Protein 6E1C (pdb70)

Secondary structure (DSSP, 8-state):
-------TT-PPPP--TTS---HHHHHHHHHHHT-TTSSTTSS--GGGTSBGGGTSB-SSSS-B-TTSPBPSS-----TTGGGBSS-SSS-TT--SHHHHTHHHHH-TTTTSS---TTTHHHHHHHHHT-HHHHHHHHHHSTT-SS--SHHHHHHHHHHHHTT-----SHHHHHHHTS----HHHHHHHHHHTSTTT-THHHH-STTSSS-B--SS--S-----B---S--SSSSSPPPTT--BTHHHH--GGGTTBB-----TTGGGS-SBSTTS-B-SHHHHHHHHHTTS-EE-SSTT-EESTT-SSS-TT-------HHHHHHHHHHHGGG--SSTTT-GGGS-TT-/-------TT-PPP---SS----HHHHHHHHHHHT-GGGSSSS---GGGSSBGGGTSB-SSSS-B-TTSPBPSS-----TTGGGBSS-SSS-TT---HHHHTHHHHS-SSS-SS---SS------HHHHHHHHHHHHHT-----SHHHHHTTSS----HHHHHHHHHHHSTTT-GGGTS-STTSSS-B--TT--S-----B---S--S-----TT--BGGGTS--TTSBT-B-----TTGGGS-SBSTTS-B--HHHHHHHHHTTS-EE-SSTT-EEGGG-SSS-TT-------HHHHHHHHHHHHTT--SHHHH-TTSS-TT-

Solvent-accessible surface area: 30917 Å² total; per-residue (Å²): 152,48,129,44,133,38,28,200,50,4,24,47,2,107,47,10,152,130,6,80,22,28,71,94,14,0,59,2,0,31,58,0,2,16,10,126,74,0,0,12,86,29,73,30,5,26,12,34,21,34,60,16,112,97,0,0,6,9,32,86,76,26,4,72,7,13,90,52,37,140,24,41,87,13,12,50,33,14,4,12,6,14,6,28,8,1,12,41,25,15,27,48,76,3,80,23,7,36,115,33,12,70,55,32,3,61,22,65,146,30,59,55,8,15,3,52,133,107,32,75,77,103,0,12,50,58,0,102,92,35,61,59,0,125,151,66,0,47,61,10,26,95,168,92,126,89,20,4,36,15,79,3,0,16,13,0,2,0,0,0,15,7,4,0,25,16,20,30,1,101,13,0,40,60,75,89,62,154,24,149,5,62,133,27,24,51,115,0,24,88,23,1,67,19,58,82,25,26,29,36,35,22,27,25,34,44,8,1,3,22,0,25,28,39,64,166,38,218,161,62,106,49,44,21,17,3,26,0,7,7,10,57,85,61,156,0,21,4,21,81,85,9,40,6,19,54,78,88,75,44,60,105,82,17,26,1,51,18,17,9,45,24,20,13,2,17,33,55,21,29,20,15,41,5,28,6,49,2,62,54,14,98,74,21,7,64,22,74,7,84,0,2,33,118,32,89,82,56,123,80,34,22,32,0,103,81,7,32,33,20,9,8,43,26,76,132,39,116,11,74,88,114,39,50,58,8,11,28,26,0,12,116,3,2,34,4,131,42,0,42,83,22,105,88,7,33,59,28,94,264,149,48,127,51,134,36,27,218,44,6,51,59,3,121,44,34,158,130,7,89,24,26,69,138,56,0,62,99,0,35,109,27,2,17,17,112,166,23,0,40,88,36,68,25,8,24,9,30,22,32,59,18,114,95,0,0,4,11,30,81,71,26,4,58,6,13,90,54,40,138,18,39,78,14,13,45,33,14,5,13,7,10,6,22,4,0,11,47,20,11,21,48,67,12,86,42,6,36,101,42,11,77,78,34,3,54,23,92,144,38,66,54,9,19,5,57,140,58,65,113,94,174,206,46,60,81,82,37,12,19,3,4,0,0,0,15,10,4,1,24,17,22,20,0,99,14,0,48,61,68,95,61,141,30,148,19,68,144,32,24,49,102,0,27,84,26,1,61,29,119,97,11,43,29,43,76,23,22,27,33,51,11,1,2,32,2,37,21,46,41,207,29,198,166,48,150,46,36,26,23,1,33,0,6,10,20,86,114,54,24,9,18,70,80,6,47,4,12,68,72,92,76,45,61,94,90,17,23,1,47,18,13,9,46,23,22,12,3,22,34,48,18,31,19,17,34,4,22,5,46,2,59,50,15,92,84,18,8,64,20,71,12,27,0,3,32,85,45,82,108,34,134,67,36,20,43,1,43,77,16,101,42,41,24,71,89,24,104,136,32,54,3,26,54,86,24,37,56,5,13,26,22,0,13,113,2,1,29,5,95,48,0,51,82,22,105,80,9,30,62,24,115,256

Structure (mmCIF, N/CA/C/O backbone):
data_6E1C
#
_entry.id   6E1C
#
_cell.length_a   71.557
_cell.length_b   85.757
_cell.length_c   133.600
_cell.angle_alpha   90.000
_cell.angle_beta   90.000
_cell.angle_gamma   90.000
#
_symmetry.space_group_name_H-M   'P 21 21 21'
#
loop_
_entity.id
_entity.type
_entity.pdbx_description
1 polymer 'Di-heme enzyme'
2 non-polymer 'HEME C'
3 non-polymer 'CALCIUM ION'
4 water water
#
loop_
_atom_site.group_PDB
_atom_site.id
_atom_site.type_symbol
_atom_site.label_atom_id
_atom_site.label_alt_id
_atom_site.label_comp_id
_atom_site.label_asym_id
_atom_site.label_entity_id
_atom_site.label_seq_id
_atom_site.pdbx_PDB_ins_code
_atom_site.Cartn_x
_atom_site.Cartn_y
_atom_site.Cartn_z
_atom_site.occupancy
_atom_site.B_iso_or_equiv
_atom_site.auth_seq_id
_atom_site.auth_comp_id
_atom_site.auth_asym_id
_atom_site.auth_atom_id
_atom_site.pdbx_PDB_model_num
ATOM 1 N N . ALA A 1 25 ? 8.304 42.201 51.882 1.00 38.28 25 ALA A N 1
ATOM 2 C CA . ALA A 1 25 ? 8.770 41.584 53.148 1.00 38.10 25 ALA A CA 1
ATOM 3 C C . ALA A 1 25 ? 10.150 40.965 52.849 1.00 40.63 25 ALA A C 1
ATOM 4 O O . ALA A 1 25 ? 10.256 40.100 51.959 1.00 47.50 25 ALA A O 1
ATOM 6 N N . TRP A 1 26 ? 11.188 41.401 53.572 1.00 33.04 26 TRP A N 1
ATOM 7 C CA . TRP A 1 26 ? 12.587 41.060 53.255 1.00 29.64 26 TRP A CA 1
ATOM 8 C C . TRP A 1 26 ? 13.028 39.616 53.513 1.00 26.90 26 TRP A C 1
ATOM 9 O O . TRP A 1 26 ? 13.092 39.178 54.662 1.00 25.11 26 TRP A O 1
ATOM 20 N N . ASN A 1 27 ? 13.382 38.899 52.446 1.00 26.44 27 ASN A N 1
ATOM 21 C CA . ASN A 1 27 ? 13.935 37.549 52.589 1.00 25.82 27 ASN A CA 1
ATOM 22 C C . ASN A 1 27 ? 15.419 37.656 52.853 1.00 24.89 27 ASN A C 1
ATOM 23 O O . ASN A 1 27 ? 16.141 38.273 52.056 1.00 25.08 27 ASN A O 1
ATOM 28 N N . TRP A 1 28 ? 15.864 37.098 53.980 1.00 21.74 28 TRP A N 1
ATOM 29 C CA . TRP A 1 28 ? 17.296 37.062 54.288 1.00 20.11 28 TRP A CA 1
ATOM 30 C C . TRP A 1 28 ? 18.093 36.163 53.348 1.00 19.68 28 TRP A C 1
ATOM 31 O O . TRP A 1 28 ? 19.144 36.591 52.845 1.00 19.81 28 TRP A O 1
ATOM 42 N N . ASP A 1 29 ? 17.571 34.963 53.069 1.00 20.25 29 ASP A N 1
ATOM 43 C CA . ASP A 1 29 ? 18.222 33.962 52.173 1.00 21.43 29 ASP A CA 1
ATOM 44 C C . ASP A 1 29 ? 19.666 33.664 52.630 1.00 20.58 29 ASP A C 1
ATOM 45 O O . ASP A 1 29 ? 20.660 33.966 51.970 1.00 19.41 29 ASP A O 1
ATOM 50 N N . LEU A 1 30 ? 19.741 33.094 53.820 1.00 21.98 30 LEU A N 1
ATOM 51 C CA . LEU A 1 30 ? 20.990 32.816 54.487 1.00 19.54 30 LEU A CA 1
ATOM 52 C C . LEU A 1 30 ? 21.251 31.311 54.514 1.00 18.92 30 LEU A C 1
ATOM 53 O O . LEU A 1 30 ? 20.310 30.508 54.486 1.00 18.10 30 LEU A O 1
ATOM 58 N N . PRO A 1 31 ? 22.530 30.924 54.539 1.00 18.89 31 PRO A N 1
ATOM 59 C CA . PRO A 1 31 ? 22.832 29.551 54.922 1.00 20.05 31 PRO A CA 1
ATOM 60 C C . PRO A 1 31 ? 22.191 29.192 56.285 1.00 22.40 31 PRO A C 1
ATOM 61 O O . PRO A 1 31 ? 21.599 30.066 56.953 1.00 23.29 31 PRO A O 1
ATOM 65 N N . LYS A 1 32 ? 22.293 27.917 56.683 1.00 23.97 32 LYS A N 1
ATOM 66 C CA . LYS A 1 32 ? 21.864 27.455 58.007 1.00 22.76 32 LYS A CA 1
ATOM 67 C C . LYS A 1 32 ? 22.615 28.198 59.128 1.00 21.25 32 LYS A C 1
ATOM 68 O O . LYS A 1 32 ? 22.017 28.785 60.028 1.00 21.13 32 LYS A O 1
ATOM 74 N N . TYR A 1 33 ? 23.937 28.175 59.041 1.00 19.30 33 TYR A N 1
ATOM 75 C CA . TYR A 1 33 ? 24.826 28.699 60.075 1.00 17.82 33 TYR A CA 1
ATOM 76 C C . TYR A 1 33 ? 24.922 30.253 60.279 1.00 17.24 33 TYR A C 1
ATOM 77 O O . TYR A 1 33 ? 25.623 30.709 61.185 1.00 17.92 33 TYR A O 1
ATOM 86 N N . ILE A 1 34 ? 24.260 31.056 59.444 1.00 15.96 34 ILE A N 1
ATOM 87 C CA . ILE A 1 34 ? 24.288 32.519 59.591 1.00 15.14 34 ILE A CA 1
ATOM 88 C C . ILE A 1 34 ? 22.916 32.971 60.080 1.00 14.53 34 ILE A C 1
ATOM 89 O O . ILE A 1 34 ? 21.918 32.849 59.388 1.00 15.09 34 ILE A O 1
ATOM 94 N N . PRO A 1 35 ? 22.848 33.439 61.305 1.00 14.56 35 PRO A N 1
ATOM 95 C CA . PRO A 1 35 ? 21.565 34.005 61.691 1.00 14.95 35 PRO A CA 1
ATOM 96 C C . PRO A 1 35 ? 21.382 35.436 61.134 1.00 14.96 35 PRO A C 1
ATOM 97 O O . PRO A 1 35 ? 22.381 36.100 60.812 1.00 14.43 35 PRO A O 1
ATOM 101 N N . PRO A 1 36 ? 20.120 35.902 61.014 1.00 14.60 36 PRO A N 1
ATOM 102 C CA . PRO A 1 36 ? 19.914 37.251 60.514 1.00 15.40 36 PRO A CA 1
ATOM 103 C C . PRO A 1 36 ? 20.578 38.298 61.401 1.00 16.13 36 PRO A C 1
ATOM 104 O O . PRO A 1 36 ? 20.651 38.114 62.636 1.00 15.16 36 PRO A O 1
ATOM 108 N N . PRO A 1 37 ? 21.074 39.387 60.776 1.00 17.21 37 PRO A N 1
ATOM 109 C CA . PRO A 1 37 ? 21.714 40.463 61.557 1.00 18.66 37 PRO A CA 1
ATOM 110 C C . PRO A 1 37 ? 20.704 41.298 62.363 1.00 20.50 37 PRO A C 1
ATOM 111 O O . PRO A 1 37 ? 19.510 41.347 62.033 1.00 18.84 37 PRO A O 1
ATOM 115 N N . ARG A 1 38 ? 21.203 41.934 63.415 1.00 24.49 38 ARG A N 1
ATOM 116 C CA . ARG A 1 38 ? 20.423 42.861 64.213 1.00 29.14 38 ARG A CA 1
ATOM 117 C C . ARG A 1 38 ? 20.036 44.047 63.309 1.00 27.30 38 ARG A C 1
ATOM 118 O O . ARG A 1 38 ? 20.909 44.681 62.738 1.00 26.83 38 ARG A O 1
ATOM 126 N N . VAL A 1 39 ? 18.732 44.291 63.153 1.00 27.61 39 VAL A N 1
ATOM 127 C CA . VAL A 1 39 ? 18.173 45.456 62.418 1.00 27.16 39 VAL A CA 1
ATOM 128 C C . VAL A 1 39 ? 17.658 46.478 63.445 1.00 28.92 39 VAL A C 1
ATOM 129 O O . VAL A 1 39 ? 16.858 46.085 64.310 1.00 28.67 39 VAL A O 1
ATOM 133 N N . PRO A 1 40 ? 18.086 47.781 63.354 1.00 30.80 40 PRO A N 1
ATOM 134 C CA . PRO A 1 40 ? 17.550 48.836 64.248 1.00 32.55 40 PRO A CA 1
ATOM 135 C C . PRO A 1 40 ? 16.054 48.975 64.020 1.00 34.48 40 PRO A C 1
ATOM 136 O O . PRO A 1 40 ? 15.631 49.255 62.900 1.00 32.88 40 PRO A O 1
ATOM 140 N N . VAL A 1 41 ? 15.272 48.794 65.082 1.00 38.30 41 VAL A N 1
ATOM 141 C CA . VAL A 1 41 ? 13.812 48.618 64.980 1.00 38.71 41 VAL A CA 1
ATOM 142 C C . VAL A 1 41 ? 13.034 49.760 64.258 1.00 36.17 41 VAL A C 1
ATOM 143 O O . VAL A 1 41 ? 11.931 49.532 63.751 1.00 33.37 41 VAL A O 1
ATOM 147 N N . ASP A 1 42 ? 13.644 50.947 64.179 1.00 35.82 42 ASP A N 1
ATOM 148 C CA . ASP A 1 42 ? 13.110 52.107 63.432 1.00 37.17 42 ASP A CA 1
ATOM 149 C C . ASP A 1 42 ? 13.648 52.257 61.972 1.00 36.81 42 ASP A C 1
ATOM 150 O O . ASP A 1 42 ? 13.423 53.284 61.303 1.00 38.15 42 ASP A O 1
ATOM 155 N N . ASN A 1 43 ? 14.376 51.253 61.489 1.00 33.68 43 ASN A N 1
ATOM 156 C CA . ASN A 1 43 ? 14.843 51.237 60.105 1.00 28.99 43 ASN A CA 1
ATOM 157 C C . ASN A 1 43 ? 14.702 49.836 59.496 1.00 28.53 43 ASN A C 1
ATOM 158 O O . ASN A 1 43 ? 15.714 49.227 59.118 1.00 30.82 43 ASN A O 1
ATOM 163 N N . PRO A 1 44 ? 13.449 49.316 59.390 1.00 27.70 44 PRO A N 1
ATOM 164 C CA . PRO A 1 44 ? 13.247 47.948 58.835 1.00 27.30 44 PRO A CA 1
ATOM 165 C C . PRO A 1 44 ? 13.749 47.778 57.381 1.00 27.47 44 PRO A C 1
ATOM 166 O O . PRO A 1 44 ? 13.653 48.716 56.579 1.00 27.93 44 PRO A O 1
ATOM 170 N N . MET A 1 45 ? 14.298 46.601 57.067 1.00 26.90 45 MET A N 1
ATOM 171 C CA . MET A 1 45 ? 14.762 46.265 55.713 1.00 24.72 45 MET A CA 1
ATOM 172 C C . MET A 1 45 ? 13.600 46.261 54.720 1.00 24.22 45 MET A C 1
ATOM 173 O O . MET A 1 45 ? 12.497 45.866 55.085 1.00 25.15 45 MET A O 1
ATOM 178 N N . SER A 1 46 ? 13.846 46.694 53.481 1.00 22.76 46 SER A N 1
ATOM 179 C CA . SER A 1 46 ? 12.908 46.504 52.361 1.00 22.49 46 SER A CA 1
ATOM 180 C C . SER A 1 46 ? 13.658 46.668 51.059 1.00 22.29 46 SER A C 1
ATOM 181 O O . SER A 1 46 ? 14.749 47.229 51.044 1.00 23.05 46 SER A O 1
ATOM 184 N N . GLU A 1 47 ? 13.073 46.194 49.968 1.00 21.75 47 GLU A N 1
ATOM 185 C CA . GLU A 1 47 ? 13.756 46.239 48.698 1.00 22.68 47 GLU A CA 1
ATOM 186 C C . GLU A 1 47 ? 13.831 47.653 48.141 1.00 22.42 47 GLU A C 1
ATOM 187 O O . GLU A 1 47 ? 14.797 48.023 47.469 1.00 22.87 47 GLU A O 1
ATOM 193 N N . GLU A 1 48 ? 12.821 48.453 48.432 1.00 23.59 48 GLU A N 1
ATOM 194 C CA . GLU A 1 48 ? 12.814 49.851 47.986 1.00 23.37 48 GLU A CA 1
ATOM 195 C C . GLU A 1 48 ? 13.938 50.570 48.687 1.00 19.96 48 GLU A C 1
ATOM 196 O O . GLU A 1 48 ? 14.666 51.313 48.059 1.00 20.69 48 GLU A O 1
ATOM 202 N N . LYS A 1 49 ? 14.113 50.298 49.973 1.00 17.67 49 LYS A N 1
ATOM 203 C CA . LYS A 1 49 ? 15.184 50.910 50.750 1.00 16.07 49 LYS A CA 1
ATOM 204 C C . LYS A 1 49 ? 16.597 50.471 50.271 1.00 15.05 49 LYS A C 1
ATOM 205 O O . LYS A 1 49 ? 17.526 51.308 50.149 1.00 14.92 49 LYS A O 1
ATOM 211 N N . PHE A 1 50 ? 16.721 49.181 49.941 1.00 13.36 50 PHE A N 1
ATOM 212 C CA . PHE A 1 50 ? 17.943 48.612 49.373 1.00 12.40 50 PHE A CA 1
ATOM 213 C C . PHE A 1 50 ? 18.440 49.291 48.083 1.00 12.06 50 PHE A C 1
ATOM 214 O O . PHE A 1 50 ? 19.623 49.645 47.962 1.00 11.92 50 PHE A O 1
ATOM 222 N N . GLN A 1 51 ? 17.543 49.437 47.115 1.00 11.93 51 GLN A N 1
ATOM 223 C CA . GLN A 1 51 ? 17.903 50.033 45.816 1.00 11.62 51 GLN A CA 1
ATOM 224 C C . GLN A 1 51 ? 18.165 51.512 45.930 1.00 10.54 51 GLN A C 1
ATOM 225 O O . GLN A 1 51 ? 18.947 52.041 45.185 1.00 10.85 51 GLN A O 1
ATOM 231 N N . LEU A 1 52 ? 17.507 52.195 46.837 1.00 9.80 52 LEU A N 1
ATOM 232 C CA . LEU A 1 52 ? 17.786 53.613 46.983 1.00 9.52 52 LEU A CA 1
ATOM 233 C C . LEU A 1 52 ? 19.234 53.792 47.517 1.00 9.16 52 LEU A C 1
ATOM 234 O O . LEU A 1 52 ? 20.048 54.553 46.929 1.00 9.02 52 LEU A O 1
ATOM 239 N N . GLY A 1 53 ? 19.530 53.076 48.610 1.00 8.66 53 GLY A N 1
ATOM 240 C CA . GLY A 1 53 ? 20.858 52.978 49.169 1.00 8.45 53 GLY A CA 1
ATOM 241 C C . GLY A 1 53 ? 21.915 52.639 48.149 1.00 8.46 53 GLY A C 1
ATOM 242 O O . GLY A 1 53 ? 22.993 53.246 48.131 1.00 8.27 53 GLY A O 1
ATOM 243 N N . ARG A 1 54 ? 21.599 51.710 47.251 1.00 8.53 54 ARG A N 1
ATOM 244 C CA . ARG A 1 54 ? 22.542 51.369 46.201 1.00 8.70 54 ARG A CA 1
ATOM 245 C C . ARG A 1 54 ? 22.830 52.536 45.270 1.00 9.25 54 ARG A C 1
ATOM 246 O O . ARG A 1 54 ? 23.977 52.751 44.864 1.00 9.60 54 ARG A O 1
ATOM 254 N N . ARG A 1 55 ? 21.806 53.316 44.959 1.00 10.10 55 ARG A N 1
ATOM 255 C CA . ARG A 1 55 ? 21.983 54.469 44.082 1.00 10.48 55 ARG A CA 1
ATOM 256 C C . ARG A 1 55 ? 22.739 55.560 44.772 1.00 10.20 55 ARG A C 1
ATOM 257 O O . ARG A 1 55 ? 23.567 56.198 44.147 1.00 10.04 55 ARG A O 1
ATOM 265 N N . LEU A 1 56 ? 22.523 55.725 46.070 1.00 10.09 56 LEU A N 1
ATOM 266 C CA . LEU A 1 56 ? 23.219 56.787 46.813 1.00 10.04 56 LEU A CA 1
ATOM 267 C C . LEU A 1 56 ? 24.671 56.463 47.123 1.00 9.85 56 LEU A C 1
ATOM 268 O O . LEU A 1 56 ? 25.534 57.342 47.034 1.00 9.66 56 LEU A O 1
ATOM 273 N N . PHE A 1 57 ? 24.924 55.197 47.497 1.00 9.59 57 PHE A N 1
ATOM 274 C CA . PHE A 1 57 ? 26.289 54.632 47.651 1.00 9.09 57 PHE A CA 1
ATOM 275 C C . PHE A 1 57 ? 27.181 54.934 46.443 1.00 8.98 57 PHE A C 1
ATOM 276 O O . PHE A 1 57 ? 28.356 55.210 46.630 1.00 8.82 57 PHE A O 1
ATOM 284 N N . TYR A 1 58 ? 26.618 54.893 45.231 1.00 9.03 58 TYR A N 1
ATOM 285 C CA . TYR A 1 58 ? 27.383 55.081 44.014 1.00 9.44 58 TYR A CA 1
ATOM 286 C C . TYR A 1 58 ? 27.278 56.487 43.406 1.00 10.69 58 TYR A C 1
ATOM 287 O O . TYR A 1 58 ? 27.883 56.748 42.363 1.00 10.66 58 TYR A O 1
ATOM 296 N N . ASP A 1 59 ? 26.550 57.404 44.056 1.00 12.37 59 ASP A N 1
ATOM 297 C CA . ASP A 1 59 ? 26.353 58.759 43.506 1.00 14.32 59 ASP A CA 1
ATOM 298 C C . ASP A 1 59 ? 27.358 59.809 44.000 1.00 15.32 59 ASP A C 1
ATOM 299 O O . ASP A 1 59 ? 27.363 60.168 45.169 1.00 14.84 59 ASP A O 1
ATOM 304 N N . LYS A 1 60 ? 28.173 60.310 43.071 1.00 18.43 60 LYS A N 1
ATOM 305 C CA . LYS A 1 60 ? 29.281 61.274 43.325 1.00 21.52 60 LYS A CA 1
ATOM 306 C C . LYS A 1 60 ? 28.763 62.635 43.787 1.00 21.98 60 LYS A C 1
ATOM 307 O O . LYS A 1 60 ? 29.551 63.538 44.074 1.00 21.37 60 LYS A O 1
ATOM 313 N N . ARG A 1 61 ? 27.438 62.752 43.848 1.00 21.90 61 ARG A N 1
ATOM 314 C CA . ARG A 1 61 ? 26.733 63.979 44.172 1.00 21.10 61 ARG A CA 1
ATOM 315 C C . ARG A 1 61 ? 26.401 64.087 45.669 1.00 20.30 61 ARG A C 1
ATOM 316 O O . ARG A 1 61 ? 25.880 65.114 46.134 1.00 20.62 61 ARG A O 1
ATOM 324 N N . LEU A 1 62 ? 26.739 63.040 46.423 1.00 18.44 62 LEU A N 1
ATOM 325 C CA . LEU A 1 62 ? 26.591 63.036 47.886 1.00 16.97 62 LEU A CA 1
ATOM 326 C C . LEU A 1 62 ? 27.791 63.693 48.612 1.00 16.74 62 LEU A C 1
ATOM 327 O O . LEU A 1 62 ? 27.699 64.050 49.798 1.00 16.84 62 LEU A O 1
ATOM 332 N N . SER A 1 63 ? 28.913 63.839 47.907 1.00 16.34 63 SER A N 1
ATOM 333 C CA . SER A 1 63 ? 30.071 64.490 48.476 1.00 17.00 63 SER A CA 1
ATOM 334 C C . SER A 1 63 ? 29.943 66.007 48.315 1.00 17.37 63 SER A C 1
ATOM 335 O O . SER A 1 63 ? 29.297 66.479 47.382 1.00 18.35 63 SER A O 1
ATOM 338 N N . GLY A 1 64 ? 30.511 66.768 49.251 1.00 18.24 64 GLY A N 1
ATOM 339 C CA . GLY A 1 64 ? 30.423 68.248 49.229 1.00 18.02 64 GLY A CA 1
ATOM 340 C C . GLY A 1 64 ? 30.628 68.869 47.846 1.00 17.22 64 GLY A C 1
ATOM 341 O O . GLY A 1 64 ? 29.768 69.580 47.352 1.00 16.87 64 GLY A O 1
ATOM 342 N N . ASN A 1 65 ? 31.742 68.536 47.202 1.00 17.27 65 ASN A N 1
ATOM 343 C CA . ASN A 1 65 ? 32.134 69.139 45.918 1.00 16.54 65 ASN A CA 1
ATOM 344 C C . ASN A 1 65 ? 31.836 68.271 44.693 1.00 16.73 65 ASN A C 1
ATOM 345 O O . ASN A 1 65 ? 32.269 68.598 43.575 1.00 17.47 65 ASN A O 1
ATOM 350 N N . GLY A 1 66 ? 31.143 67.147 44.910 1.00 16.16 66 GLY A N 1
ATOM 351 C CA . GLY A 1 66 ? 30.717 66.265 43.827 1.00 15.36 66 GLY A CA 1
ATOM 352 C C . GLY A 1 66 ? 31.766 65.399 43.146 1.00 15.63 66 GLY A C 1
ATOM 353 O O . GLY A 1 66 ? 31.537 64.896 42.045 1.00 15.86 66 GLY A O 1
ATOM 354 N N . THR A 1 67 ? 32.902 65.177 43.806 1.00 15.60 67 THR A N 1
ATOM 355 C CA . THR A 1 67 ? 33.979 64.354 43.241 1.00 14.56 67 THR A CA 1
ATOM 356 C C . THR A 1 67 ? 33.990 62.871 43.690 1.00 14.03 67 THR A C 1
ATOM 357 O O . THR A 1 67 ? 34.669 62.054 43.054 1.00 14.05 67 THR A O 1
ATOM 361 N N . LEU A 1 68 ? 33.255 62.513 44.756 1.00 12.90 68 LEU A N 1
ATOM 362 C CA . LEU A 1 68 ? 33.327 61.151 45.317 1.00 11.94 68 LEU A CA 1
ATOM 363 C C . LEU A 1 68 ? 32.006 60.584 45.746 1.00 11.37 68 LEU A C 1
ATOM 364 O O . LEU A 1 68 ? 31.203 61.259 46.376 1.00 11.42 68 LEU A O 1
ATOM 369 N N . SER A 1 69 ? 31.796 59.313 45.448 1.00 10.78 69 SER A N 1
ATOM 370 C CA . SER A 1 69 ? 30.738 58.582 46.096 1.00 10.24 69 SER A CA 1
ATOM 371 C C . SER A 1 69 ? 31.429 57.734 47.107 1.00 10.28 69 SER A C 1
ATOM 372 O O . SER A 1 69 ? 32.654 57.671 47.110 1.00 10.22 69 SER A O 1
ATOM 375 N N . CYS A 1 70 ? 30.661 57.087 47.979 1.00 10.42 70 CYS A N 1
ATOM 376 C CA . CYS A 1 70 ? 31.200 56.059 48.848 1.00 10.37 70 CYS A CA 1
ATOM 377 C C . CYS A 1 70 ? 31.973 55.050 48.037 1.00 10.74 70 CYS A C 1
ATOM 378 O O . CYS A 1 70 ? 33.013 54.555 48.491 1.00 11.44 70 CYS A O 1
ATOM 381 N N . SER A 1 71 ? 31.472 54.725 46.850 1.00 10.15 71 SER A N 1
ATOM 382 C CA . SER A 1 71 ? 32.048 53.657 46.120 1.00 10.26 71 SER A CA 1
ATOM 383 C C . SER A 1 71 ? 33.449 54.022 45.632 1.00 10.44 71 SER A C 1
ATOM 384 O O . SER A 1 71 ? 34.169 53.122 45.249 1.00 10.78 71 SER A O 1
ATOM 387 N N . SER A 1 72 ? 33.833 55.309 45.627 1.00 10.05 72 SER A N 1
ATOM 388 C CA . SER A 1 72 ? 35.224 55.702 45.306 1.00 9.93 72 SER A CA 1
ATOM 389 C C . SER A 1 72 ? 36.291 54.935 46.122 1.00 9.88 72 SER A C 1
ATOM 390 O O . SER A 1 72 ? 37.329 54.565 45.555 1.00 10.32 72 SER A O 1
ATOM 393 N N . CYS A 1 73 ? 36.027 54.715 47.418 1.00 9.09 73 CYS A N 1
ATOM 394 C CA . CYS A 1 73 ? 36.896 53.948 48.330 1.00 8.71 73 CYS A CA 1
ATOM 395 C C . CYS A 1 73 ? 36.497 52.517 48.569 1.00 8.30 73 CYS A C 1
ATOM 396 O O . CYS A 1 73 ? 37.282 51.745 49.089 1.00 8.18 73 CYS A O 1
ATOM 399 N N . HIS A 1 74 ? 35.262 52.190 48.215 1.00 7.99 74 HIS A N 1
ATOM 400 C CA . HIS A 1 74 ? 34.674 50.881 48.439 1.00 7.67 74 HIS A CA 1
ATOM 401 C C . HIS A 1 74 ? 34.217 50.308 47.053 1.00 7.92 74 HIS A C 1
ATOM 402 O O . HIS A 1 74 ? 33.017 50.245 46.703 1.00 7.81 74 HIS A O 1
ATOM 409 N N . LEU A 1 75 ? 35.212 49.944 46.252 1.00 8.26 75 LEU A N 1
ATOM 410 C CA . LEU A 1 75 ? 35.010 49.380 44.916 1.00 8.77 75 LEU A CA 1
ATOM 411 C C . LEU A 1 75 ? 34.470 47.938 44.939 1.00 8.86 75 LEU A C 1
ATOM 412 O O . LEU A 1 75 ? 35.043 47.113 45.624 1.00 8.60 75 LEU A O 1
ATOM 417 N N . GLN A 1 76 ? 33.367 47.656 44.231 1.00 9.23 76 GLN A N 1
ATOM 418 C CA . GLN A 1 76 ? 32.891 46.271 44.013 1.00 9.93 76 GLN A CA 1
ATOM 419 C C . GLN A 1 76 ? 33.981 45.276 43.526 1.00 10.66 76 GLN A C 1
ATOM 420 O O . GLN A 1 76 ? 34.164 44.220 44.122 1.00 10.72 76 GLN A O 1
ATOM 426 N N . GLU A 1 77 ? 34.690 45.635 42.488 1.00 12.22 77 GLU A N 1
ATOM 427 C CA . GLU A 1 77 ? 35.737 44.862 41.894 1.00 14.29 77 GLU A CA 1
ATOM 428 C C . GLU A 1 77 ? 36.741 44.288 42.852 1.00 14.18 77 GLU A C 1
ATOM 429 O O . GLU A 1 77 ? 37.373 43.317 42.566 1.00 14.76 77 GLU A O 1
ATOM 435 N N . ARG A 1 78 ? 36.896 44.938 43.991 1.00 13.30 78 ARG A N 1
ATOM 436 C CA . ARG A 1 78 ? 37.817 44.586 45.063 1.00 11.89 78 ARG A CA 1
ATOM 437 C C . ARG A 1 78 ? 37.151 44.267 46.368 1.00 10.88 78 ARG A C 1
ATOM 438 O O . ARG A 1 78 ? 37.704 44.510 47.386 1.00 10.50 78 ARG A O 1
ATOM 446 N N . ALA A 1 79 ? 35.986 43.664 46.293 1.00 9.83 79 ALA A N 1
ATOM 447 C CA . ALA A 1 79 ? 35.108 43.376 47.407 1.00 9.64 79 ALA A CA 1
ATOM 448 C C . ALA A 1 79 ? 34.855 44.584 48.309 1.00 9.50 79 ALA A C 1
ATOM 449 O O . ALA A 1 79 ? 34.790 44.443 49.518 1.00 9.98 79 ALA A O 1
ATOM 451 N N . PHE A 1 80 ? 34.682 45.758 47.704 1.00 9.25 80 PHE A N 1
ATOM 452 C CA . PHE A 1 80 ? 34.288 47.027 48.395 1.00 9.30 80 PHE A CA 1
ATOM 453 C C . PHE A 1 80 ? 35.385 47.646 49.224 1.00 9.82 80 PHE A C 1
ATOM 454 O O . PHE A 1 80 ? 35.157 48.133 50.336 1.00 9.59 80 PHE A O 1
ATOM 462 N N . THR A 1 81 ? 36.590 47.596 48.668 1.00 10.53 81 THR A N 1
ATOM 463 C CA . THR A 1 81 ? 37.751 48.176 49.282 1.00 11.35 81 THR A CA 1
ATOM 464 C C . THR A 1 81 ? 38.489 48.907 48.174 1.00 12.63 81 THR A C 1
ATOM 465 O O . THR A 1 81 ? 38.010 48.991 47.049 1.00 12.85 81 THR A O 1
ATOM 469 N N . ASP A 1 82 ? 39.683 49.382 48.480 1.00 14.58 82 ASP A N 1
ATOM 470 C CA . ASP A 1 82 ? 40.320 50.430 47.706 1.00 16.40 82 ASP A CA 1
ATOM 471 C C . ASP A 1 82 ? 41.437 50.025 46.757 1.00 16.54 82 ASP A C 1
ATOM 472 O O . ASP A 1 82 ? 41.643 50.674 45.727 1.00 15.20 82 ASP A O 1
ATOM 477 N N . GLY A 1 83 ? 42.205 49.016 47.187 1.00 16.48 83 GLY A N 1
ATOM 478 C CA . GLY A 1 83 ? 43.446 48.631 46.562 1.00 16.48 83 GLY A CA 1
ATOM 479 C C . GLY A 1 83 ? 44.592 49.560 46.862 1.00 16.53 83 GLY A C 1
ATOM 480 O O . GLY A 1 83 ? 45.674 49.360 46.335 1.00 17.61 83 GLY A O 1
ATOM 481 N N . ARG A 1 84 ? 44.368 50.574 47.687 1.00 16.49 84 ARG A N 1
ATOM 482 C CA . ARG A 1 84 ? 45.420 51.542 48.058 1.00 17.12 84 ARG A CA 1
ATOM 483 C C . ARG A 1 84 ? 45.768 51.358 49.530 1.00 16.76 84 ARG A C 1
ATOM 484 O O . ARG A 1 84 ? 44.930 50.891 50.308 1.00 18.11 84 ARG A O 1
ATOM 492 N N . THR A 1 85 ? 46.981 51.719 49.938 1.00 15.31 85 THR A N 1
ATOM 493 C CA . THR A 1 85 ? 47.339 51.547 51.355 1.00 14.51 85 THR A CA 1
ATOM 494 C C . THR A 1 85 ? 46.391 52.345 52.305 1.00 13.77 85 THR A C 1
ATOM 495 O O . THR A 1 85 ? 45.845 51.805 53.272 1.00 13.24 85 THR A O 1
ATOM 499 N N . VAL A 1 86 ? 46.188 53.621 51.991 1.00 13.18 86 VAL A N 1
ATOM 500 C CA . VAL A 1 86 ? 45.148 54.441 52.623 1.00 12.44 86 VAL A CA 1
ATOM 501 C C . VAL A 1 86 ? 44.291 55.084 51.522 1.00 12.56 86 VAL A C 1
ATOM 502 O O . VAL A 1 86 ? 44.643 55.001 50.359 1.00 14.41 86 VAL A O 1
ATOM 506 N N . SER A 1 87 ? 43.205 55.755 51.875 1.00 11.94 87 SER A N 1
ATOM 507 C CA . SER A 1 87 ? 42.327 56.400 50.898 1.00 11.19 87 SER A CA 1
ATOM 508 C C . SER A 1 87 ? 42.463 57.925 50.789 1.00 11.00 87 SER A C 1
ATOM 509 O O . SER A 1 87 ? 43.047 58.600 51.648 1.00 10.53 87 SER A O 1
ATOM 512 N N . ILE A 1 88 ? 41.877 58.464 49.723 1.00 11.15 88 ILE A N 1
ATOM 513 C CA . ILE A 1 88 ? 41.967 59.897 49.373 1.00 10.98 88 ILE A CA 1
ATOM 514 C C . ILE A 1 88 ? 40.542 60.479 49.386 1.00 11.12 88 ILE A C 1
ATOM 515 O O . ILE A 1 88 ? 39.693 60.127 48.552 1.00 10.75 88 ILE A O 1
ATOM 520 N N . GLY A 1 89 ? 40.293 61.345 50.370 1.00 11.47 89 GLY A N 1
ATOM 521 C CA . GLY A 1 89 ? 39.030 62.047 50.526 1.00 12.41 89 GLY A CA 1
ATOM 522 C C . GLY A 1 89 ? 38.785 63.062 49.428 1.00 13.39 89 GLY A C 1
ATOM 523 O O . GLY A 1 89 ? 39.647 63.280 48.562 1.00 13.21 89 GLY A O 1
ATOM 524 N N . SER A 1 90 ? 37.610 63.685 49.471 1.00 14.26 90 SER A N 1
ATOM 525 C CA . SER A 1 90 ? 37.167 64.570 48.407 1.00 15.68 90 SER A CA 1
ATOM 526 C C . SER A 1 90 ? 37.930 65.879 48.312 1.00 16.92 90 SER A C 1
ATOM 527 O O . SER A 1 90 ? 37.850 66.519 47.288 1.00 18.03 90 SER A O 1
ATOM 530 N N . THR A 1 91 ? 38.644 66.292 49.358 1.00 18.39 91 THR A N 1
ATOM 531 C CA . THR A 1 91 ? 39.508 67.492 49.284 1.00 19.09 91 THR A CA 1
ATOM 532 C C . THR A 1 91 ? 40.966 67.106 49.115 1.00 18.99 91 THR A C 1
ATOM 533 O O . THR A 1 91 ? 41.868 67.957 49.136 1.00 19.65 91 THR A O 1
ATOM 537 N N . GLY A 1 92 ? 41.202 65.812 48.972 1.00 19.03 92 GLY A N 1
ATOM 538 C CA . GLY A 1 92 ? 42.530 65.320 48.621 1.00 18.35 92 GLY A CA 1
ATOM 539 C C . GLY A 1 92 ? 43.438 64.987 49.788 1.00 18.13 92 GLY A C 1
ATOM 540 O O . GLY A 1 92 ? 44.661 64.866 49.608 1.00 20.10 92 GLY A O 1
ATOM 541 N N . ALA A 1 93 ? 42.851 64.826 50.972 1.00 15.85 93 ALA A N 1
ATOM 542 C CA . ALA A 1 93 ? 43.583 64.370 52.127 1.00 13.70 93 ALA A CA 1
ATOM 543 C C . ALA A 1 93 ? 43.622 62.851 52.166 1.00 12.83 93 ALA A C 1
ATOM 544 O O . ALA A 1 93 ? 42.694 62.180 51.680 1.00 11.78 93 ALA A O 1
ATOM 546 N N . LYS A 1 94 ? 44.691 62.312 52.770 1.00 12.15 94 LYS A N 1
ATOM 547 C CA . LYS A 1 94 ? 44.794 60.857 52.986 1.00 11.33 94 LYS A CA 1
ATOM 548 C C . LYS A 1 94 ? 44.076 60.439 54.260 1.00 10.30 94 LYS A C 1
ATOM 549 O O . LYS A 1 94 ? 44.008 61.196 55.197 1.00 10.33 94 LYS A O 1
ATOM 555 N N . THR A 1 95 ? 43.502 59.252 54.275 1.00 9.34 95 THR A N 1
ATOM 556 C CA . THR A 1 95 ? 42.975 58.715 55.511 1.00 8.73 95 THR A CA 1
ATOM 557 C C . THR A 1 95 ? 44.165 58.169 56.302 1.00 8.46 95 THR A C 1
ATOM 558 O O . THR A 1 95 ? 45.196 57.827 55.706 1.00 8.39 95 THR A O 1
ATOM 562 N N . PRO A 1 96 ? 44.057 58.121 57.642 1.00 8.17 96 PRO A N 1
ATOM 563 C CA . PRO A 1 96 ? 45.144 57.479 58.422 1.00 7.94 96 PRO A CA 1
ATOM 564 C C . PRO A 1 96 ? 45.143 55.949 58.320 1.00 7.80 96 PRO A C 1
ATOM 565 O O . PRO A 1 96 ? 46.173 55.312 58.594 1.00 7.93 96 PRO A O 1
ATOM 569 N N . ARG A 1 97 ? 44.003 55.358 57.949 1.00 7.30 97 ARG A N 1
ATOM 570 C CA . ARG A 1 97 ? 43.905 53.898 57.888 1.00 6.74 97 ARG A CA 1
ATOM 571 C C . ARG A 1 97 ? 43.424 53.366 56.522 1.00 6.46 97 ARG A C 1
ATOM 572 O O . ARG A 1 97 ? 42.980 54.124 55.661 1.00 6.54 97 ARG A O 1
ATOM 580 N N . ASN A 1 98 ? 43.568 52.060 56.335 1.00 5.98 98 ASN A N 1
ATOM 581 C CA . ASN A 1 98 ? 43.221 51.367 55.131 1.00 5.54 98 ASN A CA 1
ATOM 582 C C . ASN A 1 98 ? 41.704 51.157 55.142 1.00 5.39 98 ASN A C 1
ATOM 583 O O . ASN A 1 98 ? 41.126 50.822 56.174 1.00 5.36 98 ASN A O 1
ATOM 588 N N . ALA A 1 99 ? 41.066 51.336 53.995 1.00 5.22 99 ALA A N 1
ATOM 589 C CA . ALA A 1 99 ? 39.619 51.173 53.880 1.00 5.19 99 ALA A CA 1
ATOM 590 C C . ALA A 1 99 ? 39.140 49.704 53.855 1.00 5.24 99 ALA A C 1
ATOM 591 O O . ALA A 1 99 ? 39.306 49.008 52.874 1.00 5.14 99 ALA A O 1
ATOM 593 N N . PRO A 1 100 ? 38.480 49.258 54.935 1.00 5.43 100 PRO A N 1
ATOM 594 C CA . PRO A 1 100 ? 38.013 47.886 55.082 1.00 5.52 100 PRO A CA 1
ATOM 595 C C . PRO A 1 100 ? 36.827 47.606 54.138 1.00 5.70 100 PRO A C 1
ATOM 596 O O . PRO A 1 100 ? 36.334 48.524 53.503 1.00 5.95 100 PRO A O 1
ATOM 600 N N . SER A 1 101 ? 36.352 46.375 54.076 1.00 5.73 101 SER A N 1
ATOM 601 C CA . SER A 1 101 ? 35.229 46.045 53.235 1.00 5.92 101 SER A CA 1
ATOM 602 C C . SER A 1 101 ? 33.839 46.400 53.841 1.00 6.06 101 SER A C 1
ATOM 603 O O . SER A 1 101 ? 33.637 46.314 55.042 1.00 6.26 101 SER A O 1
ATOM 606 N N . ILE A 1 102 ? 32.855 46.734 53.020 1.00 6.12 102 ILE A N 1
ATOM 607 C CA . ILE A 1 102 ? 31.526 46.965 53.582 1.00 6.12 102 ILE A CA 1
ATOM 608 C C . ILE A 1 102 ? 30.628 45.732 53.477 1.00 6.19 102 ILE A C 1
ATOM 609 O O . ILE A 1 102 ? 29.602 45.639 54.163 1.00 6.09 102 ILE A O 1
ATOM 614 N N . ALA A 1 103 ? 31.025 44.766 52.651 1.00 6.16 103 ALA A N 1
ATOM 615 C CA . ALA A 1 103 ? 30.305 43.492 52.626 1.00 6.15 103 ALA A CA 1
ATOM 616 C C . ALA A 1 103 ? 30.289 42.876 54.034 1.00 6.20 103 ALA A C 1
ATOM 617 O O . ALA A 1 103 ? 31.286 42.992 54.761 1.00 6.33 103 ALA A O 1
ATOM 619 N N . TYR A 1 104 ? 29.168 42.269 54.430 1.00 6.04 104 TYR A N 1
ATOM 620 C CA . TYR A 1 104 ? 29.037 41.624 55.751 1.00 6.08 104 TYR A CA 1
ATOM 621 C C . TYR A 1 104 ? 29.019 42.537 56.989 1.00 6.36 104 TYR A C 1
ATOM 622 O O . TYR A 1 104 ? 28.727 42.082 58.113 1.00 6.39 104 TYR A O 1
ATOM 631 N N . SER A 1 105 ? 29.291 43.825 56.781 1.00 6.71 105 SER A N 1
ATOM 632 C CA . SER A 1 105 ? 29.245 44.852 57.855 1.00 7.02 105 SER A CA 1
ATOM 633 C C . SER A 1 105 ? 27.981 44.886 58.711 1.00 7.40 105 SER A C 1
ATOM 634 O O . SER A 1 105 ? 28.023 45.392 59.812 1.00 7.74 105 SER A O 1
ATOM 637 N N . GLY A 1 106 ? 26.878 44.307 58.255 1.00 7.93 106 GLY A N 1
ATOM 638 C CA . GLY A 1 106 ? 25.673 44.231 59.091 1.00 8.46 106 GLY A CA 1
ATOM 639 C C . GLY A 1 106 ? 25.834 43.321 60.311 1.00 9.19 106 GLY A C 1
ATOM 640 O O . GLY A 1 106 ? 25.068 43.435 61.278 1.00 8.91 106 GLY A O 1
ATOM 641 N N . TRP A 1 107 ? 26.816 42.412 60.253 1.00 9.87 107 TRP A N 1
ATOM 642 C CA . TRP A 1 107 ? 27.105 41.477 61.335 1.00 10.65 107 TRP A CA 1
ATOM 643 C C . TRP A 1 107 ? 28.312 41.918 62.215 1.00 12.46 107 TRP A C 1
ATOM 644 O O . TRP A 1 107 ? 28.750 41.153 63.090 1.00 13.34 107 TRP A O 1
ATOM 655 N N . HIS A 1 108 ? 28.883 43.111 61.996 1.00 13.83 108 HIS A N 1
ATOM 656 C CA . HIS A 1 108 ? 30.083 43.473 62.773 1.00 15.59 108 HIS A CA 1
ATOM 657 C C . HIS A 1 108 ? 29.662 44.147 64.042 1.00 17.30 108 HIS A C 1
ATOM 658 O O . HIS A 1 108 ? 28.908 45.137 64.008 1.00 18.12 108 HIS A O 1
ATOM 665 N N . GLY A 1 109 ? 30.161 43.606 65.155 1.00 17.66 109 GLY A N 1
ATOM 666 C CA . GLY A 1 109 ? 29.838 44.113 66.487 1.00 18.05 109 GLY A CA 1
ATOM 667 C C . GLY A 1 109 ? 30.270 45.541 66.702 1.00 18.02 109 GLY A C 1
ATOM 668 O O . GLY A 1 109 ? 29.503 46.357 67.220 1.00 21.42 109 GLY A O 1
ATOM 669 N N . THR A 1 110 ? 31.501 45.833 66.315 1.00 16.00 110 THR A N 1
ATOM 670 C CA . THR A 1 110 ? 32.028 47.189 66.330 1.00 14.51 110 THR A CA 1
ATOM 671 C C . THR A 1 110 ? 32.509 47.479 64.904 1.00 13.73 110 THR A C 1
ATOM 672 O O . THR A 1 110 ? 33.026 46.587 64.208 1.00 14.28 110 THR A O 1
ATOM 676 N N . LEU A 1 111 ? 32.281 48.697 64.438 1.00 12.31 111 LEU A N 1
ATOM 677 C CA . LEU A 1 111 ? 32.628 49.042 63.088 1.00 11.29 111 LEU A CA 1
ATOM 678 C C . LEU A 1 111 ? 33.807 49.908 63.491 1.00 11.34 111 LEU A C 1
ATOM 679 O O . LEU A 1 111 ? 33.859 50.382 64.622 1.00 11.72 111 LEU A O 1
ATOM 684 N N . THR A 1 112 ? 34.753 50.074 62.568 1.00 10.88 112 THR A N 1
ATOM 685 C CA . THR A 1 112 ? 35.958 50.427 61.831 1.00 10.97 112 THR A CA 1
ATOM 686 C C . THR A 1 112 ? 37.099 49.547 62.393 1.00 11.03 112 THR A C 1
ATOM 687 O O . THR A 1 112 ? 36.911 48.342 62.635 1.00 10.95 112 THR A O 1
ATOM 691 N N . TRP A 1 113 ? 38.276 50.151 62.578 1.00 10.78 113 TRP A N 1
ATOM 692 C CA . TRP A 1 113 ? 39.489 49.430 62.950 1.00 10.68 113 TRP A CA 1
ATOM 693 C C . TRP A 1 113 ? 39.666 49.350 64.475 1.00 11.39 113 TRP A C 1
ATOM 694 O O . TRP A 1 113 ? 40.207 48.349 64.978 1.00 11.57 113 TRP A O 1
ATOM 705 N N . ALA A 1 114 ? 39.259 50.389 65.205 1.00 12.12 114 ALA A N 1
ATOM 706 C CA . ALA A 1 114 ? 39.378 50.394 66.671 1.00 13.05 114 ALA A CA 1
ATOM 707 C C . ALA A 1 114 ? 38.496 51.432 67.333 1.00 14.43 114 ALA A C 1
ATOM 708 O O . ALA A 1 114 ? 38.960 52.505 67.672 1.00 14.71 114 ALA A O 1
ATOM 710 N N . ASN A 1 115 ? 37.219 51.112 67.514 1.00 16.94 115 ASN A N 1
ATOM 711 C CA . ASN A 1 115 ? 36.279 51.993 68.192 1.00 18.63 115 ASN A CA 1
ATOM 712 C C . ASN A 1 115 ? 35.148 51.142 68.717 1.00 20.48 115 ASN A C 1
ATOM 713 O O . ASN A 1 115 ? 34.308 50.710 67.936 1.00 20.34 115 ASN A O 1
ATOM 718 N N . PRO A 1 116 ? 35.108 50.897 70.042 1.00 22.78 116 PRO A N 1
ATOM 719 C CA . PRO A 1 116 ? 33.938 50.183 70.626 1.00 23.86 116 PRO A CA 1
ATOM 720 C C . PRO A 1 116 ? 32.594 50.957 70.644 1.00 25.23 116 PRO A C 1
ATOM 721 O O . PRO A 1 116 ? 31.549 50.328 70.783 1.00 25.11 116 PRO A O 1
ATOM 725 N N . ALA A 1 117 ? 32.616 52.288 70.477 1.00 27.92 117 ALA A N 1
ATOM 726 C CA . ALA A 1 117 ? 31.368 53.120 70.402 1.00 29.26 117 ALA A CA 1
ATOM 727 C C . ALA A 1 117 ? 30.552 53.062 69.068 1.00 30.06 117 ALA A C 1
ATOM 728 O O . ALA A 1 117 ? 29.347 53.340 69.064 1.00 32.37 117 ALA A O 1
ATOM 730 N N . LEU A 1 118 ? 31.205 52.745 67.944 1.00 26.73 118 LEU A N 1
ATOM 731 C CA . LEU A 1 118 ? 30.495 52.573 66.677 1.00 23.71 118 LEU A CA 1
ATOM 732 C C . LEU A 1 118 ? 29.936 51.139 66.580 1.00 22.63 118 LEU A C 1
ATOM 733 O O . LEU A 1 118 ? 30.660 50.182 66.313 1.00 22.28 118 LEU A O 1
ATOM 738 N N . VAL A 1 119 ? 28.645 50.996 66.843 1.00 21.49 119 VAL A N 1
ATOM 739 C CA . VAL A 1 119 ? 28.035 49.667 66.952 1.00 20.61 119 VAL A CA 1
ATOM 740 C C . VAL A 1 119 ? 26.839 49.565 66.017 1.00 20.74 119 VAL A C 1
ATOM 741 O O . VAL A 1 119 ? 26.194 48.516 65.943 1.00 19.74 119 VAL A O 1
ATOM 745 N N . THR A 1 120 ? 26.572 50.672 65.315 1.00 20.32 120 THR A N 1
ATOM 746 C CA . THR A 1 120 ? 25.531 50.744 64.301 1.00 21.67 120 THR A CA 1
ATOM 747 C C . THR A 1 120 ? 26.064 51.435 63.054 1.00 21.75 120 THR A C 1
ATOM 748 O O . THR A 1 120 ? 26.831 52.415 63.146 1.00 22.82 120 THR A O 1
ATOM 752 N N . LEU A 1 121 ? 25.658 50.918 61.894 1.00 19.98 121 LEU A N 1
ATOM 753 C CA . LEU A 1 121 ? 26.000 51.531 60.621 1.00 18.94 121 LEU A CA 1
ATOM 754 C C . LEU A 1 121 ? 25.445 52.947 60.524 1.00 18.37 121 LEU A C 1
ATOM 755 O O . LEU A 1 121 ? 26.148 53.833 60.045 1.00 19.34 121 LEU A O 1
ATOM 760 N N . GLU A 1 122 ? 24.224 53.173 61.011 1.00 17.36 122 GLU A N 1
ATOM 761 C CA . GLU A 1 122 ? 23.658 54.522 61.028 1.00 17.55 122 GLU A CA 1
ATOM 762 C C . GLU A 1 122 ? 24.590 55.502 61.767 1.00 16.94 122 GLU A C 1
ATOM 763 O O . GLU A 1 122 ? 24.933 56.534 61.226 1.00 17.00 122 GLU A O 1
ATOM 769 N N . ARG A 1 123 ? 25.002 55.151 62.983 1.00 17.48 123 ARG A N 1
ATOM 770 C CA . ARG A 1 123 ? 25.947 55.938 63.758 1.00 17.72 123 ARG A CA 1
ATOM 771 C C . ARG A 1 123 ? 27.265 56.119 63.003 1.00 16.71 123 ARG A C 1
ATOM 772 O O . ARG A 1 123 ? 27.656 57.274 62.765 1.00 16.24 123 ARG A O 1
ATOM 780 N N . GLN A 1 124 ? 27.915 55.008 62.592 1.00 15.21 124 GLN A N 1
ATOM 781 C CA . GLN A 1 124 ? 29.198 55.061 61.841 1.00 14.32 124 GLN A CA 1
ATOM 782 C C . GLN A 1 124 ? 29.138 55.962 60.614 1.00 13.76 124 GLN A C 1
ATOM 783 O O . GLN A 1 124 ? 30.082 56.716 60.332 1.00 13.64 124 GLN A O 1
ATOM 789 N N . MET A 1 125 ? 28.037 55.926 59.893 1.00 13.19 125 MET A N 1
ATOM 790 C CA . MET A 1 125 ? 28.002 56.731 58.700 1.00 13.73 125 MET A CA 1
ATOM 791 C C . MET A 1 125 ? 28.334 58.232 58.847 1.00 13.36 125 MET A C 1
ATOM 792 O O . MET A 1 125 ? 28.749 58.876 57.871 1.00 12.48 125 MET A O 1
ATOM 797 N N . LEU A 1 126 ? 28.172 58.779 60.056 1.00 13.41 126 LEU A N 1
ATOM 798 C CA . LEU A 1 126 ? 28.444 60.215 60.293 1.00 13.05 126 LEU A CA 1
ATOM 799 C C . LEU A 1 126 ? 29.923 60.607 60.073 1.00 12.82 126 LEU A C 1
ATOM 800 O O . LEU A 1 126 ? 30.212 61.727 59.628 1.00 12.32 126 LEU A O 1
ATOM 805 N N . ASN A 1 127 ? 30.832 59.671 60.368 1.00 12.91 127 ASN A N 1
ATOM 806 C CA . ASN A 1 127 ? 32.268 59.857 60.135 1.00 13.19 127 ASN A CA 1
ATOM 807 C C . ASN A 1 127 ? 32.571 60.130 58.646 1.00 12.78 127 ASN A C 1
ATOM 808 O O . ASN A 1 127 ? 33.044 61.246 58.357 1.00 12.95 127 ASN A O 1
ATOM 813 N N . PRO A 1 128 ? 32.287 59.171 57.713 1.00 11.90 128 PRO A N 1
ATOM 814 C CA . PRO A 1 128 ? 32.553 59.410 56.288 1.00 12.28 128 PRO A CA 1
ATOM 815 C C . PRO A 1 128 ? 31.864 60.668 55.735 1.00 12.96 128 PRO A C 1
ATOM 816 O O . PRO A 1 128 ? 32.490 61.424 54.965 1.00 12.80 128 PRO A O 1
ATOM 820 N N . LEU A 1 129 ? 30.604 60.873 56.133 1.00 13.39 129 LEU A N 1
ATOM 821 C CA . LEU A 1 129 ? 29.822 62.048 55.752 1.00 14.55 129 LEU A CA 1
ATOM 822 C C . LEU A 1 129 ? 30.283 63.396 56.329 1.00 14.89 129 LEU A C 1
ATOM 823 O O . LEU A 1 129 ? 30.579 64.322 55.575 1.00 14.68 129 LEU A O 1
ATOM 828 N N . PHE A 1 130 ? 30.314 63.517 57.648 1.00 16.21 130 PHE A N 1
ATOM 829 C CA . PHE A 1 130 ? 30.478 64.836 58.263 1.00 18.15 130 PHE A CA 1
ATOM 830 C C . PHE A 1 130 ? 31.815 65.017 58.935 1.00 19.72 130 PHE A C 1
ATOM 831 O O . PHE A 1 130 ? 32.179 66.145 59.292 1.00 20.10 130 PHE A O 1
ATOM 839 N N . GLY A 1 131 ? 32.542 63.919 59.126 1.00 21.40 131 GLY A N 1
ATOM 840 C CA . GLY A 1 131 ? 33.882 64.013 59.673 1.00 23.66 131 GLY A CA 1
ATOM 841 C C . GLY A 1 131 ? 34.683 64.970 58.808 1.00 25.36 131 GLY A C 1
ATOM 842 O O . GLY A 1 131 ? 34.605 64.935 57.572 1.00 25.30 131 GLY A O 1
ATOM 843 N N . ALA A 1 132 ? 35.367 65.888 59.473 1.00 28.38 132 ALA A N 1
ATOM 844 C CA . ALA A 1 132 ? 36.607 66.446 58.973 1.00 30.99 132 ALA A CA 1
ATOM 845 C C . ALA A 1 132 ? 37.605 65.570 59.708 1.00 35.42 132 ALA A C 1
ATOM 846 O O . ALA A 1 132 ? 37.212 64.505 60.271 1.00 38.92 132 ALA A O 1
ATOM 848 N N . ASP A 1 133 ? 38.875 65.976 59.708 1.00 37.80 133 ASP A N 1
ATOM 849 C CA . ASP A 1 133 ? 39.932 65.197 60.381 1.00 39.91 133 ASP A CA 1
ATOM 850 C C . ASP A 1 133 ? 39.982 63.674 59.946 1.00 33.68 133 ASP A C 1
ATOM 851 O O . ASP A 1 133 ? 39.641 62.790 60.723 1.00 34.45 133 ASP A O 1
ATOM 856 N N . PRO A 1 134 ? 40.281 63.376 58.663 1.00 28.74 134 PRO A N 1
ATOM 857 C CA . PRO A 1 134 ? 40.259 64.197 57.446 1.00 24.91 134 PRO A CA 1
ATOM 858 C C . PRO A 1 134 ? 38.861 64.175 56.760 1.00 22.14 134 PRO A C 1
ATOM 859 O O . PRO A 1 134 ? 37.997 63.311 57.059 1.00 19.65 134 PRO A O 1
ATOM 863 N N . ILE A 1 135 ? 38.645 65.137 55.862 1.00 20.08 135 ILE A N 1
ATOM 864 C CA . ILE A 1 135 ? 37.449 65.175 55.020 1.00 18.88 135 ILE A CA 1
ATOM 865 C C . ILE A 1 135 ? 37.404 63.906 54.125 1.00 19.60 135 ILE A C 1
ATOM 866 O O . ILE A 1 135 ? 38.418 63.520 53.527 1.00 21.30 135 ILE A O 1
ATOM 871 N N . GLU A 1 136 ? 36.262 63.233 54.095 1.00 19.43 136 GLU A N 1
ATOM 872 C CA . GLU A 1 136 ? 36.069 62.070 53.258 1.00 19.32 136 GLU A CA 1
ATOM 873 C C . GLU A 1 136 ? 34.988 62.378 52.226 1.00 20.11 136 GLU A C 1
ATOM 874 O O . GLU A 1 136 ? 35.331 62.704 51.076 1.00 20.24 136 GLU A O 1
ATOM 880 N N . MET A 1 137 ? 33.711 62.296 52.617 1.00 19.56 137 MET A N 1
ATOM 881 C CA . MET A 1 137 ? 32.615 62.817 51.792 1.00 19.89 137 MET A CA 1
ATOM 882 C C . MET A 1 137 ? 32.517 64.347 51.777 1.00 21.02 137 MET A C 1
ATOM 883 O O . MET A 1 137 ? 32.287 64.938 50.725 1.00 21.21 137 MET A O 1
ATOM 888 N N . GLY A 1 138 ? 32.688 64.992 52.930 1.00 21.72 138 GLY A N 1
ATOM 889 C CA . GLY A 1 138 ? 32.893 66.438 52.968 1.00 22.49 138 GLY A CA 1
ATOM 890 C C . GLY A 1 138 ? 31.606 67.209 53.157 1.00 24.89 138 GLY A C 1
ATOM 891 O O . GLY A 1 138 ? 31.468 68.320 52.640 1.00 24.62 138 GLY A O 1
ATOM 892 N N . ALA A 1 139 ? 30.666 66.622 53.898 1.00 26.20 139 ALA A N 1
ATOM 893 C CA . ALA A 1 139 ? 29.402 67.277 54.196 1.00 27.82 139 ALA A CA 1
ATOM 894 C C . ALA A 1 139 ? 29.517 68.083 55.489 1.00 30.83 139 ALA A C 1
ATOM 895 O O . ALA A 1 139 ? 29.733 67.521 56.572 1.00 34.06 139 ALA A O 1
ATOM 897 N N . SER A 1 140 ? 29.375 69.403 55.369 1.00 31.27 140 SER A N 1
ATOM 898 C CA . SER A 1 140 ? 29.358 70.304 56.532 1.00 29.90 140 SER A CA 1
ATOM 899 C C . SER A 1 140 ? 27.959 70.918 56.717 1.00 31.00 140 SER A C 1
ATOM 900 O O . SER A 1 140 ? 27.028 70.584 55.984 1.00 30.27 140 SER A O 1
ATOM 903 N N . ASP A 1 141 ? 27.821 71.804 57.705 1.00 34.19 141 ASP A N 1
ATOM 904 C CA . ASP A 1 141 ? 26.633 72.667 57.845 1.00 34.69 141 ASP A CA 1
ATOM 905 C C . ASP A 1 141 ? 26.553 73.735 56.732 1.00 33.97 141 ASP A C 1
ATOM 906 O O . ASP A 1 141 ? 25.450 74.090 56.263 1.00 31.88 141 ASP A O 1
ATOM 911 N N . ALA A 1 142 ? 27.730 74.224 56.317 1.00 33.42 142 ALA A N 1
ATOM 912 C CA . ALA A 1 142 ? 27.867 75.176 55.193 1.00 33.48 142 ALA A CA 1
ATOM 913 C C . ALA A 1 142 ? 27.269 74.685 53.872 1.00 33.46 142 ALA A C 1
ATOM 914 O O . ALA A 1 142 ? 26.709 75.497 53.136 1.00 36.20 142 ALA A O 1
ATOM 916 N N . ASN A 1 143 ? 27.381 73.376 53.589 1.00 31.46 143 ASN A N 1
ATOM 917 C CA . ASN A 1 143 ? 26.840 72.768 52.355 1.00 29.05 143 ASN A CA 1
ATOM 918 C C . ASN A 1 143 ? 25.730 71.725 52.551 1.00 28.82 143 ASN A C 1
ATOM 919 O O . ASN A 1 143 ? 25.177 71.237 51.571 1.00 30.58 143 ASN A O 1
ATOM 924 N N . LYS A 1 144 ? 25.423 71.382 53.800 1.00 29.31 144 LYS A N 1
ATOM 925 C CA . LYS A 1 144 ? 24.311 70.485 54.183 1.00 32.14 144 LYS A CA 1
ATOM 926 C C . LYS A 1 144 ? 23.067 70.516 53.245 1.00 30.67 144 LYS A C 1
ATOM 927 O O . LYS A 1 144 ? 22.693 69.500 52.626 1.00 27.30 144 LYS A O 1
ATOM 933 N N . ALA A 1 145 ? 22.451 71.696 53.163 1.00 29.64 145 ALA A N 1
ATOM 934 C CA . ALA A 1 145 ? 21.213 71.902 52.428 1.00 29.70 145 ALA A CA 1
ATOM 935 C C . ALA A 1 145 ? 21.440 71.775 50.930 1.00 28.53 145 ALA A C 1
ATOM 936 O O . ALA A 1 145 ? 20.642 71.142 50.247 1.00 28.94 145 ALA A O 1
ATOM 938 N N . GLU A 1 146 ? 22.532 72.368 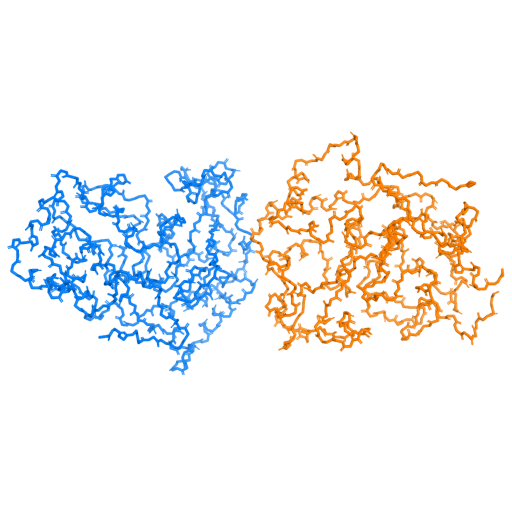50.446 1.00 27.59 146 GLU A N 1
ATOM 939 C CA . GLU A 1 146 ? 22.962 72.289 49.044 1.00 27.95 146 GLU A CA 1
ATOM 940 C C . GLU A 1 146 ? 23.000 70.864 48.473 1.00 25.63 146 GLU A C 1
ATOM 941 O O . GLU A 1 146 ? 22.588 70.653 47.333 1.00 24.70 146 GLU A O 1
ATOM 947 N N . ILE A 1 147 ? 23.501 69.909 49.269 1.00 24.18 147 ILE A N 1
ATOM 948 C CA . ILE A 1 147 ? 23.582 68.493 48.894 1.00 23.26 147 ILE A CA 1
ATOM 949 C C . ILE A 1 147 ? 22.164 67.929 48.763 1.00 21.93 147 ILE A C 1
ATOM 950 O O . ILE A 1 147 ? 21.804 67.381 47.715 1.00 19.63 147 ILE A O 1
ATOM 955 N N . VAL A 1 148 ? 21.370 68.093 49.827 1.00 21.69 148 VAL A N 1
ATOM 956 C CA . VAL A 1 148 ? 19.988 67.601 49.871 1.00 22.10 148 VAL A CA 1
ATOM 957 C C . VAL A 1 148 ? 19.215 68.094 48.628 1.00 22.99 148 VAL A C 1
ATOM 958 O O . VAL A 1 148 ? 18.743 67.269 47.829 1.00 23.70 148 VAL A O 1
ATOM 962 N N . ALA A 1 149 ? 19.158 69.413 48.432 1.00 22.53 149 ALA A N 1
ATOM 963 C CA . ALA A 1 149 ? 18.547 70.014 47.236 1.00 23.49 149 ALA A CA 1
ATOM 964 C C . ALA A 1 149 ? 18.914 69.284 45.923 1.00 23.22 149 ALA A C 1
ATOM 965 O O . ALA A 1 149 ? 18.045 69.081 45.066 1.00 22.73 149 ALA A O 1
ATOM 967 N N . ARG A 1 150 ? 20.173 68.858 45.786 1.00 22.54 150 ARG A N 1
ATOM 968 C CA . ARG A 1 150 ? 20.590 68.092 44.603 1.00 22.18 150 ARG A CA 1
ATOM 969 C C . ARG A 1 150 ? 19.703 66.848 44.319 1.00 22.53 150 ARG A C 1
ATOM 970 O O . ARG A 1 150 ? 19.473 66.481 43.144 1.00 21.14 150 ARG A O 1
ATOM 978 N N . PHE A 1 151 ? 19.222 66.212 45.398 1.00 22.82 151 PHE A N 1
ATOM 979 C CA . PHE A 1 151 ? 18.329 65.038 45.308 1.00 23.57 151 PHE A CA 1
ATOM 980 C C . PHE A 1 151 ? 16.838 65.405 45.103 1.00 24.30 151 PHE A C 1
ATOM 981 O O . PHE A 1 151 ? 16.133 64.716 44.337 1.00 21.67 151 PHE A O 1
ATOM 989 N N . ARG A 1 152 ? 16.384 66.485 45.766 1.00 26.68 152 ARG A N 1
ATOM 990 C CA . ARG A 1 152 ? 15.065 67.116 45.486 1.00 28.81 152 ARG A CA 1
ATOM 991 C C . ARG A 1 152 ? 15.000 67.668 44.052 1.00 28.27 152 ARG A C 1
ATOM 992 O O . ARG A 1 152 ? 13.986 67.503 43.386 1.00 28.83 152 ARG A O 1
ATOM 1000 N N . ALA A 1 153 ? 16.093 68.250 43.551 1.00 28.04 153 ALA A N 1
ATOM 1001 C CA . ALA A 1 153 ? 16.163 68.709 42.142 1.00 30.44 153 ALA A CA 1
ATOM 1002 C C . ALA A 1 153 ? 15.989 67.584 41.092 1.00 31.93 153 ALA A C 1
ATOM 1003 O O . ALA A 1 153 ? 15.861 67.855 39.898 1.00 33.56 153 ALA A O 1
ATOM 1005 N N . ASP A 1 154 ? 15.953 66.334 41.547 1.00 33.76 154 ASP A N 1
ATOM 1006 C CA . ASP A 1 154 ? 15.959 65.184 40.662 1.00 34.61 154 ASP A CA 1
ATOM 1007 C C . ASP A 1 154 ? 14.636 64.419 40.667 1.00 34.57 154 ASP A C 1
ATOM 1008 O O . ASP A 1 154 ? 14.108 64.047 41.729 1.00 31.16 154 ASP A O 1
ATOM 1013 N N . ALA A 1 155 ? 14.146 64.175 39.445 1.00 36.24 155 ALA A N 1
ATOM 1014 C CA . ALA A 1 155 ? 12.923 63.400 39.137 1.00 35.11 155 ALA A CA 1
ATOM 1015 C C . ALA A 1 155 ? 12.913 61.980 39.771 1.00 35.62 155 ALA A C 1
ATOM 1016 O O . ALA A 1 155 ? 12.050 61.639 40.606 1.00 36.40 155 ALA A O 1
ATOM 1018 N N . ASP A 1 156 ? 13.900 61.176 39.380 1.00 33.57 156 ASP A N 1
ATOM 1019 C CA . ASP A 1 156 ? 14.006 59.788 39.801 1.00 29.91 156 ASP A CA 1
ATOM 1020 C C . ASP A 1 156 ? 14.219 59.651 41.301 1.00 26.98 156 ASP A C 1
ATOM 1021 O O . ASP A 1 156 ? 13.660 58.748 41.907 1.00 24.97 156 ASP A O 1
ATOM 1026 N N . TYR A 1 157 ? 14.965 60.523 41.928 1.00 25.07 157 TYR A N 1
ATOM 1027 C CA . TYR A 1 157 ? 15.148 60.439 43.360 1.00 25.41 157 TYR A CA 1
ATOM 1028 C C . TYR A 1 157 ? 13.885 60.766 44.165 1.00 26.23 157 TYR A C 1
ATOM 1029 O O . TYR A 1 157 ? 13.713 60.313 45.249 1.00 25.89 157 TYR A O 1
ATOM 1038 N N . ARG A 1 158 ? 12.992 61.551 43.605 1.00 27.52 158 ARG A N 1
ATOM 1039 C CA . ARG A 1 158 ? 11.775 61.876 44.288 1.00 27.97 158 ARG A CA 1
ATOM 1040 C C . ARG A 1 158 ? 10.877 60.669 44.383 1.00 27.05 158 ARG A C 1
ATOM 1041 O O . ARG A 1 158 ? 10.307 60.413 45.407 1.00 26.20 158 ARG A O 1
ATOM 1049 N N . ARG A 1 159 ? 10.737 59.921 43.310 1.00 27.42 159 ARG A N 1
ATOM 1050 C CA . ARG A 1 159 ? 10.013 58.618 43.373 1.00 28.68 159 ARG A CA 1
ATOM 1051 C C . ARG A 1 159 ? 10.605 57.730 44.477 1.00 26.18 159 ARG A C 1
ATOM 1052 O O . ARG A 1 159 ? 9.886 57.338 45.397 1.00 25.77 159 ARG A O 1
ATOM 1060 N N . TRP A 1 160 ? 11.917 57.461 44.391 1.00 23.15 160 TRP A N 1
ATOM 1061 C CA . TRP A 1 160 ? 12.605 56.501 45.283 1.00 20.67 160 TRP A CA 1
ATOM 1062 C C . TRP A 1 160 ? 12.429 56.763 46.784 1.00 19.96 160 TRP A C 1
ATOM 1063 O O . TRP A 1 160 ? 11.877 55.901 47.489 1.00 19.90 160 TRP A O 1
ATOM 1074 N N . PHE A 1 161 ? 12.837 57.946 47.254 1.00 19.00 161 PHE A N 1
ATOM 1075 C CA . PHE A 1 161 ? 12.653 58.298 48.666 1.00 19.27 161 PHE A CA 1
ATOM 1076 C C . PHE A 1 161 ? 11.181 58.215 49.077 1.00 21.26 161 PHE A C 1
ATOM 1077 O O . PHE A 1 161 ? 10.851 57.616 50.114 1.00 21.00 161 PHE A O 1
ATOM 1085 N N . ALA A 1 162 ? 10.307 58.797 48.248 1.00 23.95 162 ALA A N 1
ATOM 1086 C CA . ALA A 1 162 ? 8.859 58.708 48.438 1.00 26.45 162 ALA A CA 1
ATOM 1087 C C . ALA A 1 162 ? 8.371 57.237 48.570 1.00 27.94 162 ALA A C 1
ATOM 1088 O O . ALA A 1 162 ? 7.765 56.870 49.589 1.00 31.93 162 ALA A O 1
ATOM 1090 N N . ALA A 1 163 ? 8.686 56.407 47.574 1.00 26.86 163 ALA A N 1
ATOM 1091 C CA . ALA A 1 163 ? 8.353 54.981 47.567 1.00 27.69 163 ALA A CA 1
ATOM 1092 C C . ALA A 1 163 ? 9.022 54.170 48.704 1.00 29.21 163 ALA A C 1
ATOM 1093 O O . ALA A 1 163 ? 8.494 53.135 49.114 1.00 31.27 163 ALA A O 1
ATOM 1095 N N . ALA A 1 164 ? 10.165 54.641 49.203 1.00 29.52 164 ALA A N 1
ATOM 1096 C CA . ALA A 1 164 ? 10.914 53.952 50.263 1.00 31.28 164 ALA A CA 1
ATOM 1097 C C . ALA A 1 164 ? 10.537 54.419 51.668 1.00 32.49 164 ALA A C 1
ATOM 1098 O O . ALA A 1 164 ? 10.583 53.645 52.626 1.00 32.92 164 ALA A O 1
ATOM 1100 N N . PHE A 1 165 ? 10.178 55.692 51.777 1.00 34.77 165 PHE A N 1
ATOM 1101 C CA . PHE A 1 165 ? 9.760 56.285 53.034 1.00 37.11 165 PHE A CA 1
ATOM 1102 C C . PHE A 1 165 ? 8.371 56.909 52.828 1.00 40.39 165 PHE A C 1
ATOM 1103 O O . PHE A 1 165 ? 8.228 58.144 52.731 1.00 37.94 165 PHE A O 1
ATOM 1111 N N . PRO A 1 166 ? 7.336 56.049 52.753 1.00 43.75 166 PRO A N 1
ATOM 1112 C CA . PRO A 1 166 ? 6.007 56.548 52.407 1.00 46.29 166 PRO A CA 1
ATOM 1113 C C . PRO A 1 166 ? 5.318 57.280 53.559 1.00 44.40 166 PRO A C 1
ATOM 1114 O O . PRO A 1 166 ? 4.473 58.120 53.320 1.00 43.63 166 PRO A O 1
ATOM 1118 N N . GLU A 1 167 ? 5.716 56.986 54.787 1.00 46.96 167 GLU A N 1
ATOM 1119 C CA . GLU A 1 167 ? 5.087 57.569 55.968 1.00 52.44 167 GLU A CA 1
ATOM 1120 C C . GLU A 1 167 ? 5.574 58.993 56.256 1.00 54.11 167 GLU A C 1
ATOM 1121 O O . GLU A 1 167 ? 5.301 59.553 57.331 1.00 54.66 167 GLU A O 1
ATOM 1127 N N . MET A 1 168 ? 6.277 59.587 55.294 1.00 52.91 168 MET A N 1
ATOM 1128 C CA . MET A 1 168 ? 6.971 60.855 55.538 1.00 52.76 168 MET A CA 1
ATOM 1129 C C . MET A 1 168 ? 6.533 62.013 54.644 1.00 50.77 168 MET A C 1
ATOM 1130 O O . MET A 1 168 ? 6.424 61.864 53.430 1.00 48.82 168 MET A O 1
ATOM 1135 N N . SER A 1 169 ? 6.281 63.157 55.279 1.00 48.04 169 SER A N 1
ATOM 1136 C CA . SER A 1 169 ? 5.904 64.385 54.598 1.00 47.52 169 SER A CA 1
ATOM 1137 C C . SER A 1 169 ? 7.034 64.838 53.652 1.00 45.41 169 SER A C 1
ATOM 1138 O O . SER A 1 169 ? 6.860 64.836 52.431 1.00 45.43 169 SER A O 1
ATOM 1141 N N . GLU A 1 170 ? 8.193 65.183 54.213 1.00 45.07 170 GLU A N 1
ATOM 1142 C CA . GLU A 1 170 ? 9.402 65.425 53.412 1.00 44.61 170 GLU A CA 1
ATOM 1143 C C . GLU A 1 170 ? 10.396 64.234 53.519 1.00 41.04 170 GLU A C 1
ATOM 1144 O O . GLU A 1 170 ? 11.098 64.101 54.532 1.00 37.84 170 GLU A O 1
ATOM 1150 N N . PRO A 1 171 ? 10.446 63.363 52.476 1.00 38.34 171 PRO A N 1
ATOM 1151 C CA . PRO A 1 171 ? 11.260 62.186 52.640 1.00 35.13 171 PRO A CA 1
ATOM 1152 C C . PRO A 1 171 ? 12.680 62.283 52.046 1.00 33.55 171 PRO A C 1
ATOM 1153 O O . PRO A 1 171 ? 13.343 61.270 51.990 1.00 38.47 171 PRO A O 1
ATOM 1157 N N . ILE A 1 172 ? 13.152 63.451 51.607 1.00 28.50 172 ILE A N 1
ATOM 1158 C CA . ILE A 1 172 ? 14.591 63.604 51.351 1.00 24.59 172 ILE A CA 1
ATOM 1159 C C . ILE A 1 172 ? 15.268 64.480 52.420 1.00 25.90 172 ILE A C 1
ATOM 1160 O O . ILE A 1 172 ? 15.206 65.718 52.375 1.00 25.79 172 ILE A O 1
ATOM 1165 N N . SER A 1 173 ? 15.892 63.815 53.389 1.00 26.68 173 SER A N 1
ATOM 1166 C CA . SER A 1 173 ? 16.799 64.441 54.356 1.00 27.16 173 SER A CA 1
ATOM 1167 C C . SER A 1 173 ? 18.088 63.616 54.496 1.00 28.74 173 SER A C 1
ATOM 1168 O O . SER A 1 173 ? 18.283 62.621 53.787 1.00 30.01 173 SER A O 1
ATOM 1171 N N . PHE A 1 174 ? 18.948 64.025 55.427 1.00 29.01 174 PHE A N 1
ATOM 1172 C CA . PHE A 1 174 ? 20.097 63.235 55.821 1.00 27.01 174 PHE A CA 1
ATOM 1173 C C . PHE A 1 174 ? 19.729 62.007 56.659 1.00 27.66 174 PHE A C 1
ATOM 1174 O O . PHE A 1 174 ? 20.419 60.984 56.560 1.00 31.77 174 PHE A O 1
ATOM 1182 N N . ALA A 1 175 ? 18.657 62.066 57.455 1.00 26.14 175 ALA A N 1
ATOM 1183 C CA . ALA A 1 175 ? 18.269 60.865 58.239 1.00 25.19 175 ALA A CA 1
ATOM 1184 C C . ALA A 1 175 ? 17.797 59.753 57.305 1.00 23.86 175 ALA A C 1
ATOM 1185 O O . ALA A 1 175 ? 18.023 58.580 57.577 1.00 23.40 175 ALA A O 1
ATOM 1187 N N . THR A 1 176 ? 17.160 60.165 56.208 1.00 22.52 176 THR A N 1
ATOM 1188 C CA . THR A 1 176 ? 16.685 59.301 55.119 1.00 21.75 176 THR A CA 1
ATOM 1189 C C . THR A 1 176 ? 17.807 58.771 54.215 1.00 20.12 176 THR A C 1
ATOM 1190 O O . THR A 1 176 ? 17.711 57.652 53.706 1.00 19.48 176 THR A O 1
ATOM 1194 N N . ILE A 1 177 ? 18.822 59.603 53.959 1.00 17.39 177 ILE A N 1
ATOM 1195 C CA . ILE A 1 177 ? 19.987 59.200 53.200 1.00 14.87 177 ILE A CA 1
ATOM 1196 C C . ILE A 1 177 ? 20.757 58.156 54.005 1.00 14.14 177 ILE A C 1
ATOM 1197 O O . ILE A 1 177 ? 21.144 57.123 53.453 1.00 14.32 177 ILE A O 1
ATOM 1202 N N . ILE A 1 178 ? 20.921 58.382 55.312 1.00 12.82 178 ILE A N 1
ATOM 1203 C CA . ILE A 1 178 ? 21.667 57.441 56.153 1.00 11.63 178 ILE A CA 1
ATOM 1204 C C . ILE A 1 178 ? 20.922 56.120 56.251 1.00 11.24 178 ILE A C 1
ATOM 1205 O O . ILE A 1 178 ? 21.510 55.045 56.114 1.00 11.58 178 ILE A O 1
ATOM 1210 N N . ALA A 1 179 ? 19.618 56.198 56.438 1.00 10.75 179 ALA A N 1
ATOM 1211 C CA . ALA A 1 179 ? 18.817 55.005 56.617 1.00 10.16 179 ALA A CA 1
ATOM 1212 C C . ALA A 1 179 ? 18.903 54.111 55.362 1.00 9.82 179 ALA A C 1
ATOM 1213 O O . ALA A 1 179 ? 19.009 52.884 55.467 1.00 9.99 179 ALA A O 1
ATOM 1215 N N . ALA A 1 180 ? 18.900 54.730 54.189 1.00 9.42 180 ALA A N 1
ATOM 1216 C CA . ALA A 1 180 ? 18.856 53.992 52.926 1.00 9.46 180 ALA A CA 1
ATOM 1217 C C . ALA A 1 180 ? 20.171 53.242 52.683 1.00 9.18 180 ALA A C 1
ATOM 1218 O O . ALA A 1 180 ? 20.167 52.013 52.537 1.00 9.01 180 ALA A O 1
ATOM 1220 N N . ILE A 1 181 ? 21.274 53.994 52.672 1.00 8.73 181 ILE A N 1
ATOM 1221 C CA . ILE A 1 181 ? 22.607 53.443 52.574 1.00 8.71 181 ILE A CA 1
ATOM 1222 C C . ILE A 1 181 ? 22.860 52.351 53.627 1.00 8.86 181 ILE A C 1
ATOM 1223 O O . ILE A 1 181 ? 23.417 51.290 53.298 1.00 8.72 181 ILE A O 1
ATOM 1228 N N . SER A 1 182 ? 22.405 52.575 54.858 1.00 8.99 182 SER A N 1
ATOM 1229 C CA . SER A 1 182 ? 22.504 51.538 55.867 1.00 9.48 182 SER A CA 1
ATOM 1230 C C . SER A 1 182 ? 21.794 50.274 55.451 1.00 9.87 182 SER A C 1
ATOM 1231 O O . SER A 1 182 ? 22.344 49.190 55.643 1.00 10.71 182 SER A O 1
ATOM 1234 N N . ALA A 1 183 ? 20.601 50.400 54.848 1.00 9.93 183 ALA A N 1
ATOM 1235 C CA . ALA A 1 183 ? 19.841 49.228 54.380 1.00 9.67 183 ALA A CA 1
ATOM 1236 C C . ALA A 1 183 ? 20.602 48.514 53.270 1.00 9.69 183 ALA A C 1
ATOM 1237 O O . ALA A 1 183 ? 20.693 47.267 53.276 1.00 9.56 183 ALA A O 1
ATOM 1239 N N . PHE A 1 184 ? 21.184 49.300 52.355 1.00 9.39 184 PHE A N 1
ATOM 1240 C CA . PHE A 1 184 ? 21.969 48.725 51.267 1.00 9.66 184 PHE A CA 1
ATOM 1241 C C . PHE A 1 184 ? 23.109 47.883 51.822 1.00 10.17 184 PHE A C 1
ATOM 1242 O O . PHE A 1 184 ? 23.289 46.739 51.430 1.00 10.09 184 PHE A O 1
ATOM 1250 N N . GLN A 1 185 ? 23.827 48.442 52.786 1.00 11.04 185 GLN A N 1
ATOM 1251 C CA . GLN A 1 185 ? 25.013 47.774 53.325 1.00 11.35 185 GLN A CA 1
ATOM 1252 C C . GLN A 1 185 ? 24.672 46.441 53.976 1.00 11.00 185 GLN A C 1
ATOM 1253 O O . GLN A 1 185 ? 25.379 45.459 53.733 1.00 11.20 185 GLN A O 1
ATOM 1259 N N . ARG A 1 186 ? 23.581 46.399 54.748 1.00 10.10 186 ARG A N 1
ATOM 1260 C CA . ARG A 1 186 ? 23.025 45.139 55.255 1.00 9.52 186 ARG A CA 1
ATOM 1261 C C . ARG A 1 186 ? 22.572 44.142 54.181 1.00 9.05 186 ARG A C 1
ATOM 1262 O O . ARG A 1 186 ? 22.252 43.001 54.478 1.00 8.87 186 ARG A O 1
ATOM 1270 N N . GLY A 1 187 ? 22.510 44.573 52.935 1.00 8.72 187 GLY A N 1
ATOM 1271 C CA . GLY A 1 187 ? 22.053 43.690 51.892 1.00 8.45 187 GLY A CA 1
ATOM 1272 C C . GLY A 1 187 ? 23.229 43.202 51.099 1.00 8.41 187 GLY A C 1
ATOM 1273 O O . GLY A 1 187 ? 23.058 42.367 50.216 1.00 8.38 187 GLY A O 1
ATOM 1274 N N . VAL A 1 188 ? 24.419 43.703 51.420 1.00 8.40 188 VAL A N 1
ATOM 1275 C CA . VAL A 1 188 ? 25.648 43.329 50.705 1.00 8.85 188 VAL A CA 1
ATOM 1276 C C . VAL A 1 188 ? 26.352 42.093 51.348 1.00 9.41 188 VAL A C 1
ATOM 1277 O O . VAL A 1 188 ? 27.088 42.237 52.328 1.00 9.71 188 VAL A O 1
ATOM 1281 N N . TYR A 1 189 ? 26.113 40.898 50.785 1.00 9.96 189 TYR A N 1
ATOM 1282 C CA . TYR A 1 189 ? 26.666 39.602 51.232 1.00 10.40 189 TYR A CA 1
ATOM 1283 C C . TYR A 1 189 ? 26.285 38.516 50.245 1.00 10.97 189 TYR A C 1
ATOM 1284 O O . TYR A 1 189 ? 25.286 38.618 49.583 1.00 10.76 189 TYR A O 1
ATOM 1293 N N . SER A 1 190 ? 27.072 37.462 50.165 1.00 12.56 190 SER A N 1
ATOM 1294 C CA . SER A 1 190 ? 26.696 36.239 49.415 1.00 15.19 190 SER A CA 1
ATOM 1295 C C . SER A 1 190 ? 27.527 35.138 50.005 1.00 17.07 190 SER A C 1
ATOM 1296 O O . SER A 1 190 ? 28.739 35.171 49.889 1.00 21.77 190 SER A O 1
ATOM 1299 N N . PHE A 1 191 ? 26.952 34.182 50.690 1.00 17.00 191 PHE A N 1
ATOM 1300 C CA . PHE A 1 191 ? 27.846 33.317 51.428 1.00 17.39 191 PHE A CA 1
ATOM 1301 C C . PHE A 1 191 ? 28.282 32.200 50.471 1.00 20.34 191 PHE A C 1
ATOM 1302 O O . PHE A 1 191 ? 27.841 31.055 50.534 1.00 21.57 191 PHE A O 1
ATOM 1310 N N . ASP A 1 192 ? 29.175 32.589 49.578 1.00 23.01 192 ASP A N 1
ATOM 1311 C CA . ASP A 1 192 ? 29.313 32.012 48.261 1.00 25.63 192 ASP A CA 1
ATOM 1312 C C . ASP A 1 192 ? 30.671 31.378 48.023 1.00 26.32 192 ASP A C 1
ATOM 1313 O O . ASP A 1 192 ? 30.918 30.829 46.945 1.00 26.93 192 ASP A O 1
ATOM 1318 N N . SER A 1 193 ? 31.564 31.512 49.004 1.00 24.90 193 SER A N 1
ATOM 1319 C CA . SER A 1 193 ? 32.929 31.048 48.894 1.00 24.06 193 SER A CA 1
ATOM 1320 C C . SER A 1 193 ? 33.008 29.515 48.812 1.00 24.54 193 SER A C 1
ATOM 1321 O O . SER A 1 193 ? 32.064 28.785 49.199 1.00 23.27 193 SER A O 1
ATOM 1324 N N . ARG A 1 194 ? 34.153 29.050 48.318 1.00 23.73 194 ARG A N 1
ATOM 1325 C CA . ARG A 1 194 ? 34.498 27.639 48.339 1.00 24.00 194 ARG A CA 1
ATOM 1326 C C . ARG A 1 194 ? 34.475 27.089 49.768 1.00 21.39 194 ARG A C 1
ATOM 1327 O O . ARG A 1 194 ? 34.043 25.957 49.980 1.00 21.26 194 ARG A O 1
ATOM 1335 N N . TYR A 1 195 ? 34.907 27.904 50.738 1.00 19.38 195 TYR A N 1
ATOM 1336 C CA . TYR A 1 195 ? 34.773 27.568 52.152 1.00 18.24 195 TYR A CA 1
ATOM 1337 C C . TYR A 1 195 ? 33.293 27.360 52.583 1.00 18.77 195 TYR A C 1
ATOM 1338 O O . TYR A 1 195 ? 32.963 26.373 53.276 1.00 17.17 195 TYR A O 1
ATOM 1347 N N . ASP A 1 196 ? 32.413 28.268 52.146 1.00 20.01 196 ASP A N 1
ATOM 1348 C CA . ASP A 1 196 ? 30.954 28.165 52.402 1.00 21.49 196 ASP A CA 1
ATOM 1349 C C . ASP A 1 196 ? 30.304 26.936 51.767 1.00 21.31 196 ASP A C 1
ATOM 1350 O O . ASP A 1 196 ? 29.422 26.302 52.381 1.00 20.22 196 ASP A O 1
ATOM 1355 N N . HIS A 1 197 ? 30.729 26.631 50.533 1.00 22.30 197 HIS A N 1
ATOM 1356 C CA . HIS A 1 197 ? 30.278 25.430 49.812 1.00 23.59 197 HIS A CA 1
ATOM 1357 C C . HIS A 1 197 ? 30.727 24.213 50.596 1.00 24.92 197 HIS A C 1
ATOM 1358 O O . HIS A 1 197 ? 29.912 23.332 50.879 1.00 26.42 197 HIS A O 1
ATOM 1365 N N . TYR A 1 198 ? 31.999 24.200 50.998 1.00 25.39 198 TYR A N 1
ATOM 1366 C CA . TYR A 1 198 ? 32.539 23.133 51.840 1.00 26.90 198 TYR A CA 1
ATOM 1367 C C . TYR A 1 198 ? 31.709 22.870 53.100 1.00 26.85 198 TYR A C 1
ATOM 1368 O O . TYR A 1 198 ? 31.385 21.735 53.376 1.00 27.62 198 TYR A O 1
ATOM 1377 N N . LEU A 1 199 ? 31.365 23.931 53.833 1.00 29.48 199 LEU A N 1
ATOM 1378 C CA . LEU A 1 199 ? 30.536 23.863 55.050 1.00 29.67 199 LEU A CA 1
ATOM 1379 C C . LEU A 1 199 ? 29.094 23.417 54.827 1.00 29.21 199 LEU A C 1
ATOM 1380 O O . LEU A 1 199 ? 28.468 22.887 55.740 1.00 28.00 199 LEU A O 1
ATOM 1385 N N . GLN A 1 200 ? 28.572 23.657 53.630 1.00 31.26 200 GLN A N 1
ATOM 1386 C CA . GLN A 1 200 ? 27.231 23.196 53.243 1.00 34.16 200 GLN A CA 1
ATOM 1387 C C . GLN A 1 200 ? 27.204 21.753 52.717 1.00 35.66 200 GLN A C 1
ATOM 1388 O O . GLN A 1 200 ? 26.146 21.106 52.750 1.00 37.96 200 GLN A O 1
ATOM 1394 N N . GLY A 1 201 ? 28.352 21.267 52.236 1.00 35.27 201 GLY A N 1
ATOM 1395 C CA . GLY A 1 201 ? 28.471 19.922 51.673 1.00 37.03 201 GLY A CA 1
ATOM 1396 C C . GLY A 1 201 ? 28.429 19.829 50.155 1.00 38.86 201 GLY A C 1
ATOM 1397 O O . GLY A 1 201 ? 28.602 18.756 49.607 1.00 40.42 201 GLY A O 1
ATOM 1398 N N . GLU A 1 202 ? 28.195 20.941 49.471 1.00 41.27 202 GLU A N 1
ATOM 1399 C CA . GLU A 1 202 ? 28.236 20.975 48.005 1.00 44.37 202 GLU A CA 1
ATOM 1400 C C . GLU A 1 202 ? 29.686 20.878 47.420 1.00 43.03 202 GLU A C 1
ATOM 1401 O O . GLU A 1 202 ? 29.858 20.643 46.217 1.00 43.87 202 GLU A O 1
ATOM 1407 N N . ALA A 1 203 ? 30.721 21.037 48.250 1.00 40.32 203 ALA A N 1
ATOM 1408 C CA . ALA A 1 203 ? 32.117 20.987 47.759 1.00 39.18 203 ALA A CA 1
ATOM 1409 C C . ALA A 1 203 ? 33.057 20.239 48.673 1.00 41.56 203 ALA A C 1
ATOM 1410 O O . ALA A 1 203 ? 32.872 20.195 49.896 1.00 42.63 203 ALA A O 1
ATOM 1412 N N . GLN A 1 204 ? 34.059 19.628 48.048 1.00 45.06 204 GLN A N 1
ATOM 1413 C CA . GLN A 1 204 ? 35.165 18.973 48.734 1.00 45.26 204 GLN A CA 1
ATOM 1414 C C . GLN A 1 204 ? 36.347 19.943 48.725 1.00 43.01 204 GLN A C 1
ATOM 1415 O O . GLN A 1 204 ? 36.631 20.562 47.700 1.00 41.36 204 GLN A O 1
ATOM 1421 N N . LEU A 1 205 ? 37.028 20.088 49.858 1.00 40.36 205 LEU A N 1
ATOM 1422 C CA . LEU A 1 205 ? 38.247 20.886 49.872 1.00 40.04 205 LEU A CA 1
ATOM 1423 C C . LEU A 1 205 ? 39.434 20.073 49.391 1.00 40.77 205 LEU A C 1
ATOM 1424 O O . LEU A 1 205 ? 39.584 18.893 49.753 1.00 41.47 205 LEU A O 1
ATOM 1429 N N . THR A 1 206 ? 40.253 20.724 48.562 1.00 38.92 206 THR A N 1
ATOM 1430 C CA . THR A 1 206 ? 41.598 20.273 48.156 1.00 38.01 206 THR A CA 1
ATOM 1431 C C . THR A 1 206 ? 42.455 19.714 49.316 1.00 40.49 206 THR A C 1
ATOM 1432 O O . THR A 1 206 ? 42.218 20.015 50.500 1.00 39.36 206 THR A O 1
ATOM 1436 N N . GLU A 1 207 ? 43.442 18.889 48.960 1.00 44.80 207 GLU A N 1
ATOM 1437 C CA . GLU A 1 207 ? 44.407 18.339 49.927 1.00 45.63 207 GLU A CA 1
ATOM 1438 C C . GLU A 1 207 ? 45.168 19.445 50.680 1.00 38.87 207 GLU A C 1
ATOM 1439 O O . GLU A 1 207 ? 45.256 19.403 51.916 1.00 35.37 207 GLU A O 1
ATOM 1445 N N . ALA A 1 208 ? 45.688 20.410 49.911 1.00 34.57 208 ALA A N 1
ATOM 1446 C CA . ALA A 1 208 ? 46.305 21.668 50.408 1.00 36.06 208 ALA A CA 1
ATOM 1447 C C . ALA A 1 208 ? 45.389 22.497 51.328 1.00 33.63 208 ALA A C 1
ATOM 1448 O O . ALA A 1 208 ? 45.791 22.932 52.418 1.00 32.10 208 ALA A O 1
ATOM 1450 N N . GLU A 1 209 ? 44.156 22.673 50.866 1.00 32.24 209 GLU A N 1
ATOM 1451 C CA . GLU A 1 209 ? 43.153 23.460 51.519 1.00 29.35 209 GLU A CA 1
ATOM 1452 C C . GLU A 1 209 ? 42.751 22.796 52.810 1.00 29.62 209 GLU A C 1
ATOM 1453 O O . GLU A 1 209 ? 42.510 23.500 53.782 1.00 30.74 209 GLU A O 1
ATOM 1459 N N . GLN A 1 210 ? 42.709 21.456 52.838 1.00 29.87 210 GLN A N 1
ATOM 1460 C CA . GLN A 1 210 ? 42.373 20.702 54.059 1.00 28.58 210 GLN A CA 1
ATOM 1461 C C . GLN A 1 210 ? 43.454 20.849 55.123 1.00 27.67 210 GLN A C 1
ATOM 1462 O O . GLN A 1 210 ? 43.166 20.948 56.317 1.00 26.62 210 GLN A O 1
ATOM 1468 N N . ARG A 1 211 ? 44.693 20.892 54.652 1.00 28.17 211 ARG A N 1
ATOM 1469 C CA . ARG A 1 211 ? 45.872 20.985 55.492 1.00 30.97 211 ARG A CA 1
ATOM 1470 C C . ARG A 1 211 ? 46.077 22.391 56.045 1.00 31.07 211 ARG A C 1
ATOM 1471 O O . ARG A 1 211 ? 46.473 22.542 57.203 1.00 34.42 211 ARG A O 1
ATOM 1479 N N . GLY A 1 212 ? 45.820 23.407 55.220 1.00 29.62 212 GLY A N 1
ATOM 1480 C CA . GLY A 1 212 ? 45.663 24.790 55.692 1.00 27.32 212 GLY A CA 1
ATOM 1481 C C . GLY A 1 212 ? 44.504 24.970 56.657 1.00 26.63 212 GLY A C 1
ATOM 1482 O O . GLY A 1 212 ? 44.619 25.657 57.673 1.00 26.77 212 GLY A O 1
ATOM 1483 N N . HIS A 1 213 ? 43.386 24.331 56.344 1.00 26.14 213 HIS A N 1
ATOM 1484 C CA . HIS A 1 213 ? 42.204 24.393 57.170 1.00 26.31 213 HIS A CA 1
ATOM 1485 C C . HIS A 1 213 ? 42.463 23.840 58.572 1.00 29.49 213 HIS A C 1
ATOM 1486 O O . HIS A 1 213 ? 42.010 24.421 59.581 1.00 29.61 213 HIS A O 1
ATOM 1493 N N . ASP A 1 214 ? 43.167 22.708 58.628 1.00 32.64 214 ASP A N 1
ATOM 1494 C CA . ASP A 1 214 ? 43.416 22.040 59.906 1.00 35.48 214 ASP A CA 1
ATOM 1495 C C . ASP A 1 214 ? 44.411 22.820 60.763 1.00 33.01 214 ASP A C 1
ATOM 1496 O O . ASP A 1 214 ? 44.313 22.811 62.000 1.00 32.75 214 ASP A O 1
ATOM 1501 N N . LEU A 1 215 ? 45.326 23.516 60.091 1.00 29.37 215 LEU A N 1
ATOM 1502 C CA . LEU A 1 215 ? 46.214 24.482 60.737 1.00 30.43 215 LEU A CA 1
ATOM 1503 C C . LEU A 1 215 ? 45.495 25.700 61.345 1.00 29.80 215 LEU A C 1
ATOM 1504 O O . LEU A 1 215 ? 45.600 25.953 62.556 1.00 29.72 215 LEU A O 1
ATOM 1509 N N . TYR A 1 216 ? 44.773 26.429 60.489 1.00 27.24 216 TYR A N 1
ATOM 1510 C CA . TYR A 1 216 ? 43.889 27.522 60.868 1.00 23.82 216 TYR A CA 1
ATOM 1511 C C . TYR A 1 216 ? 43.068 27.204 62.129 1.00 24.23 216 TYR A C 1
ATOM 1512 O O . TYR A 1 216 ? 43.039 28.019 63.067 1.00 26.04 216 TYR A O 1
ATOM 1521 N N . PHE A 1 217 ? 42.428 26.032 62.171 1.00 23.28 217 PHE A N 1
ATOM 1522 C CA . PHE A 1 217 ? 41.608 25.640 63.348 1.00 23.42 217 PHE A CA 1
ATOM 1523 C C . PHE A 1 217 ? 42.369 24.847 64.412 1.00 23.06 217 PHE A C 1
ATOM 1524 O O . PHE A 1 217 ? 41.765 24.368 65.360 1.00 23.10 217 PHE A O 1
ATOM 1532 N N . GLY A 1 218 ? 43.689 24.730 64.251 1.00 24.39 218 GLY A N 1
ATOM 1533 C CA . GLY A 1 218 ? 44.572 24.083 65.233 1.00 27.10 218 GLY A CA 1
ATOM 1534 C C . GLY A 1 218 ? 45.244 25.038 66.217 1.00 28.78 218 GLY A C 1
ATOM 1535 O O . GLY A 1 218 ? 45.561 26.177 65.845 1.00 30.18 218 GLY A O 1
ATOM 1536 N N . GLU A 1 219 ? 45.462 24.566 67.459 1.00 28.57 219 GLU A N 1
ATOM 1537 C CA . GLU A 1 219 ? 46.201 25.298 68.520 1.00 27.99 219 GLU A CA 1
ATOM 1538 C C . GLU A 1 219 ? 47.713 25.529 68.264 1.00 31.19 219 GLU A C 1
ATOM 1539 O O . GLU A 1 219 ? 48.435 25.937 69.179 1.00 30.97 219 GLU A O 1
ATOM 1545 N N . LYS A 1 220 ? 48.183 25.280 67.036 1.00 33.64 220 LYS A N 1
ATOM 1546 C CA . LYS A 1 220 ? 49.501 25.757 66.594 1.00 34.61 220 LYS A CA 1
ATOM 1547 C C . LYS A 1 220 ? 49.446 27.107 65.803 1.00 35.03 220 LYS A C 1
ATOM 1548 O O . LYS A 1 220 ? 50.004 28.132 66.254 1.00 36.14 220 LYS A O 1
ATOM 1554 N N . ALA A 1 221 ? 48.787 27.111 64.642 1.00 31.35 221 ALA A N 1
ATOM 1555 C CA . ALA A 1 221 ? 48.563 28.363 63.908 1.00 28.01 221 ALA A CA 1
ATOM 1556 C C . ALA A 1 221 ? 47.718 29.390 64.699 1.00 25.61 221 ALA A C 1
ATOM 1557 O O . ALA A 1 221 ? 48.042 30.576 64.704 1.00 24.10 221 ALA A O 1
ATOM 1559 N N . GLU A 1 222 ? 46.663 28.917 65.371 1.00 23.99 222 GLU A N 1
ATOM 1560 C CA . GLU A 1 222 ? 45.817 29.720 66.310 1.00 24.30 222 GLU A CA 1
ATOM 1561 C C . GLU A 1 222 ? 44.780 30.736 65.703 1.00 23.35 222 GLU A C 1
ATOM 1562 O O . GLU A 1 222 ? 44.036 31.392 66.435 1.00 23.41 222 GLU A O 1
ATOM 1568 N N . CYS A 1 223 ? 44.697 30.821 64.378 1.00 23.36 223 CYS A N 1
ATOM 1569 C CA . CYS A 1 223 ? 43.796 31.763 63.695 1.00 23.20 223 CYS A CA 1
ATOM 1570 C C . CYS A 1 223 ? 42.329 31.691 64.056 1.00 24.87 223 CYS A C 1
ATOM 1571 O O . CYS A 1 223 ? 41.612 32.634 63.787 1.00 29.96 223 CYS A O 1
ATOM 1574 N N . HIS A 1 224 ? 41.863 30.582 64.614 1.00 24.55 224 HIS A N 1
ATOM 1575 C CA . HIS A 1 224 ? 40.452 30.437 64.935 1.00 24.27 224 HIS A CA 1
ATOM 1576 C C . HIS A 1 224 ? 40.087 31.214 66.208 1.00 23.85 224 HIS A C 1
ATOM 1577 O O . HIS A 1 224 ? 38.897 31.433 66.486 1.00 24.52 224 HIS A O 1
ATOM 1584 N N . HIS A 1 225 ? 41.094 31.600 66.995 1.00 23.55 225 HIS A N 1
ATOM 1585 C CA . HIS A 1 225 ? 40.856 32.405 68.199 1.00 23.52 225 HIS A CA 1
ATOM 1586 C C . HIS A 1 225 ? 40.235 33.732 67.878 1.00 22.36 225 HIS A C 1
ATOM 1587 O O . HIS A 1 225 ? 39.334 34.165 68.576 1.00 22.83 225 HIS A O 1
ATOM 1594 N N . CYS A 1 226 ? 40.680 34.324 66.775 1.00 20.93 226 CYS A N 1
ATOM 1595 C CA . CYS A 1 226 ? 40.331 35.679 66.419 1.00 20.03 226 CYS A CA 1
ATOM 1596 C C . CYS A 1 226 ? 39.658 35.816 65.047 1.00 19.64 226 CYS A C 1
ATOM 1597 O O . CYS A 1 226 ? 39.074 36.871 64.753 1.00 19.05 226 CYS A O 1
ATOM 1600 N N . HIS A 1 227 ? 39.759 34.768 64.218 1.00 18.16 227 HIS A N 1
ATOM 1601 C CA . HIS A 1 227 ? 39.244 34.750 62.840 1.00 16.10 227 HIS A CA 1
ATOM 1602 C C . HIS A 1 227 ? 38.458 33.451 62.601 1.00 16.79 227 HIS A C 1
ATOM 1603 O O . HIS A 1 227 ? 38.442 32.892 61.485 1.00 16.41 227 HIS A O 1
ATOM 1610 N N . GLY A 1 228 ? 37.820 32.950 63.655 1.00 17.55 228 GLY A N 1
ATOM 1611 C CA . GLY A 1 228 ? 37.324 31.573 63.639 1.00 18.29 228 GLY A CA 1
ATOM 1612 C C . GLY A 1 228 ? 35.839 31.424 63.770 1.00 19.61 228 GLY A C 1
ATOM 1613 O O . GLY A 1 228 ? 35.344 30.300 63.927 1.00 20.87 228 GLY A O 1
ATOM 1614 N N . SER A 1 229 ? 35.137 32.560 63.740 1.00 20.48 229 SER A N 1
ATOM 1615 C CA . SER A 1 229 ? 33.677 32.589 63.659 1.00 21.37 229 SER A CA 1
ATOM 1616 C C . SER A 1 229 ? 33.261 32.391 62.188 1.00 20.86 229 SER A C 1
ATOM 1617 O O . SER A 1 229 ? 34.080 32.525 61.283 1.00 21.92 229 SER A O 1
ATOM 1620 N N . VAL A 1 230 ? 31.989 32.093 61.959 1.00 20.54 230 VAL A N 1
ATOM 1621 C CA . VAL A 1 230 ? 31.389 32.080 60.597 1.00 20.96 230 VAL A CA 1
ATOM 1622 C C . VAL A 1 230 ? 31.537 33.417 59.802 1.00 19.94 230 VAL A C 1
ATOM 1623 O O . VAL A 1 230 ? 31.475 33.425 58.574 1.00 19.09 230 VAL A O 1
ATOM 1627 N N . GLY A 1 231 ? 31.727 34.531 60.519 1.00 20.50 231 GLY A N 1
ATOM 1628 C CA . GLY A 1 231 ? 32.208 35.795 59.925 1.00 20.17 231 GLY A CA 1
ATOM 1629 C C . GLY A 1 231 ? 33.729 35.876 59.699 1.00 20.11 231 GLY A C 1
ATOM 1630 O O . GLY A 1 231 ? 34.210 36.836 59.078 1.00 19.44 231 GLY A O 1
ATOM 1631 N N . LEU A 1 232 ? 34.482 34.876 60.181 1.00 20.20 232 LEU A N 1
ATOM 1632 C CA . LEU A 1 232 ? 35.957 34.810 60.061 1.00 21.68 232 LEU A CA 1
ATOM 1633 C C . LEU A 1 232 ? 36.585 36.026 60.758 1.00 22.83 232 LEU A C 1
ATOM 1634 O O . LEU A 1 232 ? 37.507 36.663 60.241 1.00 21.63 232 LEU A O 1
ATOM 1639 N N . ASP A 1 233 ? 36.020 36.320 61.931 1.00 24.92 233 ASP A N 1
ATOM 1640 C CA . ASP A 1 233 ? 36.388 37.404 62.829 1.00 27.46 233 ASP A CA 1
ATOM 1641 C C . ASP A 1 233 ? 36.077 36.868 64.213 1.00 27.53 233 ASP A C 1
ATOM 1642 O O . ASP A 1 233 ? 35.727 35.694 64.338 1.00 27.80 233 ASP A O 1
ATOM 1647 N N . ASP A 1 234 ? 36.205 37.691 65.251 1.00 28.56 234 ASP A N 1
ATOM 1648 C CA . ASP A 1 234 ? 35.650 37.297 66.552 1.00 29.75 234 ASP A CA 1
ATOM 1649 C C . ASP A 1 234 ? 34.645 38.280 67.127 1.00 28.41 234 ASP A C 1
ATOM 1650 O O . ASP A 1 234 ? 34.384 38.270 68.325 1.00 33.72 234 ASP A O 1
ATOM 1655 N N . GLN A 1 235 ? 34.076 39.118 66.265 1.00 26.63 235 GLN A N 1
ATOM 1656 C CA . GLN A 1 235 ? 33.002 40.056 66.635 1.00 24.06 235 GLN A CA 1
ATOM 1657 C C . GLN A 1 235 ? 31.694 39.803 65.851 1.00 22.95 235 GLN A C 1
ATOM 1658 O O . GLN A 1 235 ? 31.018 40.730 65.408 1.00 22.99 235 GLN A O 1
ATOM 1664 N N . PHE A 1 236 ? 31.342 38.531 65.707 1.00 22.40 236 PHE A N 1
ATOM 1665 C CA . PHE A 1 236 ? 30.143 38.161 64.994 1.00 21.84 236 PHE A CA 1
ATOM 1666 C C . PHE A 1 236 ? 28.937 38.438 65.870 1.00 21.94 236 PHE A C 1
ATOM 1667 O O . PHE A 1 236 ? 28.764 37.835 66.949 1.00 21.24 236 PHE A O 1
ATOM 1675 N N . VAL A 1 237 ? 28.108 39.365 65.391 1.00 20.68 237 VAL A N 1
ATOM 1676 C CA . VAL A 1 237 ? 26.913 39.784 66.105 1.00 20.96 237 VAL A CA 1
ATOM 1677 C C . VAL A 1 237 ? 25.688 39.638 65.189 1.00 22.06 237 VAL A C 1
ATOM 1678 O O . VAL A 1 237 ? 25.653 40.159 64.072 1.00 22.75 237 VAL A O 1
ATOM 1682 N N . HIS A 1 238 ? 24.707 38.882 65.649 1.00 24.20 238 HIS A N 1
ATOM 1683 C CA . HIS A 1 238 ? 23.440 38.774 64.940 1.00 27.88 238 HIS A CA 1
ATOM 1684 C C . HIS A 1 238 ? 22.301 39.344 65.777 1.00 30.36 238 HIS A C 1
ATOM 1685 O O . HIS A 1 238 ? 22.538 40.109 66.718 1.00 28.90 238 HIS A O 1
ATOM 1692 N N . ALA A 1 239 ? 21.070 38.991 65.414 1.00 35.94 239 ALA A N 1
ATOM 1693 C CA . ALA A 1 239 ? 19.872 39.495 66.108 1.00 38.87 239 ALA A CA 1
ATOM 1694 C C . ALA A 1 239 ? 19.495 38.709 67.383 1.00 39.58 239 ALA A C 1
ATOM 1695 O O . ALA A 1 239 ? 18.508 39.049 68.033 1.00 43.10 239 ALA A O 1
ATOM 1697 N N . ARG A 1 240 ? 20.269 37.681 67.736 1.00 39.89 240 ARG A N 1
ATOM 1698 C CA . ARG A 1 240 ? 20.033 36.920 68.975 1.00 42.21 240 ARG A CA 1
ATOM 1699 C C . ARG A 1 240 ? 21.158 37.016 70.014 1.00 42.78 240 ARG A C 1
ATOM 1700 O O . ARG A 1 240 ? 20.936 36.679 71.172 1.00 45.02 240 ARG A O 1
ATOM 1708 N N . THR A 1 241 ? 22.343 37.463 69.587 1.00 40.13 241 THR A N 1
ATOM 1709 C CA . THR A 1 241 ? 23.524 37.688 70.431 1.00 40.81 241 THR A CA 1
ATOM 1710 C C . THR A 1 241 ? 23.203 38.409 71.755 1.00 44.38 241 THR A C 1
ATOM 1711 O O . THR A 1 241 ? 22.783 39.569 71.744 1.00 44.98 241 THR A O 1
ATOM 1715 N N . ARG A 1 242 ? 23.395 37.711 72.878 1.00 48.43 242 ARG A N 1
ATOM 1716 C CA . ARG A 1 242 ? 23.384 38.333 74.210 1.00 49.42 242 ARG A CA 1
ATOM 1717 C C . ARG A 1 242 ? 24.789 38.344 74.781 1.00 50.97 242 ARG A C 1
ATOM 1718 O O . ARG A 1 242 ? 25.571 37.428 74.516 1.00 49.38 242 ARG A O 1
ATOM 1726 N N . GLU A 1 243 ? 25.080 39.367 75.588 1.00 57.19 243 GLU A N 1
ATOM 1727 C CA . GLU A 1 243 ? 26.407 39.607 76.216 1.00 63.26 243 GLU A CA 1
ATOM 1728 C C . GLU A 1 243 ? 27.546 39.440 75.188 1.00 57.46 243 GLU A C 1
ATOM 1729 O O . GLU A 1 243 ? 28.268 38.430 75.217 1.00 53.32 243 GLU A O 1
ATOM 1735 N N . PRO A 1 244 ? 27.697 40.428 74.280 1.00 52.42 244 PRO A N 1
ATOM 1736 C CA . PRO A 1 244 ? 28.591 40.232 73.150 1.00 51.76 244 PRO A CA 1
ATOM 1737 C C . PRO A 1 244 ? 30.087 40.303 73.540 1.00 48.88 244 PRO A C 1
ATOM 1738 O O . PRO A 1 244 ? 30.485 41.141 74.369 1.00 46.22 244 PRO A O 1
ATOM 1742 N N . GLU A 1 245 ? 30.856 39.373 72.967 1.00 45.31 245 GLU A N 1
ATOM 1743 C CA . GLU A 1 245 ? 32.337 39.272 72.997 1.00 45.60 245 GLU A CA 1
ATOM 1744 C C . GLU A 1 245 ? 33.309 40.485 72.855 1.00 41.93 245 GLU A C 1
ATOM 1745 O O . GLU A 1 245 ? 33.996 40.876 73.814 1.00 43.36 245 GLU A O 1
ATOM 1751 N N . LEU A 1 246 ? 33.365 41.052 71.652 1.00 33.92 246 LEU A N 1
ATOM 1752 C CA . LEU A 1 246 ? 34.041 42.326 71.348 1.00 28.94 246 LEU A CA 1
ATOM 1753 C C . LEU A 1 246 ? 35.522 42.580 71.684 1.00 26.07 246 LEU A C 1
ATOM 1754 O O . LEU A 1 246 ? 35.895 43.717 71.966 1.00 29.50 246 LEU A O 1
ATOM 1759 N N . PRO A 1 247 ? 36.393 41.562 71.573 1.00 22.79 247 PRO A N 1
ATOM 1760 C CA . PRO A 1 247 ? 37.784 41.860 71.936 1.00 19.61 247 PRO A CA 1
ATOM 1761 C C . PRO A 1 247 ? 38.596 42.612 70.863 1.00 17.80 247 PRO A C 1
ATOM 1762 O O . PRO A 1 247 ? 38.167 42.733 69.712 1.00 18.70 247 PRO A O 1
ATOM 1766 N N . PHE A 1 248 ? 39.772 43.094 71.261 1.00 15.29 248 PHE A N 1
ATOM 1767 C CA . PHE A 1 248 ? 40.723 43.792 70.409 1.00 13.08 248 PHE A CA 1
ATOM 1768 C C . PHE A 1 248 ? 42.141 43.217 70.714 1.00 13.06 248 PHE A C 1
ATOM 1769 O O . PHE A 1 248 ? 42.368 42.641 71.798 1.00 12.95 248 PHE A O 1
ATOM 1777 N N . HIS A 1 249 ? 43.090 43.336 69.774 1.00 12.21 249 HIS A N 1
ATOM 1778 C CA . HIS A 1 249 ? 44.340 42.598 69.890 1.00 12.28 249 HIS A CA 1
ATOM 1779 C C . HIS A 1 249 ? 45.539 43.339 69.339 1.00 12.57 249 HIS A C 1
ATOM 1780 O O . HIS A 1 249 ? 45.528 43.838 68.228 1.00 11.99 249 HIS A O 1
ATOM 1787 N N . ASN A 1 250 ? 46.607 43.370 70.112 1.00 13.35 250 ASN A N 1
ATOM 1788 C CA . ASN A 1 250 ? 47.849 43.800 69.563 1.00 14.07 250 ASN A CA 1
ATOM 1789 C C . ASN A 1 250 ? 48.533 42.587 68.923 1.00 14.88 250 ASN A C 1
ATOM 1790 O O . ASN A 1 250 ? 48.632 41.542 69.542 1.00 15.89 250 ASN A O 1
ATOM 1795 N N . THR A 1 251 ? 49.012 42.726 67.693 1.00 15.50 251 THR A N 1
ATOM 1796 C CA . THR A 1 251 ? 49.609 41.597 66.982 1.00 16.52 251 THR A CA 1
ATOM 1797 C C . THR A 1 251 ? 51.110 41.767 66.713 1.00 16.38 251 THR A C 1
ATOM 1798 O O . THR A 1 251 ? 51.701 40.970 65.965 1.00 17.05 251 THR A O 1
ATOM 1802 N N . GLY A 1 252 ? 51.723 42.799 67.291 1.00 15.41 252 GLY A N 1
ATOM 1803 C CA . GLY A 1 252 ? 53.155 42.995 67.158 1.00 15.34 252 GLY A CA 1
ATOM 1804 C C . GLY A 1 252 ? 53.631 43.445 65.795 1.00 16.46 252 GLY A C 1
ATOM 1805 O O . GLY A 1 252 ? 54.653 42.947 65.283 1.00 16.06 252 GLY A O 1
ATOM 1806 N N . LEU A 1 253 ? 52.904 44.391 65.193 1.00 18.02 253 LEU A N 1
ATOM 1807 C CA . LEU A 1 253 ? 53.375 45.006 63.939 1.00 20.12 253 LEU A CA 1
ATOM 1808 C C . LEU A 1 253 ? 54.506 46.031 64.140 1.00 20.36 253 LEU A C 1
ATOM 1809 O O . LEU A 1 253 ? 55.249 46.337 63.220 1.00 21.14 253 LEU A O 1
ATOM 1814 N N . TYR A 1 254 ? 54.651 46.527 65.355 1.00 20.56 254 TYR A N 1
ATOM 1815 C CA . TYR A 1 254 ? 55.568 47.605 65.637 1.00 22.06 254 TYR A CA 1
ATOM 1816 C C . TYR A 1 254 ? 55.926 47.573 67.122 1.00 24.36 254 TYR A C 1
ATOM 1817 O O . TYR A 1 254 ? 55.144 47.095 67.976 1.00 22.84 254 TYR A O 1
ATOM 1826 N N . ASP A 1 255 ? 57.101 48.128 67.407 1.00 28.19 255 ASP A N 1
ATOM 1827 C CA . ASP A 1 255 ? 57.489 48.569 68.743 1.00 30.89 255 ASP A CA 1
ATOM 1828 C C . ASP A 1 255 ? 58.432 49.767 68.566 1.00 29.92 255 ASP A C 1
ATOM 1829 O O . ASP A 1 255 ? 59.643 49.571 68.532 1.00 31.34 255 ASP A O 1
ATOM 1834 N N . ILE A 1 256 ? 57.888 50.981 68.416 1.00 30.00 256 ILE A N 1
ATOM 1835 C CA . ILE A 1 256 ? 58.690 52.159 67.929 1.00 31.17 256 ILE A CA 1
ATOM 1836 C C . ILE A 1 256 ? 59.713 52.662 68.974 1.00 32.11 256 ILE A C 1
ATOM 1837 O O . ILE A 1 256 ? 60.807 53.145 68.619 1.00 29.83 256 ILE A O 1
ATOM 1842 N N . ASP A 1 257 ? 59.352 52.509 70.249 1.00 32.76 257 ASP A N 1
ATOM 1843 C CA . ASP A 1 257 ? 60.107 53.069 71.368 1.00 33.93 257 ASP A CA 1
ATOM 1844 C C . ASP A 1 257 ? 60.795 52.016 72.244 1.00 35.56 257 ASP A C 1
ATOM 1845 O O . ASP A 1 257 ? 61.485 52.377 73.210 1.00 40.25 257 ASP A O 1
ATOM 1850 N N . GLY A 1 258 ? 60.605 50.729 71.922 1.00 34.00 258 GLY A N 1
ATOM 1851 C CA . GLY A 1 258 ? 61.033 49.627 72.794 1.00 29.49 258 GLY A CA 1
ATOM 1852 C C . GLY A 1 258 ? 60.091 49.418 73.972 1.00 28.92 258 GLY A C 1
ATOM 1853 O O . GLY A 1 258 ? 60.400 48.634 74.847 1.00 29.48 258 GLY A O 1
ATOM 1854 N N . LYS A 1 259 ? 58.944 50.112 74.000 1.00 29.55 259 LYS A N 1
ATOM 1855 C CA . LYS A 1 259 ? 57.901 49.942 75.058 1.00 31.12 259 LYS A CA 1
ATOM 1856 C C . LYS A 1 259 ? 56.534 49.445 74.525 1.00 32.40 259 LYS A C 1
ATOM 1857 O O . LYS A 1 259 ? 55.528 49.418 75.269 1.00 33.95 259 LYS A O 1
ATOM 1863 N N . GLY A 1 260 ? 56.501 49.071 73.242 1.00 30.95 260 GLY A N 1
ATOM 1864 C CA . GLY A 1 260 ? 55.291 48.569 72.578 1.00 28.48 260 GLY A CA 1
ATOM 1865 C C . GLY A 1 260 ? 54.442 49.589 71.842 1.00 26.78 260 GLY A C 1
ATOM 1866 O O . GLY A 1 260 ? 53.291 49.294 71.532 1.00 26.44 260 GLY A O 1
ATOM 1867 N N . ALA A 1 261 ? 55.004 50.772 71.556 1.00 24.38 261 ALA A N 1
ATOM 1868 C CA . ALA A 1 261 ? 54.262 51.856 70.905 1.00 22.29 261 ALA A CA 1
ATOM 1869 C C . ALA A 1 261 ? 54.138 51.626 69.415 1.00 21.39 261 ALA A C 1
ATOM 1870 O O . ALA A 1 261 ? 55.123 51.306 68.751 1.00 22.08 261 ALA A O 1
ATOM 1872 N N . TYR A 1 262 ? 52.926 51.826 68.904 1.00 20.17 262 TYR A N 1
ATOM 1873 C CA . TYR A 1 262 ? 52.652 51.883 67.468 1.00 19.13 262 TYR A CA 1
ATOM 1874 C C . TYR A 1 262 ? 52.842 53.304 66.967 1.00 18.09 262 TYR A C 1
ATOM 1875 O O . TYR A 1 262 ? 52.605 54.240 67.717 1.00 18.33 262 TYR A O 1
ATOM 1884 N N . PRO A 1 263 ? 53.286 53.482 65.710 1.00 17.36 263 PRO A N 1
ATOM 1885 C CA . PRO A 1 263 ? 53.550 54.860 65.246 1.00 17.29 263 PRO A CA 1
ATOM 1886 C C . PRO A 1 263 ? 52.275 55.728 65.170 1.00 17.75 263 PRO A C 1
ATOM 1887 O O . PRO A 1 263 ? 51.188 55.193 64.914 1.00 18.03 263 PRO A O 1
ATOM 1891 N N . ALA A 1 264 ? 52.392 57.039 65.431 1.00 17.70 264 ALA A N 1
ATOM 1892 C CA . ALA A 1 264 ? 51.288 57.977 65.167 1.00 16.81 264 ALA A CA 1
ATOM 1893 C C . ALA A 1 264 ? 51.072 57.978 63.644 1.00 16.43 264 ALA A C 1
ATOM 1894 O O . ALA A 1 264 ? 52.067 57.898 62.879 1.00 15.86 264 ALA A O 1
ATOM 1896 N N . PRO A 1 265 ? 49.798 58.061 63.192 1.00 16.46 265 PRO A N 1
ATOM 1897 C CA . PRO A 1 265 ? 48.573 58.377 63.930 1.00 16.49 265 PRO A CA 1
ATOM 1898 C C . PRO A 1 265 ? 47.763 57.168 64.418 1.00 16.64 265 PRO A C 1
ATOM 1899 O O . PRO A 1 265 ? 46.633 57.370 64.905 1.00 16.87 265 PRO A O 1
ATOM 1903 N N . ASN A 1 266 ? 48.297 55.945 64.307 1.00 15.50 266 ASN A N 1
ATOM 1904 C CA . ASN A 1 266 ? 47.482 54.770 64.635 1.00 15.66 266 ASN A CA 1
ATOM 1905 C C . ASN A 1 266 ? 47.833 54.033 65.921 1.00 16.11 266 ASN A C 1
ATOM 1906 O O . ASN A 1 266 ? 48.589 53.077 65.887 1.00 16.22 266 ASN A O 1
ATOM 1911 N N . HIS A 1 267 ? 47.262 54.458 67.042 1.00 16.17 267 HIS A N 1
ATOM 1912 C CA . HIS A 1 267 ? 47.490 53.752 68.290 1.00 17.33 267 HIS A CA 1
ATOM 1913 C C . HIS A 1 267 ? 46.470 52.630 68.573 1.00 17.07 267 HIS A C 1
ATOM 1914 O O . HIS A 1 267 ? 46.634 51.859 69.516 1.00 16.40 267 HIS A O 1
ATOM 1921 N N . GLY A 1 268 ? 45.417 52.549 67.776 1.00 16.39 268 GLY A N 1
ATOM 1922 C CA . GLY A 1 268 ? 44.419 51.541 68.009 1.00 16.56 268 GLY A CA 1
ATOM 1923 C C . GLY A 1 268 ? 43.523 51.930 69.140 1.00 17.17 268 GLY A C 1
ATOM 1924 O O . GLY A 1 268 ? 43.270 53.115 69.340 1.00 17.54 268 GLY A O 1
ATOM 1925 N N . LEU A 1 269 ? 43.043 50.929 69.880 1.00 18.04 269 LEU A N 1
ATOM 1926 C CA . LEU A 1 269 ? 42.100 51.123 70.991 1.00 18.55 269 LEU A CA 1
ATOM 1927 C C . LEU A 1 269 ? 42.540 52.235 71.950 1.00 19.75 269 LEU A C 1
ATOM 1928 O O . LEU A 1 269 ? 41.683 52.900 72.540 1.00 21.06 269 LEU A O 1
ATOM 1933 N N . PHE A 1 270 ? 43.857 52.442 72.087 1.00 20.21 270 PHE A N 1
ATOM 1934 C CA . PHE A 1 270 ? 44.409 53.504 72.929 1.00 22.16 270 PHE A CA 1
ATOM 1935 C C . PHE A 1 270 ? 43.837 54.883 72.602 1.00 22.59 270 PHE A C 1
ATOM 1936 O O . PHE A 1 270 ? 43.521 55.658 73.501 1.00 21.84 270 PHE A O 1
ATOM 1944 N N . ASP A 1 271 ? 43.711 55.172 71.313 1.00 24.17 271 ASP A N 1
ATOM 1945 C CA . ASP A 1 271 ? 43.223 56.460 70.845 1.00 26.39 271 ASP A CA 1
ATOM 1946 C C . ASP A 1 271 ? 41.827 56.818 71.388 1.00 27.23 271 ASP A C 1
ATOM 1947 O O . ASP A 1 271 ? 41.419 57.981 71.343 1.00 27.14 271 ASP A O 1
ATOM 1952 N N . ILE A 1 272 ? 41.134 55.836 71.954 1.00 26.56 272 ILE A N 1
ATOM 1953 C CA . ILE A 1 272 ? 39.775 56.047 72.432 1.00 27.63 272 ILE A CA 1
ATOM 1954 C C . ILE A 1 272 ? 39.638 55.939 73.948 1.00 27.91 272 ILE A C 1
ATOM 1955 O O . ILE A 1 272 ? 38.828 56.651 74.547 1.00 26.83 272 ILE A O 1
ATOM 1960 N N . THR A 1 273 ? 40.429 55.060 74.557 1.00 28.62 273 THR A N 1
ATOM 1961 C CA . THR A 1 273 ? 40.323 54.847 75.993 1.00 28.80 273 THR A CA 1
ATOM 1962 C C . THR A 1 273 ? 41.372 55.635 76.748 1.00 28.00 273 THR A C 1
ATOM 1963 O O . THR A 1 273 ? 41.127 56.052 77.864 1.00 29.51 273 THR A O 1
ATOM 1967 N N . GLY A 1 274 ? 42.524 55.858 76.128 1.00 29.26 274 GLY A N 1
ATOM 1968 C CA . GLY A 1 274 ? 43.657 56.510 76.783 1.00 29.60 274 GLY A CA 1
ATOM 1969 C C . GLY A 1 274 ? 44.448 55.575 77.693 1.00 30.39 274 GLY A C 1
ATOM 1970 O O . GLY A 1 274 ? 45.531 55.930 78.151 1.00 31.97 274 GLY A O 1
ATOM 1971 N N . ASP A 1 275 ? 43.908 54.389 77.968 1.00 30.56 275 ASP A N 1
ATOM 1972 C CA . ASP A 1 275 ? 44.593 53.376 78.750 1.00 31.90 275 ASP A CA 1
ATOM 1973 C C . ASP A 1 275 ? 45.875 52.893 78.045 1.00 32.09 275 ASP A C 1
ATOM 1974 O O . ASP A 1 275 ? 45.784 52.353 76.940 1.00 30.94 275 ASP A O 1
ATOM 1979 N N . PRO A 1 276 ? 47.065 53.059 78.695 1.00 34.20 276 PRO A N 1
ATOM 1980 C CA . PRO A 1 276 ? 48.357 52.743 78.045 1.00 33.93 276 PRO A CA 1
ATOM 1981 C C . PRO A 1 276 ? 48.496 51.324 77.537 1.00 33.56 276 PRO A C 1
ATOM 1982 O O . PRO A 1 276 ? 49.203 51.101 76.554 1.00 33.69 276 PRO A O 1
ATOM 1986 N N . ASP A 1 277 ? 47.832 50.368 78.174 1.00 35.68 277 ASP A N 1
ATOM 1987 C CA . ASP A 1 277 ? 47.969 48.991 77.703 1.00 38.49 277 ASP A CA 1
ATOM 1988 C C . ASP A 1 277 ? 46.958 48.583 76.612 1.00 34.52 277 ASP A C 1
ATOM 1989 O O . ASP A 1 277 ? 46.828 47.397 76.295 1.00 33.25 277 ASP A O 1
ATOM 1994 N N . ASP A 1 278 ? 46.287 49.578 76.023 1.00 29.08 278 ASP A N 1
ATOM 1995 C CA . ASP A 1 278 ? 45.516 49.368 74.796 1.00 25.89 278 ASP A CA 1
ATOM 1996 C C . ASP A 1 278 ? 46.242 49.849 73.561 1.00 22.49 278 ASP A C 1
ATOM 1997 O O . ASP A 1 278 ? 45.655 49.935 72.493 1.00 21.76 278 ASP A O 1
ATOM 2002 N N . MET A 1 279 ? 47.526 50.138 73.722 1.00 20.04 279 MET A N 1
ATOM 2003 C CA . MET A 1 279 ? 48.381 50.586 72.643 1.00 19.28 279 MET A CA 1
ATOM 2004 C C . MET A 1 279 ? 48.609 49.464 71.628 1.00 18.63 279 MET A C 1
ATOM 2005 O O . MET A 1 279 ? 49.083 48.369 71.966 1.00 18.34 279 MET A O 1
ATOM 2010 N N . GLY A 1 280 ? 48.239 49.759 70.381 1.00 17.55 280 GLY A N 1
ATOM 2011 C CA . GLY A 1 280 ? 48.367 48.841 69.264 1.00 15.07 280 GLY A CA 1
ATOM 2012 C C . GLY A 1 280 ? 47.320 47.748 69.200 1.00 13.73 280 GLY A C 1
ATOM 2013 O O . GLY A 1 280 ? 47.538 46.780 68.495 1.00 13.50 280 GLY A O 1
ATOM 2014 N N . LYS A 1 281 ? 46.201 47.899 69.924 1.00 13.00 281 LYS A N 1
ATOM 2015 C CA . LYS A 1 281 ? 45.064 46.969 69.847 1.00 12.26 281 LYS A CA 1
ATOM 2016 C C . LYS A 1 281 ? 44.029 47.359 68.793 1.00 12.03 281 LYS A C 1
ATOM 2017 O O . LYS A 1 281 ? 43.484 48.473 68.794 1.00 12.43 281 LYS A O 1
ATOM 2023 N N . PHE A 1 282 ? 43.727 46.398 67.923 1.00 11.41 282 PHE A N 1
ATOM 2024 C CA . PHE A 1 282 ? 42.790 46.555 66.825 1.00 10.12 282 PHE A CA 1
ATOM 2025 C C . PHE A 1 282 ? 41.713 45.484 66.785 1.00 9.43 282 PHE A C 1
ATOM 2026 O O . PHE A 1 282 ? 41.856 44.437 67.400 1.00 8.93 282 PHE A O 1
ATOM 2034 N N . ARG A 1 283 ? 40.608 45.764 66.090 1.00 9.19 283 ARG A N 1
ATOM 2035 C CA . ARG A 1 283 ? 39.593 44.730 65.809 1.00 8.88 283 ARG A CA 1
ATOM 2036 C C . ARG A 1 283 ? 40.237 43.737 64.809 1.00 8.76 283 ARG A C 1
ATOM 2037 O O . ARG A 1 283 ? 40.960 44.178 63.912 1.00 8.61 283 ARG A O 1
ATOM 2045 N N . ALA A 1 284 ? 40.027 42.422 65.024 1.00 8.64 284 ALA A N 1
ATOM 2046 C CA . ALA A 1 284 ? 40.397 41.388 64.031 1.00 8.21 284 ALA A CA 1
ATOM 2047 C C . ALA A 1 284 ? 39.415 41.399 62.875 1.00 7.91 284 ALA A C 1
ATOM 2048 O O . ALA A 1 284 ? 38.224 41.096 63.088 1.00 7.94 284 ALA A O 1
ATOM 2050 N N . PRO A 1 285 ? 39.905 41.738 61.655 1.00 7.63 285 PRO A N 1
ATOM 2051 C CA . PRO A 1 285 ? 39.064 41.837 60.466 1.00 7.68 285 PRO A CA 1
ATOM 2052 C C . PRO A 1 285 ? 38.537 40.484 60.010 1.00 7.95 285 PRO A C 1
ATOM 2053 O O . PRO A 1 285 ? 39.200 39.493 60.236 1.00 8.01 285 PRO A O 1
ATOM 2057 N N . SER A 1 286 ? 37.340 40.471 59.398 1.00 8.57 286 SER A N 1
ATOM 2058 C CA . SER A 1 286 ? 36.771 39.310 58.728 1.00 8.70 286 SER A CA 1
ATOM 2059 C C . SER A 1 286 ? 37.689 38.886 57.599 1.00 8.61 286 SER A C 1
ATOM 2060 O O . SER A 1 286 ? 38.250 39.747 56.885 1.00 8.83 286 SER A O 1
ATOM 2063 N N . LEU A 1 287 ? 37.874 37.578 57.443 1.00 8.28 287 LEU A N 1
ATOM 2064 C CA . LEU A 1 287 ? 38.824 37.110 56.427 1.00 8.10 287 LEU A CA 1
ATOM 2065 C C . LEU A 1 287 ? 38.173 36.691 55.136 1.00 7.81 287 LEU A C 1
ATOM 2066 O O . LEU A 1 287 ? 38.874 36.361 54.172 1.00 7.91 287 LEU A O 1
ATOM 2071 N N . ARG A 1 288 ? 36.842 36.713 55.115 1.00 7.41 288 ARG A N 1
ATOM 2072 C CA . ARG A 1 288 ? 36.098 36.710 53.852 1.00 7.07 288 ARG A CA 1
ATOM 2073 C C . ARG A 1 288 ? 36.684 37.727 52.863 1.00 6.61 288 ARG A C 1
ATOM 2074 O O . ARG A 1 288 ? 36.879 38.880 53.207 1.00 6.35 288 ARG A O 1
ATOM 2082 N N . ASN A 1 289 ? 37.017 37.238 51.669 1.00 6.50 289 ASN A N 1
ATOM 2083 C CA . ASN A 1 289 ? 37.512 38.004 50.516 1.00 6.50 289 ASN A CA 1
ATOM 2084 C C . ASN A 1 289 ? 38.887 38.589 50.733 1.00 6.55 289 ASN A C 1
ATOM 2085 O O . ASN A 1 289 ? 39.318 39.496 49.992 1.00 6.65 289 ASN A O 1
ATOM 2090 N N . ILE A 1 290 ? 39.589 38.027 51.718 1.00 6.50 290 ILE A N 1
ATOM 2091 C CA . ILE A 1 290 ? 40.923 38.446 52.040 1.00 6.59 290 ILE A CA 1
ATOM 2092 C C . ILE A 1 290 ? 41.860 38.425 50.829 1.00 6.83 290 ILE A C 1
ATOM 2093 O O . ILE A 1 290 ? 42.630 39.379 50.623 1.00 6.90 290 ILE A O 1
ATOM 2098 N N . ALA A 1 291 ? 41.762 37.377 50.016 1.00 7.06 291 ALA A N 1
ATOM 2099 C CA . ALA A 1 291 ? 42.454 37.332 48.732 1.00 7.34 291 ALA A CA 1
ATOM 2100 C C . ALA A 1 291 ? 42.291 38.615 47.907 1.00 7.62 291 ALA A C 1
ATOM 2101 O O . ALA A 1 291 ? 43.241 39.007 47.216 1.00 7.95 291 ALA A O 1
ATOM 2103 N N . LEU A 1 292 ? 41.134 39.277 47.988 1.00 7.88 292 LEU A N 1
ATOM 2104 C CA . LEU A 1 292 ? 40.845 40.453 47.112 1.00 8.37 292 LEU A CA 1
ATOM 2105 C C . LEU A 1 292 ? 41.110 41.851 47.747 1.00 8.53 292 LEU A C 1
ATOM 2106 O O . LEU A 1 292 ? 41.063 42.894 47.068 1.00 8.06 292 LEU A O 1
ATOM 2111 N N . THR A 1 2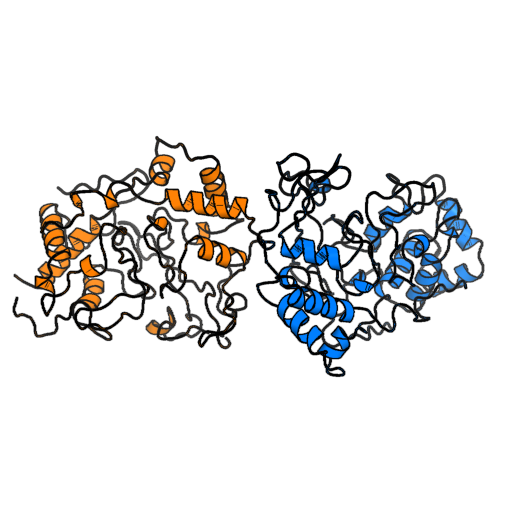93 ? 41.413 41.870 49.047 1.00 8.81 293 THR A N 1
ATOM 2112 C CA . THR A 1 293 ? 41.393 43.141 49.775 1.00 8.84 293 THR A CA 1
ATOM 2113 C C . THR A 1 293 ? 42.776 43.668 50.195 1.00 8.80 293 THR A C 1
ATOM 2114 O O . THR A 1 293 ? 42.872 44.460 51.122 1.00 9.62 293 THR A O 1
ATOM 2118 N N . ALA A 1 294 ? 43.798 43.334 49.467 1.00 8.66 294 ALA A N 1
ATOM 2119 C CA . ALA A 1 294 ? 45.116 43.801 49.704 1.00 8.44 294 ALA A CA 1
ATOM 2120 C C . ALA A 1 294 ? 45.217 45.196 49.269 1.00 8.25 294 ALA A C 1
ATOM 2121 O O . ALA A 1 294 ? 44.621 45.567 48.328 1.00 8.53 294 ALA A O 1
ATOM 2123 N N . PRO A 1 295 ? 45.999 45.980 49.957 1.00 8.15 295 PRO A N 1
ATOM 2124 C CA . PRO A 1 295 ? 46.865 45.747 51.096 1.00 8.48 295 PRO A CA 1
ATOM 2125 C C . PRO A 1 295 ? 46.206 45.480 52.449 1.00 8.86 295 PRO A C 1
ATOM 2126 O O . PRO A 1 295 ? 45.038 45.663 52.694 1.00 8.73 295 PRO A O 1
ATOM 2130 N N . TYR A 1 296 ? 47.049 44.991 53.315 1.00 9.94 296 TYR A N 1
ATOM 2131 C CA . TYR A 1 296 ? 46.717 44.501 54.621 1.00 10.61 296 TYR A CA 1
ATOM 2132 C C . TYR A 1 296 ? 47.256 45.186 55.819 1.00 11.80 296 TYR A C 1
ATOM 2133 O O . TYR A 1 296 ? 48.266 45.759 55.839 1.00 13.59 296 TYR A O 1
ATOM 2142 N N . MET A 1 297 ? 46.513 45.018 56.857 1.00 11.57 297 MET A N 1
ATOM 2143 C CA . MET A 1 297 ? 46.672 45.648 58.148 1.00 11.30 297 MET A CA 1
ATOM 2144 C C . MET A 1 297 ? 46.099 47.032 58.203 1.00 10.90 297 MET A C 1
ATOM 2145 O O . MET A 1 297 ? 45.924 47.674 57.226 1.00 10.14 297 MET A O 1
ATOM 2150 N N . HIS A 1 298 ? 45.833 47.454 59.406 1.00 11.02 298 HIS A N 1
ATOM 2151 C CA . HIS A 1 298 ? 45.240 48.754 59.713 1.00 11.37 298 HIS A CA 1
ATOM 2152 C C . HIS A 1 298 ? 45.731 49.948 58.910 1.00 12.03 298 HIS A C 1
ATOM 2153 O O . HIS A 1 298 ? 45.007 50.789 58.613 1.00 11.99 298 HIS A O 1
ATOM 2160 N N . ASP A 1 299 ? 46.974 49.939 58.509 1.00 13.47 299 ASP A N 1
ATOM 2161 C CA . ASP A 1 299 ? 47.612 51.036 57.761 1.00 15.38 299 ASP A CA 1
ATOM 2162 C C . ASP A 1 299 ? 48.124 50.616 56.354 1.00 15.26 299 ASP A C 1
ATOM 2163 O O . ASP A 1 299 ? 48.798 51.414 55.675 1.00 15.13 299 ASP A O 1
ATOM 2168 N N . GLY A 1 300 ? 47.823 49.380 55.957 1.00 14.20 300 GLY A N 1
ATOM 2169 C CA . GLY A 1 300 ? 48.185 48.888 54.640 1.00 15.00 300 GLY A CA 1
ATOM 2170 C C . GLY A 1 300 ? 49.652 48.533 54.472 1.00 14.67 300 GLY A C 1
ATOM 2171 O O . GLY A 1 300 ? 50.130 48.368 53.372 1.00 14.09 300 GLY A O 1
ATOM 2172 N N . SER A 1 301 ? 50.356 48.404 55.584 1.00 14.92 301 SER A N 1
ATOM 2173 C CA . SER A 1 301 ? 51.794 48.198 55.580 1.00 14.83 301 SER A CA 1
ATOM 2174 C C . SER A 1 301 ? 52.260 46.744 55.297 1.00 15.49 301 SER A C 1
ATOM 2175 O O . SER A 1 301 ? 53.441 46.469 55.410 1.00 15.86 301 SER A O 1
ATOM 2178 N N . VAL A 1 302 ? 51.355 45.808 55.011 1.00 15.91 302 VAL A N 1
ATOM 2179 C CA . VAL A 1 302 ? 51.768 44.466 54.590 1.00 16.29 302 VAL A CA 1
ATOM 2180 C C . VAL A 1 302 ? 51.170 44.199 53.212 1.00 17.16 302 VAL A C 1
ATOM 2181 O O . VAL A 1 302 ? 49.958 44.004 53.096 1.00 18.15 302 VAL A O 1
ATOM 2185 N N . ALA A 1 303 ? 52.023 44.176 52.186 1.00 17.19 303 ALA A N 1
ATOM 2186 C CA . ALA A 1 303 ? 51.577 44.132 50.784 1.00 17.27 303 ALA A 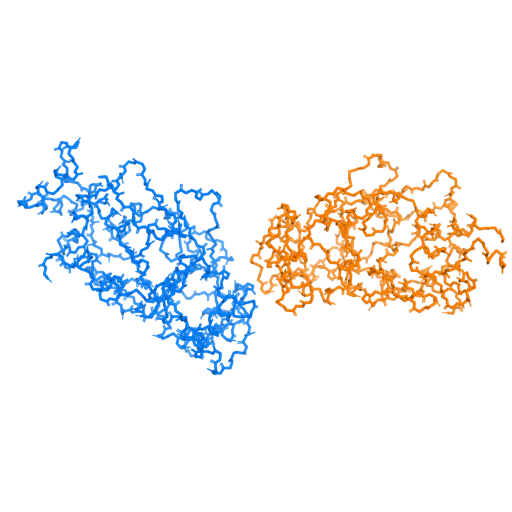CA 1
ATOM 2187 C C . ALA A 1 303 ? 50.872 42.835 50.316 1.00 16.91 303 ALA A C 1
ATOM 2188 O O . ALA A 1 303 ? 50.039 42.870 49.393 1.00 16.20 303 ALA A O 1
ATOM 2190 N N . THR A 1 304 ? 51.208 41.699 50.917 1.00 16.45 304 THR A N 1
ATOM 2191 C CA . THR A 1 304 ? 50.713 40.437 50.366 1.00 17.39 304 THR A CA 1
ATOM 2192 C C . THR A 1 304 ? 50.364 39.487 51.484 1.00 17.21 304 THR A C 1
ATOM 2193 O O . THR A 1 304 ? 50.732 39.720 52.626 1.00 16.58 304 THR A O 1
ATOM 2197 N N . LEU A 1 305 ? 49.653 38.416 51.156 1.00 18.46 305 LEU A N 1
ATOM 2198 C CA . LEU A 1 305 ? 49.263 37.443 52.166 1.00 20.64 305 LEU A CA 1
ATOM 2199 C C . LEU A 1 305 ? 50.407 36.522 52.540 1.00 24.00 305 LEU A C 1
ATOM 2200 O O . LEU A 1 305 ? 50.357 35.890 53.605 1.00 27.89 305 LEU A O 1
ATOM 2205 N N . GLU A 1 306 ? 51.408 36.417 51.661 1.00 26.05 306 GLU A N 1
ATOM 2206 C CA . GLU A 1 306 ? 52.609 35.624 51.926 1.00 28.08 306 GLU A CA 1
ATOM 2207 C C . GLU A 1 306 ? 53.382 36.273 53.059 1.00 26.91 306 GLU A C 1
ATOM 2208 O O . GLU A 1 306 ? 53.707 35.599 54.039 1.00 25.85 306 GLU A O 1
ATOM 2214 N N . GLU A 1 307 ? 53.612 37.586 52.964 1.00 26.17 307 GLU A N 1
ATOM 2215 C CA . GLU A 1 307 ? 54.248 38.327 54.067 1.00 26.67 307 GLU A CA 1
ATOM 2216 C C . GLU A 1 307 ? 53.462 38.309 55.398 1.00 25.93 307 GLU A C 1
ATOM 2217 O O . GLU A 1 307 ? 54.072 38.369 56.473 1.00 31.33 307 GLU A O 1
ATOM 2223 N N . VAL A 1 308 ? 52.133 38.205 55.341 1.00 22.64 308 VAL A N 1
ATOM 2224 C CA . VAL A 1 308 ? 51.296 38.120 56.553 1.00 20.24 308 VAL A CA 1
ATOM 2225 C C . VAL A 1 308 ? 51.639 36.861 57.323 1.00 20.20 308 VAL A C 1
ATOM 2226 O O . VAL A 1 308 ? 51.902 36.931 58.527 1.00 20.85 308 VAL A O 1
ATOM 2230 N N . ILE A 1 309 ? 51.663 35.729 56.620 1.00 20.10 309 ILE A N 1
ATOM 2231 C CA . ILE A 1 309 ? 51.989 34.445 57.233 1.00 20.87 309 ILE A CA 1
ATOM 2232 C C . ILE A 1 309 ? 53.439 34.364 57.770 1.00 21.01 309 ILE A C 1
ATOM 2233 O O . ILE A 1 309 ? 53.646 33.901 58.900 1.00 19.15 309 ILE A O 1
ATOM 2238 N N . ASP A 1 310 ? 54.411 34.832 56.978 1.00 22.80 310 ASP A N 1
ATOM 2239 C CA . ASP A 1 310 ? 55.788 35.076 57.453 1.00 25.31 310 ASP A CA 1
ATOM 2240 C C . ASP A 1 310 ? 55.763 35.726 58.837 1.00 27.35 310 ASP A C 1
ATOM 2241 O O . ASP A 1 310 ? 56.384 35.194 59.774 1.00 28.73 310 ASP A O 1
ATOM 2246 N N . ILE A 1 311 ? 55.012 36.839 58.958 1.00 25.55 311 ILE A N 1
ATOM 2247 C CA . ILE A 1 311 ? 54.859 37.573 60.225 1.00 24.49 311 ILE A CA 1
ATOM 2248 C C . ILE A 1 311 ? 54.233 36.748 61.364 1.00 24.41 311 ILE A C 1
ATOM 2249 O O . ILE A 1 311 ? 54.752 36.754 62.484 1.00 25.49 311 ILE A O 1
ATOM 2254 N N . TYR A 1 312 ? 53.145 36.033 61.096 1.00 24.47 312 TYR A N 1
ATOM 2255 C CA . TYR A 1 312 ? 52.573 35.134 62.124 1.00 25.62 312 TYR A CA 1
ATOM 2256 C C . TYR A 1 312 ? 53.483 33.997 62.540 1.00 26.16 312 TYR A C 1
ATOM 2257 O O . TYR A 1 312 ? 53.472 33.588 63.704 1.00 26.87 312 TYR A O 1
ATOM 2266 N N . SER A 1 313 ? 54.266 33.510 61.584 1.00 26.73 313 SER A N 1
ATOM 2267 C CA . SER A 1 313 ? 55.244 32.447 61.804 1.00 27.80 313 SER A CA 1
ATOM 2268 C C . SER A 1 313 ? 56.336 32.876 62.808 1.00 27.25 313 SER A C 1
ATOM 2269 O O . SER A 1 313 ? 56.757 32.094 63.672 1.00 24.91 313 SER A O 1
ATOM 2272 N N . GLU A 1 314 ? 56.745 34.139 62.712 1.00 28.02 314 GLU A N 1
ATOM 2273 C CA . GLU A 1 314 ? 57.790 34.679 63.556 1.00 27.41 314 GLU A CA 1
ATOM 2274 C C . GLU A 1 314 ? 57.311 35.287 64.858 1.00 25.80 314 GLU A C 1
ATOM 2275 O O . GLU A 1 314 ? 58.125 35.771 65.654 1.00 25.60 314 GLU A O 1
ATOM 2281 N N . GLY A 1 315 ? 56.002 35.232 65.094 1.00 25.27 315 GLY A N 1
ATOM 2282 C CA . GLY A 1 315 ? 55.385 35.861 66.265 1.00 23.83 315 GLY A CA 1
ATOM 2283 C C . GLY A 1 315 ? 55.360 37.398 66.198 1.00 23.68 315 GLY A C 1
ATOM 2284 O O . GLY A 1 315 ? 55.173 38.054 67.226 1.00 26.65 315 GLY A O 1
ATOM 2285 N N . GLY A 1 316 ? 55.547 37.984 65.019 1.00 20.29 316 GLY A N 1
ATOM 2286 C CA . GLY A 1 316 ? 55.568 39.419 64.897 1.00 19.36 316 GLY A CA 1
ATOM 2287 C C . GLY A 1 316 ? 56.479 39.896 63.789 1.00 20.26 316 GLY A C 1
ATOM 2288 O O . GLY A 1 316 ? 57.204 39.104 63.160 1.00 19.66 316 GLY A O 1
ATOM 2289 N N . ARG A 1 317 ? 56.435 41.209 63.560 1.00 20.61 317 ARG A N 1
ATOM 2290 C CA . ARG A 1 317 ? 57.235 41.876 62.555 1.00 21.84 317 ARG A CA 1
ATOM 2291 C C . ARG A 1 317 ? 58.448 42.590 63.155 1.00 24.24 317 ARG A C 1
ATOM 2292 O O . ARG A 1 317 ? 58.360 43.219 64.228 1.00 23.96 317 ARG A O 1
ATOM 2300 N N . LYS A 1 318 ? 59.576 42.495 62.455 1.00 28.07 318 LYS A N 1
ATOM 2301 C CA . LYS A 1 318 ? 60.742 43.287 62.788 1.00 31.94 318 LYS A CA 1
ATOM 2302 C C . LYS A 1 318 ? 61.039 44.247 61.655 1.00 33.04 318 LYS A C 1
ATOM 2303 O O . LYS A 1 318 ? 61.308 43.833 60.526 1.00 32.87 318 LYS A O 1
ATOM 2309 N N . ILE A 1 319 ? 61.058 45.521 61.964 1.00 35.72 319 ILE A N 1
ATOM 2310 C CA . ILE A 1 319 ? 61.383 46.512 60.979 1.00 39.97 319 ILE A CA 1
ATOM 2311 C C . ILE A 1 319 ? 62.839 46.810 61.219 1.00 41.41 319 ILE A C 1
ATOM 2312 O O . ILE A 1 319 ? 63.232 47.181 62.275 1.00 44.07 319 ILE A O 1
ATOM 2317 N N . ALA A 1 320 ? 63.646 46.574 60.220 1.00 44.07 320 ALA A N 1
ATOM 2318 C CA . ALA A 1 320 ? 65.059 46.773 60.333 1.00 51.34 320 ALA A CA 1
ATOM 2319 C C . ALA A 1 320 ? 65.533 48.165 60.078 1.00 54.72 320 ALA A C 1
ATOM 2320 O O . ALA A 1 320 ? 66.565 48.563 60.566 1.00 52.57 320 ALA A O 1
ATOM 2322 N N . SER A 1 321 ? 64.745 48.903 59.330 1.00 59.11 321 SER A N 1
ATOM 2323 C CA . SER A 1 321 ? 65.134 50.202 58.841 1.00 61.49 321 SER A CA 1
ATOM 2324 C C . SER A 1 321 ? 64.222 51.391 59.165 1.00 63.10 321 SER A C 1
ATOM 2325 O O . SER A 1 321 ? 63.039 51.224 59.330 1.00 67.14 321 SER A O 1
ATOM 2328 N N . GLY A 1 322 ? 64.799 52.584 59.065 1.00 61.33 322 GLY A N 1
ATOM 2329 C CA . GLY A 1 322 ? 64.281 53.903 59.456 1.00 54.04 322 GLY A CA 1
ATOM 2330 C C . GLY A 1 322 ? 63.335 54.344 60.562 1.00 51.75 322 GLY A C 1
ATOM 2331 O O . GLY A 1 322 ? 63.487 53.889 61.694 1.00 51.40 322 GLY A O 1
ATOM 2332 N N . PRO A 1 323 ? 62.349 55.229 60.245 1.00 50.30 323 PRO A N 1
ATOM 2333 C CA . PRO A 1 323 ? 61.455 55.871 61.261 1.00 47.46 323 PRO A CA 1
ATOM 2334 C C . PRO A 1 323 ? 60.559 54.891 62.055 1.00 44.78 323 PRO A C 1
ATOM 2335 O O . PRO A 1 323 ? 60.229 55.151 63.230 1.00 38.50 323 PRO A O 1
ATOM 2339 N N . HIS A 1 324 ? 60.187 53.782 61.396 1.00 44.07 324 HIS A N 1
ATOM 2340 C CA . HIS A 1 324 ? 59.290 52.777 61.942 1.00 41.58 324 HIS A CA 1
ATOM 2341 C C . HIS A 1 324 ? 60.021 51.594 62.596 1.00 38.87 324 HIS A C 1
ATOM 2342 O O . HIS A 1 324 ? 59.376 50.671 63.098 1.00 37.89 324 HIS A O 1
ATOM 2349 N N . ALA A 1 325 ? 61.356 51.646 62.614 1.00 37.32 325 ALA A N 1
ATOM 2350 C CA . ALA A 1 325 ? 62.207 50.563 63.145 1.00 34.93 325 ALA A CA 1
ATOM 2351 C C . ALA A 1 325 ? 61.921 50.224 64.594 1.00 34.70 325 ALA A C 1
ATOM 2352 O O . ALA A 1 325 ? 61.542 51.080 65.393 1.00 33.75 325 ALA A O 1
ATOM 2354 N N . GLY A 1 326 ? 62.108 48.953 64.908 1.00 34.06 326 GLY A N 1
ATOM 2355 C CA . GLY A 1 326 ? 61.671 48.378 66.166 1.00 35.60 326 GLY A CA 1
ATOM 2356 C C . GLY A 1 326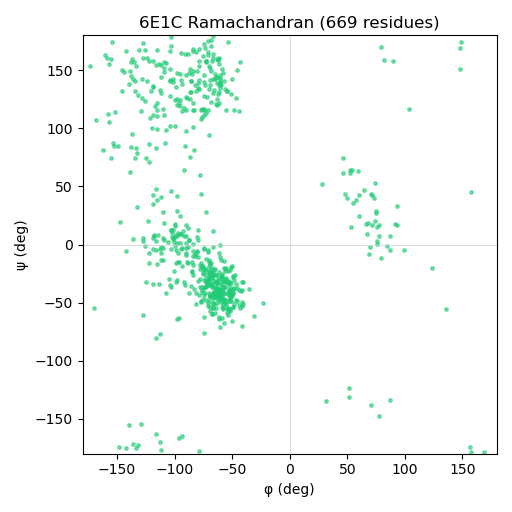 ? 61.293 46.928 65.915 1.00 37.30 326 GLY A C 1
ATOM 2357 O O . GLY A 1 326 ? 61.106 46.500 64.758 1.00 39.32 326 GLY A O 1
ATOM 2358 N N . ASP A 1 327 ? 61.074 46.179 66.945 1.00 36.23 327 ASP A N 1
ATOM 2359 C CA . ASP A 1 327 ? 60.737 44.829 66.765 1.00 36.28 327 ASP A CA 1
ATOM 2360 C C . ASP A 1 327 ? 59.497 44.497 67.561 1.00 34.21 327 ASP A C 1
ATOM 2361 O O . ASP A 1 327 ? 59.515 44.552 68.762 1.00 32.08 327 ASP A O 1
ATOM 2366 N N . GLY A 1 328 ? 58.415 44.165 66.858 1.00 33.17 328 GLY A N 1
ATOM 2367 C CA . GLY A 1 328 ? 57.157 43.805 67.463 1.00 30.04 328 GLY A CA 1
ATOM 2368 C C . GLY A 1 328 ? 57.059 42.414 68.010 1.00 28.41 328 GLY A C 1
ATOM 2369 O O . GLY A 1 328 ? 56.155 42.150 68.736 1.00 25.37 328 GLY A O 1
ATOM 2370 N N . ARG A 1 329 ? 57.939 41.515 67.624 1.00 28.95 329 ARG A N 1
ATOM 2371 C CA . ARG A 1 329 ? 57.894 40.209 68.189 1.00 29.61 329 ARG A CA 1
ATOM 2372 C C . ARG A 1 329 ? 58.086 40.327 69.663 1.00 29.74 329 ARG A C 1
ATOM 2373 O O . ARG A 1 329 ? 57.504 39.619 70.418 1.00 29.66 329 ARG A O 1
ATOM 2381 N N . ALA A 1 330 ? 58.929 41.258 70.056 1.00 29.93 330 ALA A N 1
ATOM 2382 C CA . ALA A 1 330 ? 59.288 41.505 71.437 1.00 28.97 330 ALA A CA 1
ATOM 2383 C C . ALA A 1 330 ? 58.506 42.525 72.175 1.00 29.49 330 ALA A C 1
ATOM 2384 O O . ALA A 1 330 ? 58.858 42.892 73.233 1.00 31.84 330 ALA A O 1
ATOM 2386 N N . SER A 1 331 ? 57.416 42.964 71.635 1.00 29.35 331 SER A N 1
ATOM 2387 C CA . SER A 1 331 ? 56.616 43.966 72.259 1.00 29.64 331 SER A CA 1
ATOM 2388 C C . SER A 1 331 ? 55.912 43.500 73.497 1.00 28.12 331 SER A C 1
ATOM 2389 O O . SER A 1 331 ? 55.486 42.398 73.554 1.00 28.42 331 SER A O 1
ATOM 2392 N N . ALA A 1 332 ? 55.830 44.363 74.493 1.00 27.65 332 ALA A N 1
ATOM 2393 C CA . ALA A 1 332 ? 55.090 44.080 75.737 1.00 26.87 332 ALA A CA 1
ATOM 2394 C C . ALA A 1 332 ? 53.573 43.985 75.582 1.00 27.46 332 ALA A C 1
ATOM 2395 O O . ALA A 1 332 ? 52.888 43.337 76.409 1.00 28.77 332 ALA A O 1
ATOM 2397 N N . LEU A 1 333 ? 53.017 44.659 74.579 1.00 26.90 333 LEU A N 1
ATOM 2398 C CA . LEU A 1 333 ? 51.553 44.688 74.493 1.00 27.64 333 LEU A CA 1
ATOM 2399 C C . LEU A 1 333 ? 50.948 43.528 73.687 1.00 26.35 333 LEU A C 1
ATOM 2400 O O . LEU A 1 333 ? 49.739 43.275 73.769 1.00 25.61 333 LEU A O 1
ATOM 2405 N N . LYS A 1 334 ? 51.810 42.844 72.931 1.00 24.38 334 LYS A N 1
ATOM 2406 C CA . LYS A 1 334 ? 51.458 41.742 72.040 1.00 24.00 334 LYS A CA 1
ATOM 2407 C C . LYS A 1 334 ? 50.600 40.673 72.700 1.00 23.41 334 LYS A C 1
ATOM 2408 O O . LYS A 1 334 ? 50.787 40.366 73.866 1.00 23.40 334 LYS A O 1
ATOM 2414 N N . SER A 1 335 ? 49.657 40.125 71.939 1.00 24.72 335 SER A N 1
ATOM 2415 C CA . SER A 1 335 ? 48.660 39.158 72.449 1.00 25.78 335 SER A CA 1
ATOM 2416 C C . SER A 1 335 ? 49.320 37.879 72.911 1.00 26.69 335 SER A C 1
ATOM 2417 O O . SER A 1 335 ? 50.299 37.420 72.276 1.00 26.34 335 SER A O 1
ATOM 2420 N N . GLY A 1 336 ? 48.769 37.295 73.978 1.00 25.94 336 GLY A N 1
ATOM 2421 C CA . GLY A 1 336 ? 49.227 35.972 74.443 1.00 27.66 336 GLY A CA 1
ATOM 2422 C C . GLY A 1 336 ? 49.336 34.896 73.362 1.00 27.87 336 GLY A C 1
ATOM 2423 O O . GLY A 1 336 ? 50.278 34.100 73.355 1.00 25.52 336 GLY A O 1
ATOM 2424 N N . LEU A 1 337 ? 48.395 34.925 72.419 1.00 28.93 337 LEU A N 1
ATOM 2425 C CA . LEU A 1 337 ? 48.215 33.851 71.459 1.00 29.56 337 LEU A CA 1
ATOM 2426 C C . LEU A 1 337 ? 49.137 33.886 70.243 1.00 31.22 337 LEU A C 1
ATOM 2427 O O . LEU A 1 337 ? 49.190 32.906 69.489 1.00 34.17 337 LEU A O 1
ATOM 2432 N N . ILE A 1 338 ? 49.870 34.986 70.065 1.00 30.56 338 ILE A N 1
ATOM 2433 C CA . ILE A 1 338 ? 50.844 35.097 68.987 1.00 31.75 338 ILE A CA 1
ATOM 2434 C C . ILE A 1 338 ? 52.240 34.833 69.543 1.00 35.60 338 ILE A C 1
ATOM 2435 O O . ILE A 1 338 ? 52.845 35.695 70.211 1.00 36.53 338 ILE A O 1
ATOM 2440 N N . VAL A 1 339 ? 52.715 33.609 69.283 1.00 40.16 339 VAL A N 1
ATOM 2441 C CA . VAL A 1 339 ? 54.090 33.149 69.610 1.00 40.48 339 VAL A CA 1
ATOM 2442 C C . VAL A 1 339 ? 54.893 32.835 68.347 1.00 41.13 339 VAL A C 1
ATOM 2443 O O . VAL A 1 339 ? 54.338 32.761 67.252 1.00 40.55 339 VAL A O 1
ATOM 2447 N N . LYS A 1 340 ? 56.201 32.657 68.492 1.00 42.76 340 LYS A N 1
ATOM 2448 C CA . LYS A 1 340 ? 56.994 32.147 67.388 1.00 45.21 340 LYS A CA 1
ATOM 2449 C C . LYS A 1 340 ? 56.484 30.733 67.071 1.00 46.55 340 LYS A C 1
ATOM 2450 O O . LYS A 1 340 ? 56.372 29.887 67.965 1.00 47.80 340 LYS A O 1
ATOM 2456 N N . ILE A 1 341 ? 56.118 30.516 65.810 1.00 48.65 341 ILE A N 1
ATOM 2457 C CA . ILE A 1 341 ? 55.549 29.250 65.325 1.00 51.11 341 ILE A CA 1
ATOM 2458 C C . ILE A 1 341 ? 56.249 28.996 64.006 1.00 54.86 341 ILE A C 1
ATOM 2459 O O . ILE A 1 341 ? 55.872 29.532 62.965 1.00 62.04 341 ILE A O 1
ATOM 2464 N N . ASP A 1 342 ? 57.311 28.208 64.076 1.00 56.71 342 ASP A N 1
ATOM 2465 C CA . ASP A 1 342 ? 58.132 27.927 62.922 1.00 58.10 342 ASP A CA 1
ATOM 2466 C C . ASP A 1 342 ? 57.331 27.034 61.981 1.00 54.57 342 ASP A C 1
ATOM 2467 O O . ASP A 1 342 ? 57.260 25.816 62.153 1.00 54.37 342 ASP A O 1
ATOM 2472 N N . LEU A 1 343 ? 56.667 27.666 61.022 1.00 51.29 343 LEU A N 1
ATOM 2473 C CA . LEU A 1 343 ? 55.949 26.926 59.997 1.00 46.80 343 LEU A CA 1
ATOM 2474 C C . LEU A 1 343 ? 56.862 26.770 58.819 1.00 45.27 343 LEU A C 1
ATOM 2475 O O . LEU A 1 343 ? 57.568 27.711 58.427 1.00 41.19 343 LEU A O 1
ATOM 2480 N N . THR A 1 344 ? 56.815 25.564 58.265 1.00 43.67 344 THR A N 1
ATOM 2481 C CA . THR A 1 344 ? 57.615 25.141 57.122 1.00 42.01 344 THR A CA 1
ATOM 2482 C C . THR A 1 344 ? 57.038 25.769 55.857 1.00 40.45 344 THR A C 1
ATOM 2483 O O . THR A 1 344 ? 55.887 26.191 55.878 1.00 46.83 344 THR A O 1
ATOM 2487 N N . ALA A 1 345 ? 57.795 25.812 54.759 1.00 37.60 345 ALA A N 1
ATOM 2488 C CA . ALA A 1 345 ? 57.284 26.374 53.491 1.00 38.51 345 ALA A CA 1
ATOM 2489 C C . ALA A 1 345 ? 56.017 25.654 53.016 1.00 40.59 345 ALA A C 1
ATOM 2490 O O . ALA A 1 345 ? 55.141 26.264 52.392 1.00 43.45 345 ALA A O 1
ATOM 2492 N N . GLN A 1 346 ? 55.935 24.366 53.347 1.00 42.18 346 GLN A N 1
ATOM 2493 C CA . GLN A 1 346 ? 54.783 23.520 53.074 1.00 44.30 346 GLN A CA 1
ATOM 2494 C C . GLN A 1 346 ? 53.559 24.072 53.786 1.00 42.94 346 GLN A C 1
ATOM 2495 O O . GLN A 1 346 ? 52.610 24.472 53.128 1.00 46.65 346 GLN A O 1
ATOM 2501 N N . GLU A 1 347 ? 53.609 24.113 55.116 1.00 39.45 347 GLU A N 1
ATOM 2502 C CA . GLU A 1 347 ? 52.503 24.556 55.962 1.00 37.95 347 GLU A CA 1
ATOM 2503 C C . GLU A 1 347 ? 51.998 25.967 55.625 1.00 35.13 347 GLU A C 1
ATOM 2504 O O . GLU A 1 347 ? 50.808 26.234 55.750 1.00 33.87 347 GLU A O 1
ATOM 2510 N N . LYS A 1 348 ? 52.902 26.833 55.166 1.00 31.09 348 LYS A N 1
ATOM 2511 C CA . LYS A 1 348 ? 52.577 28.192 54.790 1.00 28.92 348 LYS A CA 1
ATOM 2512 C C . LYS A 1 348 ? 51.782 28.198 53.523 1.00 28.98 348 LYS A C 1
ATOM 2513 O O . LYS A 1 348 ? 50.737 28.822 53.473 1.00 30.10 348 LYS A O 1
ATOM 2519 N N . ALA A 1 349 ? 52.255 27.507 52.497 1.00 28.69 349 ALA A N 1
ATOM 2520 C CA . ALA A 1 349 ? 51.466 27.389 51.280 1.00 28.93 349 ALA A CA 1
ATOM 2521 C C . ALA A 1 349 ? 50.071 26.760 51.504 1.00 28.10 349 ALA A C 1
ATOM 2522 O O . ALA A 1 349 ? 49.110 27.240 50.954 1.00 28.75 349 ALA A O 1
ATOM 2524 N N . ASP A 1 350 ? 49.965 25.707 52.309 1.00 30.08 350 ASP A N 1
ATOM 2525 C CA . ASP A 1 350 ? 48.666 25.062 52.641 1.00 33.20 350 ASP A CA 1
ATOM 2526 C C . ASP A 1 350 ? 47.701 26.058 53.299 1.00 32.37 350 ASP A C 1
ATOM 2527 O O . ASP A 1 350 ? 46.524 26.101 52.951 1.00 30.31 350 ASP A O 1
ATOM 2532 N N . LEU A 1 351 ? 48.216 26.843 54.254 1.00 30.62 351 LEU A N 1
ATOM 2533 C CA . LEU A 1 351 ? 47.470 27.907 54.901 1.00 27.82 351 LEU A CA 1
ATOM 2534 C C . LEU A 1 351 ? 47.077 29.022 53.921 1.00 26.95 351 LEU A C 1
ATOM 2535 O O . LEU A 1 351 ? 45.922 29.458 53.945 1.00 30.22 351 LEU A O 1
ATOM 2540 N N . LEU A 1 352 ? 48.003 29.468 53.070 1.00 23.69 352 LEU A N 1
ATOM 2541 C CA . LEU A 1 352 ? 47.682 30.392 51.968 1.00 22.23 352 LEU A CA 1
ATOM 2542 C C . LEU A 1 352 ? 46.629 29.795 51.038 1.00 22.79 352 LEU A C 1
ATOM 2543 O O . LEU A 1 352 ? 45.738 30.510 50.569 1.00 27.09 352 LEU A O 1
ATOM 2548 N N . ALA A 1 353 ? 46.721 28.493 50.776 1.00 20.69 353 ALA A N 1
ATOM 2549 C CA . ALA A 1 353 ? 45.741 27.805 49.934 1.00 18.56 353 ALA A CA 1
ATOM 2550 C C . ALA A 1 353 ? 44.345 27.905 50.568 1.00 17.08 353 ALA A C 1
ATOM 2551 O O . ALA A 1 353 ? 43.358 28.111 49.873 1.00 17.64 353 ALA A O 1
ATOM 2553 N N . PHE A 1 354 ? 44.275 27.790 51.886 1.00 15.74 354 PHE A N 1
ATOM 2554 C CA . PHE A 1 354 ? 43.002 27.841 52.577 1.00 14.97 354 PHE A CA 1
ATOM 2555 C C . PHE A 1 354 ? 42.393 29.243 52.607 1.00 15.54 354 PHE A C 1
ATOM 2556 O O . PHE A 1 354 ? 41.174 29.389 52.603 1.00 16.01 354 PHE A O 1
ATOM 2564 N N . LEU A 1 355 ? 43.231 30.272 52.648 1.00 15.54 355 LEU A N 1
ATOM 2565 C CA . LEU A 1 355 ? 42.716 31.630 52.727 1.00 14.95 355 LEU A CA 1
ATOM 2566 C C . LEU A 1 355 ? 42.085 32.010 51.416 1.00 15.92 355 LEU A C 1
ATOM 2567 O O . LEU A 1 355 ? 41.092 32.750 51.423 1.00 17.06 355 LEU A O 1
ATOM 2572 N N . LYS A 1 356 ? 42.612 31.458 50.313 1.00 15.66 356 LYS A N 1
ATOM 2573 C CA . LYS A 1 356 ? 42.046 31.679 48.979 1.00 15.58 356 LYS A CA 1
ATOM 2574 C C . LYS A 1 356 ? 40.694 30.995 48.753 1.00 14.95 356 LYS A C 1
ATOM 2575 O O . LYS A 1 356 ? 40.023 31.321 47.786 1.00 15.03 356 LYS A O 1
ATOM 2581 N N . THR A 1 357 ? 40.290 30.071 49.625 1.00 14.13 357 THR A N 1
ATOM 2582 C CA . THR A 1 357 ? 38.948 29.506 49.547 1.00 14.81 357 THR A CA 1
ATOM 2583 C C . THR A 1 357 ? 37.890 30.414 50.178 1.00 15.13 357 THR A C 1
ATOM 2584 O O . THR A 1 357 ? 36.737 30.027 50.337 1.00 15.35 357 THR A O 1
ATOM 2588 N N . LEU A 1 358 ? 38.289 31.610 50.580 1.00 15.94 358 LEU A N 1
ATOM 2589 C CA . LEU A 1 358 ? 37.413 32.496 51.343 1.00 15.71 358 LEU A CA 1
ATOM 2590 C C . LEU A 1 358 ? 36.883 33.663 50.518 1.00 15.80 358 LEU A C 1
ATOM 2591 O O . LEU A 1 358 ? 36.165 34.480 51.050 1.00 15.66 358 LEU A O 1
ATOM 2596 N N . THR A 1 359 ? 37.240 33.705 49.226 1.00 16.04 359 THR A N 1
ATOM 2597 C CA . THR A 1 359 ? 36.687 34.617 48.234 1.00 16.39 359 THR A CA 1
ATOM 2598 C C . THR A 1 359 ? 35.268 34.186 47.816 1.00 17.72 359 THR A C 1
ATOM 2599 O O . THR A 1 359 ? 34.999 33.014 47.662 1.00 17.42 359 THR A O 1
ATOM 2603 N N . ASP A 1 360 ? 34.364 35.145 47.637 1.00 20.31 360 ASP A N 1
ATOM 2604 C CA . ASP A 1 360 ? 33.023 34.885 47.100 1.00 22.27 360 ASP A CA 1
ATOM 2605 C C . ASP A 1 360 ? 32.999 34.885 45.556 1.00 24.03 360 ASP A C 1
ATOM 2606 O O . ASP A 1 360 ? 33.661 35.712 44.908 1.00 23.70 360 ASP A O 1
ATOM 2611 N N . GLU A 1 361 ? 32.226 33.962 44.979 1.00 27.30 361 GLU A N 1
ATOM 2612 C CA . GLU A 1 361 ? 31.937 33.942 43.535 1.00 31.17 361 GLU A CA 1
ATOM 2613 C C . GLU A 1 361 ? 31.064 35.138 43.105 1.00 31.13 361 GLU A C 1
ATOM 2614 O O . GLU A 1 361 ? 31.489 35.949 42.285 1.00 31.56 361 GLU A O 1
ATOM 2620 N N . SER A 1 362 ? 29.864 35.233 43.697 1.00 29.87 362 SER A N 1
ATOM 2621 C CA . SER A 1 362 ? 28.817 36.205 43.366 1.00 29.71 362 SER A CA 1
ATOM 2622 C C . SER A 1 362 ? 29.273 37.656 43.565 1.00 30.64 362 SER A C 1
ATOM 2623 O O . SER A 1 362 ? 29.496 38.363 42.569 1.00 35.22 362 SER A O 1
ATOM 2626 N N . LEU A 1 363 ? 29.433 38.061 44.835 1.00 26.71 363 LEU A N 1
ATOM 2627 C CA . LEU A 1 363 ? 29.772 39.424 45.280 1.00 22.92 363 LEU A CA 1
ATOM 2628 C C . LEU A 1 363 ? 30.484 40.350 44.291 1.00 21.55 363 LEU A C 1
ATOM 2629 O O . LEU A 1 363 ? 30.058 41.472 44.092 1.00 20.87 363 LEU A O 1
ATOM 2634 N N . ILE A 1 364 ? 31.557 39.880 43.676 1.00 22.11 364 ILE A N 1
ATOM 2635 C CA . ILE A 1 364 ? 32.411 40.753 42.870 1.00 23.07 364 ILE A CA 1
ATOM 2636 C C . ILE A 1 364 ? 31.770 41.134 41.559 1.00 23.24 364 ILE A C 1
ATOM 2637 O O . ILE A 1 364 ? 32.087 42.198 41.033 1.00 24.20 364 ILE A O 1
ATOM 2642 N N . ALA A 1 365 ? 30.853 40.300 41.055 1.00 22.26 365 ALA A N 1
ATOM 2643 C CA . ALA A 1 365 ? 30.243 40.533 39.735 1.00 21.71 365 ALA A CA 1
ATOM 2644 C C . ALA A 1 365 ? 28.712 40.527 39.713 1.00 20.73 365 ALA A C 1
ATOM 2645 O O . ALA A 1 365 ? 28.120 40.596 38.650 1.00 21.19 365 ALA A O 1
ATOM 2647 N N . SER A 1 366 ? 28.062 40.431 40.864 1.00 20.02 366 SER A N 1
ATOM 2648 C CA . SER A 1 366 ? 26.587 40.425 40.896 1.00 19.87 366 SER A CA 1
ATOM 2649 C C . SER A 1 366 ? 25.985 41.772 40.465 1.00 19.38 366 SER A C 1
ATOM 2650 O O . SER A 1 366 ? 26.419 42.816 40.960 1.00 18.97 366 SER A O 1
ATOM 2653 N N . PRO A 1 367 ? 24.997 41.765 39.529 1.00 19.28 367 PRO A N 1
ATOM 2654 C CA . PRO A 1 367 ? 24.264 43.026 39.233 1.00 17.68 367 PRO A CA 1
ATOM 2655 C C . PRO A 1 367 ? 23.661 43.704 40.489 1.00 17.51 367 PRO A C 1
ATOM 2656 O O . PRO A 1 367 ? 23.608 44.942 40.574 1.00 18.36 367 PRO A O 1
ATOM 2660 N N . ARG A 1 368 ? 23.267 42.900 41.468 1.00 15.13 368 ARG A N 1
ATOM 2661 C CA . ARG A 1 368 ? 22.672 43.384 42.688 1.00 13.91 368 ARG A CA 1
ATOM 2662 C C . ARG A 1 368 ? 23.468 44.453 43.434 1.00 13.80 368 ARG A C 1
ATOM 2663 O O . ARG A 1 368 ? 22.872 45.324 44.087 1.00 13.87 368 ARG A O 1
ATOM 2671 N N . PHE A 1 369 ? 24.799 44.383 43.356 1.00 13.62 369 PHE A N 1
ATOM 2672 C CA . PHE A 1 369 ? 25.672 45.336 44.067 1.00 12.97 369 PHE A CA 1
ATOM 2673 C C . PHE A 1 369 ? 26.493 46.197 43.121 1.00 13.04 369 PHE A C 1
ATOM 2674 O O . PHE A 1 369 ? 27.315 47.009 43.556 1.00 13.06 369 PHE A O 1
ATOM 2682 N N . SER A 1 370 ? 26.275 46.027 41.825 1.00 13.22 370 SER A N 1
ATOM 2683 C CA . SER A 1 370 ? 26.982 46.835 40.837 1.00 14.24 370 SER A CA 1
ATOM 2684 C C . SER A 1 370 ? 26.520 48.318 40.829 1.00 14.61 370 SER A C 1
ATOM 2685 O O . SER A 1 370 ? 25.378 48.644 41.216 1.00 14.33 370 SER A O 1
ATOM 2688 N N . ASP A 1 371 ? 27.428 49.192 40.407 1.00 14.99 371 ASP A N 1
ATOM 2689 C CA . ASP A 1 371 ? 27.100 50.562 40.094 1.00 16.56 371 ASP A CA 1
ATOM 2690 C C . ASP A 1 371 ? 25.858 50.693 39.174 1.00 17.70 371 ASP A C 1
ATOM 2691 O O . ASP A 1 371 ? 25.900 50.236 38.031 1.00 18.31 371 ASP A O 1
ATOM 2696 N N . PRO A 1 372 ? 24.752 51.304 39.675 1.00 18.01 372 PRO A N 1
ATOM 2697 C CA . PRO A 1 372 ? 23.556 51.408 38.838 1.00 18.96 372 PRO A CA 1
ATOM 2698 C C . PRO A 1 372 ? 23.575 52.586 37.835 1.00 20.83 372 PRO A C 1
ATOM 2699 O O . PRO A 1 372 ? 22.712 52.655 36.970 1.00 21.77 372 PRO A O 1
ATOM 2703 N N . TRP A 1 373 ? 24.561 53.470 37.933 1.00 22.38 373 TRP A N 1
ATOM 2704 C CA . TRP A 1 373 ? 24.669 54.609 37.047 1.00 25.06 373 TRP A CA 1
ATOM 2705 C C . TRP A 1 373 ? 25.439 54.307 35.763 1.00 31.86 373 TRP A C 1
ATOM 2706 O O . TRP A 1 373 ? 25.632 55.222 34.933 1.00 34.04 373 TRP A O 1
ATOM 2717 N N . ARG A 1 374 ? 25.837 53.033 35.599 1.00 37.90 374 ARG A N 1
ATOM 2718 C CA . ARG A 1 374 ? 26.744 52.512 34.531 1.00 42.55 374 ARG A CA 1
ATOM 2719 C C . ARG A 1 374 ? 28.216 52.695 34.888 1.00 46.78 374 ARG A C 1
ATOM 2720 O O . ARG A 1 374 ? 28.951 51.717 35.033 1.00 51.04 374 ARG A O 1
ATOM 2728 N N . ALA B 1 25 ? 53.396 23.292 126.990 1.00 48.71 25 ALA B N 1
ATOM 2729 C CA . ALA B 1 25 ? 52.370 24.342 126.699 1.00 53.53 25 ALA B CA 1
ATOM 2730 C C . ALA B 1 25 ? 52.833 23.896 125.291 1.00 55.29 25 ALA B C 1
ATOM 2731 O O . ALA B 1 25 ? 53.733 23.053 125.177 1.00 56.81 25 ALA B O 1
ATOM 2733 N N . TRP B 1 26 ? 52.217 24.471 124.244 1.00 51.80 26 TRP B N 1
ATOM 2734 C CA . TRP B 1 26 ? 52.468 24.158 122.806 1.00 45.41 26 TRP B CA 1
ATOM 2735 C C . TRP B 1 26 ? 52.084 25.540 122.260 1.00 41.92 26 TRP B C 1
ATOM 2736 O O . TRP B 1 26 ? 50.923 25.927 122.294 1.00 38.08 26 TRP B O 1
ATOM 2747 N N . ASN B 1 27 ? 53.076 26.237 121.710 1.00 42.63 27 ASN B N 1
ATOM 2748 C CA . ASN B 1 27 ? 52.870 27.514 121.029 1.00 41.85 27 ASN B CA 1
ATOM 2749 C C . ASN B 1 27 ? 52.686 27.396 119.525 1.00 40.37 27 ASN B C 1
ATOM 2750 O O . ASN B 1 27 ? 53.340 26.586 118.884 1.00 36.85 27 ASN B O 1
ATOM 2755 N N . TRP B 1 28 ? 51.791 28.221 118.981 1.00 40.83 28 TRP B N 1
ATOM 2756 C CA . TRP B 1 28 ? 51.534 28.266 117.541 1.00 40.88 28 TRP B CA 1
ATOM 2757 C C . TRP B 1 28 ? 52.518 29.095 116.733 1.00 40.76 28 TRP B C 1
ATOM 2758 O O . TRP B 1 28 ? 52.935 28.662 115.657 1.00 39.51 28 TRP B O 1
ATOM 2769 N N . ASP B 1 29 ? 52.884 30.266 117.268 1.00 40.54 29 ASP B N 1
ATOM 2770 C CA . ASP B 1 29 ? 53.848 31.188 116.661 1.00 40.16 29 ASP B CA 1
ATOM 2771 C C . ASP B 1 29 ? 53.408 31.436 115.220 1.00 36.18 29 ASP B C 1
ATOM 2772 O O . ASP B 1 29 ? 54.107 31.095 114.266 1.00 38.75 29 ASP B O 1
ATOM 2777 N N . LEU B 1 30 ? 52.215 32.009 115.091 1.00 31.52 30 LEU B N 1
ATOM 2778 C CA . LEU B 1 30 ? 51.558 32.217 113.809 1.00 28.11 30 LEU B CA 1
ATOM 2779 C C . LEU B 1 30 ? 51.471 33.675 113.478 1.00 27.88 30 LEU B C 1
ATOM 2780 O O . LEU B 1 30 ? 51.270 34.472 114.367 1.00 28.84 30 LEU B O 1
ATOM 2785 N N . PRO B 1 31 ? 51.612 34.043 112.196 1.00 28.27 31 PRO B N 1
ATOM 2786 C CA . PRO B 1 31 ? 51.494 35.473 111.835 1.00 30.74 31 PRO B CA 1
ATOM 2787 C C . PRO B 1 31 ? 50.104 36.056 112.138 1.00 30.84 31 PRO B C 1
ATOM 2788 O O . PRO B 1 31 ? 49.147 35.297 112.283 1.00 29.10 31 PRO B O 1
ATOM 2792 N N . LYS B 1 32 ? 50.014 37.385 112.241 1.00 32.48 32 LYS B N 1
ATOM 2793 C CA . LYS B 1 32 ? 48.746 38.104 112.480 1.00 35.24 32 LYS B CA 1
ATOM 2794 C C . LYS B 1 32 ? 47.473 37.512 111.805 1.00 34.56 32 LYS B C 1
ATOM 2795 O O . LYS B 1 32 ? 46.409 37.492 112.420 1.00 36.22 32 LYS B O 1
ATOM 2801 N N . TYR B 1 33 ? 47.608 37.010 110.570 1.00 32.22 33 TYR B N 1
ATOM 2802 C CA . TYR B 1 33 ? 46.480 36.649 109.682 1.00 29.92 33 TYR B CA 1
ATOM 2803 C C . TYR B 1 33 ? 46.095 35.166 109.624 1.00 29.54 33 TYR B C 1
ATOM 2804 O O . TYR B 1 33 ? 45.267 34.784 108.811 1.00 32.10 33 TYR B O 1
ATOM 2813 N N . ILE B 1 34 ? 46.677 34.332 110.478 1.00 27.47 34 ILE B N 1
ATOM 2814 C CA . ILE B 1 34 ? 46.422 32.904 110.446 1.00 27.09 34 ILE B CA 1
ATOM 2815 C C . ILE B 1 34 ? 45.824 32.522 111.799 1.00 30.01 34 ILE B C 1
ATOM 2816 O O . ILE B 1 34 ? 46.557 32.391 112.787 1.00 32.88 34 ILE B O 1
ATOM 2821 N N . PRO B 1 35 ? 44.485 32.365 111.874 1.00 30.89 35 PRO B N 1
ATOM 2822 C CA . PRO B 1 35 ? 43.981 31.798 113.135 1.00 30.60 35 PRO B CA 1
ATOM 2823 C C . PRO B 1 35 ? 44.551 30.394 113.358 1.00 30.54 35 PRO B C 1
ATOM 2824 O O . PRO B 1 35 ? 44.947 29.754 112.384 1.00 30.37 35 PRO B O 1
ATOM 2828 N N . PRO B 1 36 ? 44.630 29.929 114.622 1.00 30.85 36 PRO B N 1
ATOM 2829 C CA . PRO B 1 36 ? 45.100 28.560 114.852 1.00 30.31 36 PRO B CA 1
ATOM 2830 C C . PRO B 1 36 ? 44.176 27.574 114.196 1.00 32.47 36 PRO B C 1
ATOM 2831 O O . PRO B 1 36 ? 43.054 27.943 113.880 1.00 32.87 36 PRO B O 1
ATOM 2835 N N . PRO B 1 37 ? 44.653 26.335 113.951 1.00 37.44 37 PRO B N 1
ATOM 2836 C CA . PRO B 1 37 ? 43.827 25.317 113.307 1.00 39.60 37 PRO B CA 1
ATOM 2837 C C . PRO B 1 37 ? 42.903 24.557 114.276 1.00 45.40 37 PRO B C 1
ATOM 2838 O O . PRO B 1 37 ? 43.093 24.655 115.505 1.00 45.79 37 PRO B O 1
ATOM 2842 N N . ARG B 1 38 ? 41.927 23.811 113.719 1.00 49.83 38 ARG B N 1
ATOM 2843 C CA . ARG B 1 38 ? 41.111 22.855 114.488 1.00 51.71 38 ARG B CA 1
ATOM 2844 C C . ARG B 1 38 ? 41.929 21.618 114.869 1.00 51.72 38 ARG B C 1
ATOM 2845 O O . ARG B 1 38 ? 42.337 20.843 114.004 1.00 58.64 38 ARG B O 1
ATOM 2853 N N . VAL B 1 39 ? 42.165 21.470 116.168 1.00 50.01 39 VAL B N 1
ATOM 2854 C CA . VAL B 1 39 ? 42.792 20.300 116.777 1.00 53.09 39 VAL B CA 1
ATOM 2855 C C . VAL B 1 39 ? 41.632 19.454 117.304 1.00 55.42 39 VAL B C 1
ATOM 2856 O O . VAL B 1 39 ? 40.618 20.033 117.686 1.00 60.35 39 VAL B O 1
ATOM 2860 N N . PRO B 1 40 ? 41.752 18.095 117.318 1.00 54.96 40 PRO B N 1
ATOM 2861 C CA . PRO B 1 40 ? 40.699 17.311 117.946 1.00 55.88 40 PRO B CA 1
ATOM 2862 C C . PRO B 1 40 ? 40.632 17.528 119.455 1.00 61.61 40 PRO B C 1
ATOM 2863 O O . PRO B 1 40 ? 41.575 18.058 120.055 1.00 67.74 40 PRO B O 1
ATOM 2867 N N . VAL B 1 41 ? 39.502 17.122 120.035 1.00 65.18 41 VAL B N 1
ATOM 2868 C CA . VAL B 1 41 ? 39.275 17.049 121.482 1.00 64.75 41 VAL B CA 1
ATOM 2869 C C . VAL B 1 41 ? 40.251 16.055 122.154 1.00 61.26 41 VAL B C 1
ATOM 2870 O O . VAL B 1 41 ? 40.809 16.347 123.213 1.00 59.79 41 VAL B O 1
ATOM 2874 N N . ASP B 1 42 ? 40.467 14.906 121.512 1.00 60.95 42 ASP B N 1
ATOM 2875 C CA . ASP B 1 42 ? 41.208 13.773 122.096 1.00 61.18 42 ASP B CA 1
ATOM 2876 C C . ASP B 1 42 ? 42.652 13.606 121.590 1.00 60.30 42 ASP B C 1
ATOM 2877 O O . ASP B 1 42 ? 43.270 12.560 121.822 1.00 54.06 42 ASP B O 1
ATOM 2882 N N . ASN B 1 43 ? 43.178 14.622 120.892 1.00 61.72 43 ASN B N 1
ATOM 2883 C CA . ASN B 1 43 ? 44.619 14.682 120.551 1.00 60.06 43 ASN B CA 1
ATOM 2884 C C . ASN B 1 43 ? 45.239 16.064 120.865 1.00 59.49 43 ASN B C 1
ATOM 2885 O O . ASN B 1 43 ? 45.432 16.892 119.962 1.00 59.38 43 ASN B O 1
ATOM 2890 N N . PRO B 1 44 ? 45.555 16.321 122.153 1.00 59.43 44 PRO B N 1
ATOM 2891 C CA . PRO B 1 44 ? 46.126 17.641 122.467 1.00 58.44 44 PRO B CA 1
ATOM 2892 C C . PRO B 1 44 ? 47.505 17.773 121.828 1.00 54.90 44 PRO B C 1
ATOM 2893 O O . PRO B 1 44 ? 48.259 16.782 121.760 1.00 50.80 44 PRO B O 1
ATOM 2897 N N . MET B 1 45 ? 47.816 18.969 121.336 1.00 50.89 45 MET B N 1
ATOM 2898 C CA . MET B 1 45 ? 49.126 19.207 120.738 1.00 47.01 45 MET B CA 1
ATOM 2899 C C . MET B 1 45 ? 50.221 19.321 121.790 1.00 43.23 45 MET B C 1
ATOM 2900 O O . MET B 1 45 ? 50.100 20.090 122.728 1.00 45.70 45 MET B O 1
ATOM 2905 N N . SER B 1 46 ? 51.283 18.550 121.630 1.00 40.77 46 SER B N 1
ATOM 2906 C CA . SER B 1 46 ? 52.454 18.702 122.479 1.00 42.15 46 SER B CA 1
ATOM 2907 C C . SER B 1 46 ? 53.711 18.592 121.627 1.00 40.27 46 SER B C 1
ATOM 2908 O O . SER B 1 46 ? 53.740 17.806 120.674 1.00 40.09 46 SER B O 1
ATOM 2911 N N . GLU B 1 47 ? 54.746 19.356 121.984 1.00 37.27 47 GLU B N 1
ATOM 2912 C CA . GLU B 1 47 ? 56.044 19.213 121.348 1.00 36.11 47 GLU B CA 1
ATOM 2913 C C . GLU B 1 47 ? 56.510 17.766 121.360 1.00 37.16 47 GLU B C 1
ATOM 2914 O O . GLU B 1 47 ? 57.026 17.298 120.362 1.00 41.85 47 GLU B O 1
ATOM 2920 N N . GLU B 1 48 ? 56.301 17.047 122.457 1.00 38.19 48 GLU B N 1
ATOM 2921 C CA . GLU B 1 48 ? 56.850 15.695 122.585 1.00 37.67 48 GLU B CA 1
ATOM 2922 C C . GLU B 1 48 ? 56.157 14.770 121.581 1.00 35.85 48 GLU B C 1
ATOM 2923 O O . GLU B 1 48 ? 56.744 13.788 121.096 1.00 35.10 48 GLU B O 1
ATOM 2929 N N . LYS B 1 49 ? 54.916 15.097 121.243 1.00 31.71 49 LYS B N 1
ATOM 2930 C CA . LYS B 1 49 ? 54.176 14.230 120.364 1.00 29.30 49 LYS B CA 1
ATOM 2931 C C . LYS B 1 49 ? 54.606 14.449 118.919 1.00 28.08 49 LYS B C 1
ATOM 2932 O O . LYS B 1 49 ? 54.804 13.482 118.168 1.00 27.30 49 LYS B O 1
ATOM 2938 N N . PHE B 1 50 ? 54.761 15.730 118.562 1.00 27.19 50 PHE B N 1
ATOM 2939 C CA . PHE B 1 50 ? 55.401 16.199 117.316 1.00 25.08 50 PHE B CA 1
ATOM 2940 C C . PHE B 1 50 ? 56.706 15.456 116.995 1.00 23.76 50 PHE B C 1
ATOM 2941 O O . PHE B 1 50 ? 56.872 14.922 115.905 1.00 24.14 50 PHE B O 1
ATOM 2949 N N . GLN B 1 51 ? 57.612 15.388 117.948 1.00 22.66 51 GLN B N 1
ATOM 2950 C CA . GLN B 1 51 ? 58.901 14.760 117.689 1.00 24.70 51 GLN B CA 1
ATOM 2951 C C . GLN B 1 51 ? 58.835 13.281 117.331 1.00 25.23 51 GLN B C 1
ATOM 2952 O O . GLN B 1 51 ? 59.550 12.823 116.417 1.00 26.99 51 GLN B O 1
ATOM 2958 N N . LEU B 1 52 ? 57.965 12.563 118.038 1.00 25.66 52 LEU B N 1
ATOM 2959 C CA . LEU B 1 52 ? 57.682 11.158 117.794 1.00 25.46 52 LEU B CA 1
ATOM 2960 C C . LEU B 1 52 ? 56.984 10.971 116.439 1.00 26.32 52 LEU B C 1
ATOM 2961 O O . LEU B 1 52 ? 57.358 10.063 115.660 1.00 28.85 52 LEU B O 1
ATOM 2966 N N . GLY B 1 53 ? 55.972 11.797 116.160 1.00 23.90 53 GLY B N 1
ATOM 2967 C CA . GLY B 1 53 ? 55.346 11.812 114.830 1.00 22.84 53 GLY B CA 1
ATOM 2968 C C . GLY B 1 53 ? 56.375 11.968 113.706 1.00 21.95 53 GLY B C 1
ATOM 2969 O O . GLY B 1 53 ? 56.356 11.223 112.703 1.00 20.78 53 GLY B O 1
ATOM 2970 N N . ARG B 1 54 ? 57.297 12.917 113.902 1.00 20.77 54 ARG B N 1
ATOM 2971 C CA . ARG B 1 54 ? 58.379 13.162 112.957 1.00 19.79 54 ARG B CA 1
ATOM 2972 C C . ARG B 1 54 ? 59.141 11.876 112.697 1.00 20.42 54 ARG B C 1
ATOM 2973 O O . ARG B 1 54 ? 59.224 11.452 111.538 1.00 21.42 54 ARG B O 1
ATOM 2981 N N . ARG B 1 55 ? 59.633 11.220 113.756 1.00 21.15 55 ARG B N 1
ATOM 2982 C CA . ARG B 1 55 ? 60.372 9.932 113.605 1.00 20.14 55 ARG B CA 1
ATOM 2983 C C . ARG B 1 55 ? 59.561 8.831 112.903 1.00 19.01 55 ARG B C 1
ATOM 2984 O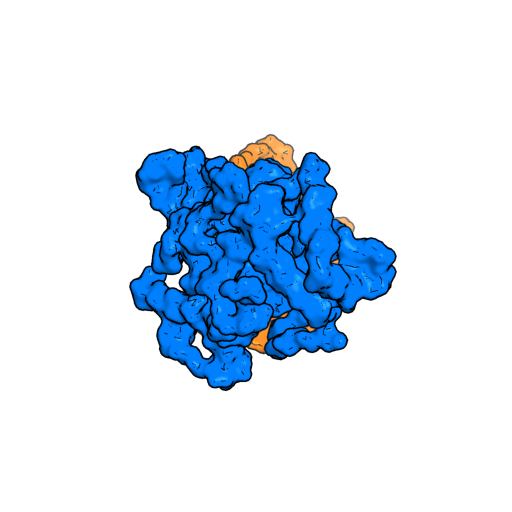 O . ARG B 1 55 ? 60.103 8.045 112.091 1.00 18.21 55 ARG B O 1
ATOM 2992 N N . LEU B 1 56 ? 58.260 8.812 113.182 1.00 17.00 56 LEU B N 1
ATOM 2993 C CA . LEU B 1 56 ? 57.389 7.860 112.543 1.00 16.76 56 LEU B CA 1
ATOM 2994 C C . LEU B 1 56 ? 57.097 8.202 111.082 1.00 16.60 56 LEU B C 1
ATOM 2995 O O . LEU B 1 56 ? 56.859 7.304 110.242 1.00 16.60 56 LEU B O 1
ATOM 3000 N N . PHE B 1 57 ? 57.104 9.499 110.776 1.00 15.84 57 PHE B N 1
ATOM 3001 C CA . PHE B 1 57 ? 56.839 9.956 109.405 1.00 14.97 57 PHE B CA 1
ATOM 3002 C C . PHE B 1 57 ? 57.913 9.480 108.415 1.00 14.39 57 PHE B C 1
ATOM 3003 O O . PHE B 1 57 ? 57.618 9.191 107.261 1.00 12.96 57 PHE B O 1
ATOM 3011 N N . TYR B 1 58 ? 59.135 9.374 108.938 1.00 14.75 58 TYR B N 1
ATOM 3012 C CA . TYR B 1 58 ? 60.331 8.993 108.224 1.00 15.30 58 TYR B CA 1
ATOM 3013 C C . TYR B 1 58 ? 60.783 7.547 108.485 1.00 16.85 58 TYR B C 1
ATOM 3014 O O . TYR B 1 58 ? 61.891 7.188 108.137 1.00 17.20 58 TYR B O 1
ATOM 3023 N N . ASP B 1 59 ? 59.951 6.710 109.098 1.00 19.04 59 ASP B N 1
ATOM 3024 C CA . ASP B 1 59 ? 60.387 5.348 109.416 1.00 20.70 59 ASP B CA 1
ATOM 3025 C C . ASP B 1 59 ? 59.868 4.350 108.395 1.00 21.43 59 ASP B C 1
ATOM 3026 O O . ASP B 1 59 ? 58.659 4.281 108.139 1.00 19.48 59 ASP B O 1
ATOM 3031 N N . LYS B 1 60 ? 60.788 3.595 107.792 1.00 23.02 60 LYS B N 1
ATOM 3032 C CA . LYS B 1 60 ? 60.383 2.526 106.878 1.00 25.84 60 LYS B CA 1
ATOM 3033 C C . LYS B 1 60 ? 59.796 1.384 107.703 1.00 28.71 60 LYS B C 1
ATOM 3034 O O . LYS B 1 60 ? 58.910 0.692 107.222 1.00 30.64 60 LYS B O 1
ATOM 3040 N N . ARG B 1 61 ? 60.239 1.213 108.952 1.00 29.88 61 ARG B N 1
ATOM 3041 C CA . ARG B 1 61 ? 59.654 0.172 109.820 1.00 31.05 61 ARG B CA 1
ATOM 3042 C C . ARG B 1 61 ? 58.103 0.266 110.030 1.00 30.21 61 ARG B C 1
ATOM 3043 O O . ARG B 1 61 ? 57.470 -0.750 110.312 1.00 32.59 61 ARG B O 1
ATOM 3051 N N . LEU B 1 62 ? 57.481 1.428 109.805 1.00 26.47 62 LEU B N 1
ATOM 3052 C CA . LEU B 1 62 ? 56.008 1.490 109.786 1.00 25.54 62 LEU B CA 1
ATOM 3053 C C . LEU B 1 62 ? 55.410 0.883 108.516 1.00 26.53 62 LEU B C 1
ATOM 3054 O O . LEU B 1 62 ? 54.190 0.898 108.320 1.00 24.94 62 LEU B O 1
ATOM 3059 N N . SER B 1 63 ? 56.226 0.451 107.597 1.00 28.62 63 SER B N 1
ATOM 3060 C CA . SER B 1 63 ? 55.714 0.043 106.301 1.00 29.62 63 SER B CA 1
ATOM 3061 C C . SER B 1 63 ? 54.822 -1.132 105.971 1.00 30.50 63 SER B C 1
ATOM 3062 O O . SER B 1 63 ? 53.824 -0.976 105.288 1.00 33.10 63 SER B O 1
ATOM 3065 N N . GLY B 1 64 ? 55.206 -2.310 106.356 1.00 28.77 64 GLY B N 1
ATOM 3066 C CA . GLY B 1 64 ? 54.420 -3.447 105.972 1.00 29.15 64 GLY B CA 1
ATOM 3067 C C . GLY B 1 64 ? 55.476 -4.394 105.554 1.00 29.36 64 GLY B C 1
ATOM 3068 O O . GLY B 1 64 ? 55.533 -5.452 106.076 1.00 30.67 64 GLY B O 1
ATOM 3069 N N . ASN B 1 65 ? 56.312 -3.966 104.625 1.00 28.00 65 ASN B N 1
ATOM 3070 C CA . ASN B 1 65 ? 57.475 -4.686 104.183 1.00 27.62 65 ASN B CA 1
ATOM 3071 C C . ASN B 1 65 ? 58.755 -3.984 104.578 1.00 27.87 65 ASN B C 1
ATOM 3072 O O . ASN B 1 65 ? 59.810 -4.468 104.359 1.00 27.69 65 ASN B O 1
ATOM 3077 N N . GLY B 1 66 ? 58.634 -2.820 105.181 1.00 28.85 66 GLY B N 1
ATOM 3078 C CA . GLY B 1 66 ? 59.785 -1.987 105.579 1.00 27.20 66 GLY B CA 1
ATOM 3079 C C . GLY B 1 66 ? 60.477 -1.258 104.432 1.00 28.47 66 GLY B C 1
ATOM 3080 O O . GLY B 1 66 ? 61.688 -0.988 104.499 1.00 31.23 66 GLY B O 1
ATOM 3081 N N . THR B 1 67 ? 59.731 -0.943 103.372 1.00 26.46 67 THR B N 1
ATOM 3082 C CA . THR B 1 67 ? 60.325 -0.418 102.143 1.00 24.42 67 THR B CA 1
ATOM 3083 C C . THR B 1 67 ? 60.069 1.050 102.049 1.00 23.30 67 THR B C 1
ATOM 3084 O O . THR B 1 67 ? 60.881 1.760 101.473 1.00 26.16 67 THR B O 1
ATOM 3088 N N . LEU B 1 68 ? 58.955 1.499 102.623 1.00 20.63 68 LEU B N 1
ATOM 3089 C CA . LEU B 1 68 ? 58.492 2.868 102.478 1.00 19.10 68 LEU B CA 1
ATOM 3090 C C . LEU B 1 68 ? 58.201 3.542 103.794 1.00 18.74 68 LEU B C 1
ATOM 3091 O O . LEU B 1 68 ? 57.696 2.928 104.714 1.00 18.77 68 LEU B O 1
ATOM 3096 N N . SER B 1 69 ? 58.531 4.819 103.879 1.00 18.00 69 SER B N 1
ATOM 3097 C CA . SER B 1 69 ? 57.992 5.660 104.935 1.00 17.58 69 SER B CA 1
ATOM 3098 C C . SER B 1 69 ? 56.902 6.508 104.295 1.00 17.62 69 SER B C 1
ATOM 3099 O O . SER B 1 69 ? 56.676 6.396 103.097 1.00 17.55 69 SER B O 1
ATOM 3102 N N . CYS B 1 70 ? 56.226 7.346 105.083 1.00 17.32 70 CYS B N 1
ATOM 3103 C CA . CYS B 1 70 ? 55.377 8.418 104.558 1.00 17.02 70 CYS B CA 1
ATOM 3104 C C . CYS B 1 70 ? 56.143 9.392 103.673 1.00 16.11 70 CYS B C 1
ATOM 3105 O O . CYS B 1 70 ? 55.582 9.943 102.699 1.00 15.86 70 CYS B O 1
ATOM 3108 N N . SER B 1 71 ? 57.411 9.612 104.035 1.00 14.44 71 SER B N 1
ATOM 3109 C CA . SER B 1 71 ? 58.246 10.551 103.373 1.00 13.53 71 SER B CA 1
ATOM 3110 C C . SER B 1 71 ? 58.730 10.034 102.007 1.00 14.03 71 SER B C 1
ATOM 3111 O O . SER B 1 71 ? 59.133 10.839 101.185 1.00 14.65 71 SER B O 1
ATOM 3114 N N . SER B 1 72 ? 58.673 8.725 101.747 1.00 13.36 72 SER B N 1
ATOM 3115 C CA . SER B 1 72 ? 58.920 8.192 100.392 1.00 13.09 72 SER B CA 1
ATOM 3116 C C . SER B 1 72 ? 58.110 8.844 99.279 1.00 12.71 72 SER B C 1
ATOM 3117 O O . SER B 1 72 ? 58.508 8.746 98.111 1.00 12.90 72 SER B O 1
ATOM 3120 N N . CYS B 1 73 ? 56.980 9.463 99.647 1.00 11.83 73 CYS B N 1
ATOM 3121 C CA . CYS B 1 73 ? 56.085 10.176 98.743 1.00 11.40 73 CYS B CA 1
ATOM 3122 C C . CYS B 1 73 ? 55.857 11.662 99.122 1.00 10.74 73 CYS B C 1
ATOM 3123 O O . CYS B 1 73 ? 55.211 12.426 98.395 1.00 10.63 73 CYS B O 1
ATOM 3126 N N . HIS B 1 74 ? 56.364 12.059 100.272 1.00 9.73 74 HIS B N 1
ATOM 3127 C CA . HIS B 1 74 ? 56.218 13.393 100.739 1.00 9.23 74 HIS B CA 1
ATOM 3128 C C . HIS B 1 74 ? 57.590 13.830 101.241 1.00 9.21 74 HIS B C 1
ATOM 3129 O O . HIS B 1 74 ? 57.823 13.898 102.448 1.00 9.41 74 HIS B O 1
ATOM 3136 N N . LEU B 1 75 ? 58.502 14.104 100.308 1.00 8.99 75 LEU B N 1
ATOM 3137 C CA . LEU B 1 75 ? 59.888 14.519 100.637 1.00 8.81 75 LEU B CA 1
ATOM 3138 C C . LEU B 1 75 ? 59.995 15.998 101.019 1.00 8.42 75 LEU B C 1
ATOM 3139 O O . LEU B 1 75 ? 59.435 16.837 100.314 1.00 8.24 75 LEU B O 1
ATOM 3144 N N . GLN B 1 76 ? 60.731 16.308 102.089 1.00 8.22 76 GLN B N 1
ATOM 3145 C CA . GLN B 1 76 ? 60.959 17.695 102.525 1.00 8.53 76 GLN B CA 1
ATOM 3146 C C . GLN B 1 76 ? 61.456 18.612 101.424 1.00 9.21 76 GLN B C 1
ATOM 3147 O O . GLN B 1 76 ? 60.973 19.749 101.312 1.00 8.96 76 GLN B O 1
ATOM 3153 N N . GLU B 1 77 ? 62.406 18.119 100.629 1.00 10.61 77 GLU B N 1
ATOM 3154 C CA . GLU B 1 77 ? 63.057 18.927 99.563 1.00 12.46 77 GLU B CA 1
ATOM 3155 C C . GLU B 1 77 ? 62.088 19.451 98.450 1.00 12.60 77 GLU B C 1
ATOM 3156 O O . GLU B 1 77 ? 62.367 20.486 97.808 1.00 13.16 77 GLU B O 1
ATOM 3162 N N . ARG B 1 78 ? 60.946 18.778 98.273 1.00 12.05 78 ARG B N 1
ATOM 3163 C CA . ARG B 1 78 ? 59.870 19.252 97.375 1.00 11.57 78 ARG B CA 1
ATOM 3164 C C . ARG B 1 78 ? 58.602 19.671 98.104 1.00 11.07 78 ARG B C 1
ATOM 3165 O O . ARG B 1 78 ? 57.470 19.361 97.644 1.00 11.15 78 ARG B O 1
ATOM 3173 N N . ALA B 1 79 ? 58.784 20.359 99.232 1.00 9.95 79 ALA B N 1
ATOM 3174 C CA . ALA B 1 79 ? 57.684 20.749 100.113 1.00 9.68 79 ALA B CA 1
ATOM 3175 C C . ALA B 1 79 ? 56.694 19.604 100.435 1.00 9.45 79 ALA B C 1
ATOM 3176 O O . ALA B 1 79 ? 55.477 19.787 100.407 1.00 9.94 79 ALA B O 1
ATOM 3178 N N . PHE B 1 80 ? 57.236 18.421 100.712 1.00 8.93 80 PHE B N 1
ATOM 3179 C CA . PHE B 1 80 ? 56.467 17.220 101.094 1.00 8.57 80 PHE B CA 1
ATOM 3180 C C . PHE B 1 80 ? 55.557 16.709 99.991 1.00 8.51 80 PHE B C 1
ATOM 3181 O O . PHE B 1 80 ? 54.382 16.398 100.192 1.00 8.28 80 PHE B O 1
ATOM 3189 N N . THR B 1 81 ? 56.155 16.630 98.815 1.00 8.84 81 THR B N 1
ATOM 3190 C CA . THR B 1 81 ? 55.589 15.997 97.640 1.00 9.31 81 THR B CA 1
ATOM 3191 C C . THR B 1 81 ? 56.696 15.083 97.082 1.00 10.03 81 THR B C 1
ATOM 3192 O O . THR B 1 81 ? 57.727 14.960 97.715 1.00 10.52 81 THR B O 1
ATOM 3196 N N . ASP B 1 82 ? 56.535 14.473 95.909 1.00 11.33 82 ASP B N 1
ATOM 3197 C CA . ASP B 1 82 ? 57.531 13.533 95.411 1.00 12.66 82 ASP B CA 1
ATOM 3198 C C . ASP B 1 82 ? 58.112 13.713 93.983 1.00 12.61 82 ASP B C 1
ATOM 3199 O O . ASP B 1 82 ? 58.914 12.863 93.530 1.00 11.85 82 ASP B O 1
ATOM 3204 N N . GLY B 1 83 ? 57.699 14.781 93.288 1.00 12.42 83 GLY B N 1
ATOM 3205 C CA . GLY B 1 83 ? 58.170 15.090 91.942 1.00 12.65 83 GLY B CA 1
ATOM 3206 C C . GLY B 1 83 ? 57.748 14.119 90.851 1.00 13.25 83 GLY B C 1
ATOM 3207 O O . GLY B 1 83 ? 58.208 14.205 89.723 1.00 14.14 83 GLY B O 1
ATOM 3208 N N . ARG B 1 84 ? 56.858 13.199 91.156 1.00 13.58 84 ARG B N 1
ATOM 3209 C CA . ARG B 1 84 ? 56.501 12.196 90.184 1.00 14.39 84 ARG B CA 1
ATOM 3210 C C . ARG B 1 84 ? 55.099 12.514 89.740 1.00 14.45 84 ARG B C 1
ATOM 3211 O O . ARG B 1 84 ? 54.378 13.217 90.478 1.00 15.37 84 ARG B O 1
ATOM 3219 N N . THR B 1 85 ? 54.723 12.049 88.540 1.00 13.20 85 THR B N 1
ATOM 3220 C CA . THR B 1 85 ? 53.379 12.243 88.008 1.00 12.98 85 THR B CA 1
ATOM 3221 C C . THR B 1 85 ? 52.406 11.629 89.005 1.00 13.26 85 THR B C 1
ATOM 3222 O O . THR B 1 85 ? 51.450 12.290 89.430 1.00 12.47 85 THR B O 1
ATOM 3226 N N . VAL B 1 86 ? 52.683 10.372 89.370 1.00 13.06 86 VAL B N 1
ATOM 3227 C CA . VAL B 1 86 ? 51.894 9.631 90.351 1.00 13.20 86 VAL B CA 1
ATOM 3228 C C . VAL B 1 86 ? 52.904 8.912 91.254 1.00 13.38 86 VAL B C 1
ATOM 3229 O O . VAL B 1 86 ? 54.052 8.750 90.879 1.00 14.14 86 VAL B O 1
ATOM 3233 N N . SER B 1 87 ? 52.493 8.507 92.446 1.00 13.64 87 SER B N 1
ATOM 3234 C CA . SER B 1 87 ? 53.394 7.839 93.372 1.00 13.72 87 SER B CA 1
ATOM 3235 C C . SER B 1 87 ? 53.377 6.303 93.204 1.00 13.92 87 SER B C 1
ATOM 3236 O O . SER B 1 87 ? 52.452 5.736 92.578 1.00 13.37 87 SER B O 1
ATOM 3239 N N . ILE B 1 88 ? 54.407 5.655 93.766 1.00 13.30 88 ILE B N 1
ATOM 3240 C CA . ILE B 1 88 ? 54.651 4.234 93.643 1.00 12.75 88 ILE B CA 1
ATOM 3241 C C . ILE B 1 88 ? 54.547 3.687 95.040 1.00 12.70 88 ILE B C 1
ATOM 3242 O O . ILE B 1 88 ? 55.348 4.078 95.916 1.00 12.67 88 ILE B O 1
ATOM 3247 N N . GLY B 1 89 ? 53.598 2.768 95.245 1.00 12.33 89 GLY B N 1
ATOM 3248 C CA . GLY B 1 89 ? 53.409 2.113 96.524 1.00 12.37 89 GLY B CA 1
ATOM 3249 C C . GLY B 1 89 ? 54.536 1.170 96.914 1.00 13.33 89 GLY B C 1
ATOM 3250 O O . GLY B 1 89 ? 55.438 0.868 96.092 1.00 13.30 89 GLY B O 1
ATOM 3251 N N . SER B 1 90 ? 54.491 0.699 98.173 1.00 13.49 90 SER B N 1
ATOM 3252 C CA . SER B 1 90 ? 55.413 -0.344 98.690 1.00 13.24 90 SER B CA 1
ATOM 3253 C C . SER B 1 90 ? 55.463 -1.643 97.902 1.00 12.65 90 SER B C 1
ATOM 3254 O O . SER B 1 90 ? 56.483 -2.275 97.915 1.00 12.70 90 SER B O 1
ATOM 3257 N N . THR B 1 91 ? 54.395 -2.050 97.226 1.00 12.74 91 THR B N 1
ATOM 3258 C CA . THR B 1 91 ? 54.478 -3.248 96.329 1.00 13.27 91 THR B CA 1
ATOM 3259 C C . THR B 1 91 ? 54.637 -2.926 94.828 1.00 14.05 91 THR B C 1
ATOM 3260 O O . THR B 1 91 ? 54.376 -3.775 93.975 1.00 14.30 91 THR B O 1
ATOM 3264 N N . GLY B 1 92 ? 55.043 -1.692 94.505 1.00 14.58 92 GLY B N 1
ATOM 3265 C CA . GLY B 1 92 ? 55.376 -1.300 93.136 1.00 14.05 92 GLY B CA 1
ATOM 3266 C C . GLY B 1 92 ? 54.182 -0.817 92.327 1.00 14.13 92 GLY B C 1
ATOM 3267 O O . GLY B 1 92 ? 54.318 -0.581 91.119 1.00 13.76 92 GLY B O 1
ATOM 3268 N N . ALA B 1 93 ? 53.021 -0.664 92.974 1.00 14.06 93 ALA B N 1
ATOM 3269 C CA . ALA B 1 93 ? 51.821 -0.188 92.262 1.00 14.22 93 ALA B CA 1
ATOM 3270 C C . ALA B 1 93 ? 51.721 1.325 92.296 1.00 14.62 93 ALA B C 1
ATOM 3271 O O . ALA B 1 93 ? 52.123 1.976 93.286 1.00 14.39 93 ALA B O 1
ATOM 3273 N N . LYS B 1 94 ? 51.193 1.866 91.195 1.00 14.31 94 LYS B N 1
ATOM 3274 C CA . LYS B 1 94 ? 51.052 3.292 90.998 1.00 13.90 94 LYS B CA 1
ATOM 3275 C C . LYS B 1 94 ? 49.754 3.781 91.605 1.00 13.45 94 LYS B C 1
ATOM 3276 O O . LYS B 1 94 ? 48.739 3.105 91.509 1.00 13.17 94 LYS B O 1
ATOM 3282 N N . THR B 1 95 ? 49.788 4.954 92.234 1.00 12.92 95 THR B N 1
ATOM 3283 C CA . THR B 1 95 ? 48.574 5.594 92.733 1.00 12.59 95 THR B CA 1
ATOM 3284 C C . THR B 1 95 ? 47.743 6.153 91.568 1.00 12.53 95 THR B C 1
ATOM 3285 O O . THR B 1 95 ? 48.279 6.363 90.478 1.00 12.49 95 THR B O 1
ATOM 3289 N N . PRO B 1 96 ? 46.424 6.365 91.780 1.00 12.43 96 PRO B N 1
ATOM 3290 C CA . PRO B 1 96 ? 45.660 6.971 90.681 1.00 12.20 96 PRO B CA 1
ATOM 3291 C C . PRO B 1 96 ? 45.959 8.457 90.504 1.00 12.03 96 PRO B C 1
ATOM 3292 O O . PRO B 1 96 ? 45.702 8.991 89.428 1.00 12.72 96 PRO B O 1
ATOM 3296 N N . ARG B 1 97 ? 46.462 9.108 91.557 1.00 11.52 97 ARG B N 1
ATOM 3297 C CA . ARG B 1 97 ? 46.618 10.562 91.604 1.00 11.38 97 ARG B CA 1
ATOM 3298 C C . ARG B 1 97 ? 47.985 11.086 92.130 1.00 11.14 97 ARG B C 1
ATOM 3299 O O . ARG B 1 97 ? 48.686 10.426 92.900 1.00 10.82 97 ARG B O 1
ATOM 3307 N N . ASN B 1 98 ? 48.352 12.289 91.688 1.00 10.74 98 ASN B N 1
ATOM 3308 C CA . ASN B 1 98 ? 49.517 13.031 92.192 1.00 10.07 98 ASN B CA 1
ATOM 3309 C C . ASN B 1 98 ? 49.486 13.206 93.723 1.00 10.15 98 ASN B C 1
ATOM 3310 O O . ASN B 1 98 ? 48.438 13.631 94.278 1.00 10.37 98 ASN B O 1
ATOM 3315 N N . ALA B 1 99 ? 50.596 12.912 94.412 1.00 9.85 99 ALA B N 1
ATOM 3316 C CA . ALA B 1 99 ? 50.622 13.176 95.881 1.00 9.92 99 ALA B CA 1
ATOM 3317 C C . ALA B 1 99 ? 50.747 14.677 96.251 1.00 9.81 99 ALA B C 1
ATOM 3318 O O . ALA B 1 99 ? 51.769 15.284 95.958 1.00 10.24 99 ALA B O 1
ATOM 3320 N N . PRO B 1 100 ? 49.727 15.261 96.925 1.00 9.94 100 PRO B N 1
ATOM 3321 C CA . PRO B 1 100 ? 49.770 16.674 97.293 1.00 9.71 100 PRO B CA 1
ATOM 3322 C C . PRO B 1 100 ? 50.646 16.903 98.525 1.00 9.75 100 PRO B C 1
ATOM 3323 O O . PRO B 1 100 ? 51.272 15.977 99.031 1.00 10.07 100 PRO B O 1
ATOM 3327 N N . SER B 1 101 ? 50.723 18.138 98.972 1.00 9.83 101 SER B N 1
ATOM 3328 C CA . SER B 1 101 ? 51.605 18.480 100.038 1.00 10.40 101 SER B CA 1
ATOM 3329 C C . SER B 1 101 ? 50.945 18.230 101.393 1.00 11.21 101 SER B C 1
ATOM 3330 O O . SER B 1 101 ? 49.813 18.681 101.641 1.00 12.15 101 SER B O 1
ATOM 3333 N N . ILE B 1 102 ? 51.646 17.546 102.283 1.00 11.16 102 ILE B N 1
ATOM 3334 C CA . ILE B 1 102 ? 51.191 17.487 103.670 1.00 11.81 102 ILE B CA 1
ATOM 3335 C C . ILE B 1 102 ? 51.326 18.825 104.446 1.00 12.84 102 ILE B C 1
ATOM 3336 O O . ILE B 1 102 ? 50.604 19.055 105.414 1.00 13.68 102 ILE B O 1
ATOM 3341 N N . ALA B 1 103 ? 52.238 19.704 104.027 1.00 13.28 103 ALA B N 1
ATOM 3342 C CA . ALA B 1 103 ? 52.454 20.985 104.706 1.00 13.51 103 ALA B CA 1
ATOM 3343 C C . ALA B 1 103 ? 51.186 21.808 104.686 1.00 14.07 103 ALA B C 1
ATOM 3344 O O . ALA B 1 103 ? 50.525 21.904 103.662 1.00 13.75 103 ALA B O 1
ATOM 3346 N N . TYR B 1 104 ? 50.842 22.399 105.828 1.00 14.96 104 TYR B N 1
ATOM 3347 C CA . TYR B 1 104 ? 49.552 23.133 106.002 1.00 15.19 104 TYR B CA 1
ATOM 3348 C C . TYR B 1 104 ? 48.272 22.283 106.014 1.00 16.14 104 TYR B C 1
ATOM 3349 O O . TYR B 1 104 ? 47.207 22.835 106.210 1.00 16.97 104 TYR B O 1
ATOM 3358 N N . SER B 1 105 ? 48.366 20.965 105.825 1.00 17.07 105 SER B N 1
ATOM 3359 C CA . SER B 1 105 ? 47.193 20.084 105.889 1.00 18.68 105 SER B CA 1
ATOM 3360 C C . SER B 1 105 ? 46.258 20.348 107.089 1.00 20.47 105 SER B C 1
ATOM 3361 O O . SER B 1 105 ? 45.022 20.295 106.951 1.00 21.62 105 SER B O 1
ATOM 3364 N N . GLY B 1 106 ? 46.855 20.672 108.235 1.00 20.75 106 GLY B N 1
ATOM 3365 C CA . GLY B 1 106 ? 46.131 21.088 109.426 1.00 22.25 106 GLY B CA 1
ATOM 3366 C C . GLY B 1 106 ? 44.963 22.027 109.228 1.00 23.44 106 GLY B C 1
ATOM 3367 O O . GLY B 1 106 ? 43.962 21.868 109.880 1.00 25.67 106 GLY B O 1
ATOM 3368 N N . TRP B 1 107 ? 45.085 22.993 108.332 1.00 24.92 107 TRP B N 1
ATOM 3369 C CA . TRP B 1 107 ? 44.033 23.962 108.079 1.00 27.44 107 TRP B CA 1
ATOM 3370 C C . TRP B 1 107 ? 43.188 23.639 106.848 1.00 30.30 107 TRP B C 1
ATOM 3371 O O . TRP B 1 107 ? 42.505 24.540 106.323 1.00 31.80 107 TRP B O 1
ATOM 3382 N N . HIS B 1 108 ? 43.258 22.398 106.348 1.00 34.33 108 HIS B N 1
ATOM 3383 C CA . HIS B 1 108 ? 42.538 22.014 105.112 1.00 35.19 108 HIS B CA 1
ATOM 3384 C C . HIS B 1 108 ? 41.178 21.454 105.467 1.00 34.06 108 HIS B C 1
ATOM 3385 O O . HIS B 1 108 ? 41.093 20.416 106.147 1.00 33.76 108 HIS B O 1
ATOM 3392 N N . GLY B 1 109 ? 40.126 22.132 105.006 1.00 33.29 109 GLY B N 1
ATOM 3393 C CA . GLY B 1 109 ? 38.737 21.660 105.186 1.00 35.12 109 GLY B CA 1
ATOM 3394 C C . GLY B 1 109 ? 38.505 20.224 104.739 1.00 35.61 109 GLY B C 1
ATOM 3395 O O . GLY B 1 109 ? 38.197 19.352 105.559 1.00 35.93 109 GLY B O 1
ATOM 3396 N N . THR B 1 110 ? 38.843 19.975 103.481 1.00 35.62 110 THR B N 1
ATOM 3397 C CA . THR B 1 110 ? 38.837 18.678 102.831 1.00 35.43 110 THR B CA 1
ATOM 3398 C C . THR B 1 110 ? 40.286 18.194 102.726 1.00 34.82 110 THR B C 1
ATOM 3399 O O . THR B 1 110 ? 41.119 18.941 102.386 1.00 37.74 110 THR B O 1
ATOM 3403 N N . LEU B 1 111 ? 40.575 16.932 102.931 1.00 31.13 111 LEU B N 1
ATOM 3404 C CA . LEU B 1 111 ? 41.948 16.488 102.883 1.00 30.28 111 LEU B CA 1
ATOM 3405 C C . LEU B 1 111 ? 41.796 15.627 101.627 1.00 31.37 111 LEU B C 1
ATOM 3406 O O . LEU B 1 111 ? 40.700 15.132 101.273 1.00 32.55 111 LEU B O 1
ATOM 3411 N N . THR B 1 112 ? 42.865 15.413 100.933 1.00 30.10 112 THR B N 1
ATOM 3412 C CA . THR B 1 112 ? 42.709 14.663 99.660 1.00 27.99 112 THR B CA 1
ATOM 3413 C C . THR B 1 112 ? 42.182 15.488 98.462 1.00 26.65 112 THR B C 1
ATOM 3414 O O . THR B 1 112 ? 41.752 16.626 98.634 1.00 25.47 112 THR B O 1
ATOM 3418 N N . TRP B 1 113 ? 42.223 14.889 97.265 1.00 26.56 113 TRP B N 1
ATOM 3419 C CA . TRP B 1 113 ? 41.894 15.548 95.986 1.00 26.57 113 TRP B CA 1
ATOM 3420 C C . TRP B 1 113 ? 40.421 15.891 95.781 1.00 30.34 113 TRP B C 1
ATOM 3421 O O . TRP B 1 113 ? 40.078 17.018 95.379 1.00 32.66 113 TRP B O 1
ATOM 3432 N N . ALA B 1 114 ? 39.564 14.895 96.033 1.00 33.60 114 ALA B N 1
ATOM 3433 C CA . ALA B 1 114 ? 38.113 14.955 95.784 1.00 34.88 114 ALA B CA 1
ATOM 3434 C C . ALA B 1 114 ? 37.399 13.960 96.730 1.00 37.18 114 ALA B C 1
ATOM 3435 O O . ALA B 1 114 ? 36.979 12.860 96.314 1.00 37.10 114 ALA B O 1
ATOM 3437 N N . ASN B 1 115 ? 37.321 14.343 98.013 1.00 37.88 115 ASN B N 1
ATOM 3438 C CA . ASN B 1 115 ? 36.602 13.573 99.041 1.00 37.04 115 ASN B CA 1
ATOM 3439 C C . ASN B 1 115 ? 36.095 14.440 100.226 1.00 36.49 115 ASN B C 1
ATOM 3440 O O . ASN B 1 115 ? 36.785 14.568 101.241 1.00 33.37 115 ASN B O 1
ATOM 3445 N N . PRO B 1 116 ? 34.878 15.026 100.091 1.00 37.54 116 PRO B N 1
ATOM 3446 C CA . PRO B 1 116 ? 34.165 15.772 101.137 1.00 37.86 116 PRO B CA 1
ATOM 3447 C C . PRO B 1 116 ? 34.002 15.113 102.506 1.00 37.67 116 PRO B C 1
ATOM 3448 O O . PRO B 1 116 ? 33.730 15.823 103.476 1.00 36.51 116 PRO B O 1
ATOM 3452 N N . ALA B 1 117 ? 34.151 13.791 102.591 1.00 37.95 117 ALA B N 1
ATOM 3453 C CA . ALA B 1 117 ? 33.965 13.081 103.860 1.00 37.14 117 ALA B CA 1
ATOM 3454 C C . ALA B 1 117 ? 35.261 12.953 104.676 1.00 39.20 117 ALA B C 1
ATOM 3455 O O . ALA B 1 117 ? 35.237 12.487 105.828 1.00 38.40 117 ALA B O 1
ATOM 3457 N N . LEU B 1 118 ? 36.392 13.350 104.083 1.00 40.62 118 LEU B N 1
ATOM 3458 C CA . LEU B 1 118 ? 37.658 13.468 104.838 1.00 39.80 118 LEU B CA 1
ATOM 3459 C C . LEU B 1 118 ? 37.887 14.909 105.320 1.00 39.45 118 LEU B C 1
ATOM 3460 O O . LEU B 1 118 ? 37.946 15.860 104.517 1.00 38.63 118 LEU B O 1
ATOM 3465 N N . VAL B 1 119 ? 37.965 15.044 106.649 1.00 37.69 119 VAL B N 1
ATOM 3466 C CA . VAL B 1 119 ? 38.016 16.329 107.349 1.00 34.53 119 VAL B CA 1
ATOM 3467 C C . VAL B 1 119 ? 38.978 16.194 108.545 1.00 35.80 119 VAL B C 1
ATOM 3468 O O . VAL B 1 119 ? 39.268 17.171 109.214 1.00 35.74 119 VAL B O 1
ATOM 3472 N N . THR B 1 120 ? 39.471 14.981 108.797 1.00 38.12 120 THR B N 1
ATOM 3473 C CA . THR B 1 120 ? 40.375 14.684 109.926 1.00 43.65 120 THR B CA 1
ATOM 3474 C C . THR B 1 120 ? 41.613 13.875 109.497 1.00 45.90 120 THR B C 1
ATOM 3475 O O . THR B 1 120 ? 41.493 12.795 108.858 1.00 44.81 120 THR B O 1
ATOM 3479 N N . LEU B 1 121 ? 42.786 14.391 109.889 1.00 42.35 121 LEU B N 1
ATOM 3480 C CA . LEU B 1 121 ? 44.089 13.797 109.560 1.00 41.05 121 LEU B CA 1
ATOM 3481 C C . LEU B 1 121 ? 44.209 12.377 110.091 1.00 40.82 121 LEU B C 1
ATOM 3482 O O . LEU B 1 121 ? 44.929 11.551 109.521 1.00 41.12 121 LEU B O 1
ATOM 3487 N N . GLU B 1 122 ? 43.479 12.103 111.171 1.00 42.08 122 GLU B N 1
ATOM 3488 C CA . GLU B 1 122 ? 43.429 10.770 111.765 1.00 41.72 122 GLU B CA 1
ATOM 3489 C C . GLU B 1 122 ? 42.699 9.761 110.898 1.00 40.05 122 GLU B C 1
ATOM 3490 O O . GLU B 1 122 ? 43.195 8.657 110.731 1.00 41.97 122 GLU B O 1
ATOM 3496 N N . ARG B 1 123 ? 41.544 10.123 110.343 1.00 38.74 123 ARG B N 1
ATOM 3497 C CA . ARG B 1 123 ? 40.823 9.151 109.518 1.00 41.38 123 ARG B CA 1
ATOM 3498 C C . ARG B 1 123 ? 41.458 8.997 108.125 1.00 38.69 123 ARG B C 1
ATOM 3499 O O . ARG B 1 123 ? 41.702 7.860 107.699 1.00 33.65 123 ARG B O 1
ATOM 3507 N N . GLN B 1 124 ? 41.737 10.137 107.458 1.00 37.20 124 GLN B N 1
ATOM 3508 C CA . GLN B 1 124 ? 42.537 10.213 106.201 1.00 33.38 124 GLN B CA 1
ATOM 3509 C C . GLN B 1 124 ? 43.741 9.274 106.223 1.00 31.57 124 GLN B C 1
ATOM 3510 O O . GLN B 1 124 ? 43.936 8.482 105.294 1.00 31.72 124 GLN B O 1
ATOM 3516 N N . MET B 1 125 ? 44.532 9.360 107.288 1.00 29.21 125 MET B N 1
ATOM 3517 C CA . MET B 1 125 ? 45.694 8.511 107.442 1.00 29.97 125 MET B CA 1
ATOM 3518 C C . MET B 1 125 ? 45.412 7.033 107.204 1.00 30.59 125 MET B C 1
ATOM 3519 O O . MET B 1 125 ? 46.320 6.316 106.797 1.00 33.83 125 MET B O 1
ATOM 3524 N N . LEU B 1 126 ? 44.178 6.573 107.441 1.00 31.55 126 LEU B N 1
ATOM 3525 C CA . LEU B 1 126 ? 43.841 5.131 107.251 1.00 33.41 126 LEU B CA 1
ATOM 3526 C C . LEU B 1 126 ? 43.815 4.667 105.780 1.00 31.92 126 LEU B C 1
ATOM 3527 O O . LEU B 1 126 ? 43.824 3.469 105.524 1.00 30.66 126 LEU B O 1
ATOM 3532 N N . ASN B 1 127 ? 43.776 5.605 104.830 1.00 32.57 127 ASN B N 1
ATOM 3533 C CA . ASN B 1 127 ? 43.924 5.266 103.395 1.00 31.30 127 ASN B CA 1
ATOM 3534 C C . ASN B 1 127 ? 45.353 4.845 103.033 1.00 30.99 127 ASN B C 1
ATOM 3535 O O . ASN B 1 127 ? 45.512 3.774 102.463 1.00 31.13 127 ASN B O 1
ATOM 3540 N N . PRO B 1 128 ? 46.384 5.675 103.368 1.00 30.44 128 PRO B N 1
ATOM 3541 C CA . PRO B 1 128 ? 47.795 5.306 103.258 1.00 30.16 128 PRO B CA 1
ATOM 3542 C C . PRO B 1 128 ? 48.198 3.969 103.859 1.00 30.75 128 PRO B C 1
ATOM 3543 O O . PRO B 1 128 ? 48.835 3.164 103.177 1.00 30.39 128 PRO B O 1
ATOM 3547 N N . LEU B 1 129 ? 47.871 3.761 105.135 1.00 32.68 129 LEU B N 1
ATOM 3548 C CA . LEU B 1 129 ? 47.997 2.446 105.781 1.00 32.40 129 LEU B CA 1
ATOM 3549 C C . LEU B 1 129 ? 47.569 1.005 105.467 1.00 34.53 129 LEU B C 1
ATOM 3550 O O . LEU B 1 129 ? 48.372 0.092 105.649 1.00 36.56 129 LEU B O 1
ATOM 3555 N N . PHE B 1 130 ? 46.333 0.785 105.009 1.00 37.74 130 PHE B N 1
ATOM 3556 C CA . PHE B 1 130 ? 45.787 -0.600 104.692 1.00 39.90 130 PHE B CA 1
ATOM 3557 C C . PHE B 1 130 ? 45.315 -0.200 103.270 1.00 42.41 130 PHE B C 1
ATOM 3558 O O . PHE B 1 130 ? 44.607 0.796 103.081 1.00 40.42 130 PHE B O 1
ATOM 3566 N N . GLY B 1 131 ? 45.763 -0.966 102.274 1.00 45.33 131 GLY B N 1
ATOM 3567 C CA . GLY B 1 131 ? 45.794 -0.497 100.893 1.00 42.51 131 GLY B CA 1
ATOM 3568 C C . GLY B 1 131 ? 44.560 -0.820 100.113 1.00 45.93 131 GLY B C 1
ATOM 3569 O O . GLY B 1 131 ? 44.617 -1.597 99.159 1.00 45.81 131 GLY B O 1
ATOM 3570 N N . ALA B 1 132 ? 43.436 -0.242 100.537 1.00 51.73 132 ALA B N 1
ATOM 3571 C CA . ALA B 1 132 ? 42.185 -0.326 99.773 1.00 58.64 132 ALA B CA 1
ATOM 3572 C C . ALA B 1 132 ? 42.502 0.318 98.414 1.00 64.74 132 ALA B C 1
ATOM 3573 O O . ALA B 1 132 ? 43.198 1.353 98.356 1.00 69.69 132 ALA B O 1
ATOM 3575 N N . ASP B 1 133 ? 42.026 -0.318 97.336 1.00 64.64 133 ASP B N 1
ATOM 3576 C CA . ASP B 1 133 ? 42.560 -0.116 95.967 1.00 54.67 133 ASP B CA 1
ATOM 3577 C C . ASP B 1 133 ? 44.088 -0.307 96.029 1.00 49.05 133 ASP B C 1
ATOM 3578 O O . ASP B 1 133 ? 44.501 -1.372 96.538 1.00 44.14 133 ASP B O 1
ATOM 3583 N N . PRO B 1 134 ? 44.918 0.702 95.592 1.00 43.16 134 PRO B N 1
ATOM 3584 C CA . PRO B 1 134 ? 46.359 0.414 95.434 1.00 38.30 134 PRO B CA 1
ATOM 3585 C C . PRO B 1 134 ? 47.115 0.483 96.764 1.00 33.15 134 PRO B C 1
ATOM 3586 O O . PRO B 1 134 ? 46.937 1.426 97.537 1.00 32.13 134 PRO B O 1
ATOM 3590 N N . ILE B 1 135 ? 47.932 -0.525 97.039 1.00 29.46 135 ILE B N 1
ATOM 3591 C CA . ILE B 1 135 ? 48.670 -0.573 98.293 1.00 28.67 135 ILE B CA 1
ATOM 3592 C C . ILE B 1 135 ? 49.679 0.569 98.353 1.00 30.25 135 ILE B C 1
ATOM 3593 O O . ILE B 1 135 ? 50.402 0.822 97.374 1.00 31.59 135 ILE B O 1
ATOM 3598 N N . GLU B 1 136 ? 49.699 1.269 99.485 1.00 29.40 136 GLU B N 1
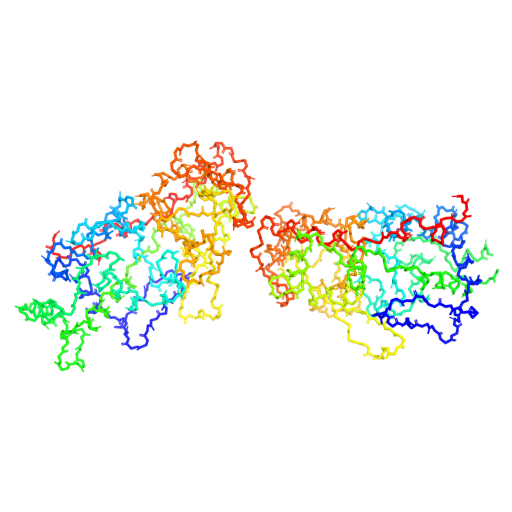ATOM 3599 C CA . GLU B 1 136 ? 50.653 2.339 99.721 1.00 28.49 136 GLU B CA 1
ATOM 3600 C C . GLU B 1 136 ? 51.623 1.930 100.838 1.00 27.99 136 GLU B C 1
ATOM 3601 O O . GLU B 1 136 ? 52.777 1.547 100.569 1.00 26.54 136 GLU B O 1
ATOM 3607 N N . MET B 1 137 ? 51.172 1.992 102.085 1.00 27.79 137 MET B N 1
ATOM 3608 C CA . MET B 1 137 ? 52.011 1.505 103.163 1.00 30.15 137 MET B CA 1
ATOM 3609 C C . MET B 1 137 ? 51.825 0.004 103.366 1.00 31.48 137 MET B C 1
ATOM 3610 O O . MET B 1 137 ? 52.807 -0.701 103.508 1.00 31.01 137 MET B O 1
ATOM 3615 N N . GLY B 1 138 ? 50.624 -0.534 103.192 1.00 35.63 138 GLY B N 1
ATOM 3616 C CA . GLY B 1 138 ? 50.349 -1.957 103.288 1.00 39.25 138 GLY B CA 1
ATOM 3617 C C . GLY B 1 138 ? 50.323 -2.613 104.638 1.00 44.07 138 GLY B C 1
ATOM 3618 O O . GLY B 1 138 ? 50.954 -3.602 104.860 1.00 42.66 138 GLY B O 1
ATOM 3619 N N . ALA B 1 139 ? 49.551 -2.074 105.544 1.00 52.26 139 ALA B N 1
ATOM 3620 C CA . ALA B 1 139 ? 49.543 -2.584 106.889 1.00 63.35 139 ALA B CA 1
ATOM 3621 C C . ALA B 1 139 ? 48.814 -3.911 107.087 1.00 69.41 139 ALA B C 1
ATOM 3622 O O . ALA B 1 139 ? 49.436 -4.924 107.439 1.00 68.02 139 ALA B O 1
ATOM 3624 N N . SER B 1 140 ? 47.517 -3.900 106.819 1.00 78.46 140 SER B N 1
ATOM 3625 C CA . SER B 1 140 ? 46.593 -5.045 106.920 1.00 85.61 140 SER B CA 1
ATOM 3626 C C . SER B 1 140 ? 45.839 -6.017 107.835 1.00 89.25 140 SER B C 1
ATOM 3627 O O . SER B 1 140 ? 45.607 -7.166 107.471 1.00 96.93 140 SER B O 1
ATOM 3630 N N . ASP B 1 141 ? 45.236 -5.532 108.918 1.00 82.40 141 ASP B N 1
ATOM 3631 C CA . ASP B 1 141 ? 44.477 -6.458 109.800 1.00 74.69 141 ASP B CA 1
ATOM 3632 C C . ASP B 1 141 ? 45.130 -7.803 109.646 1.00 67.84 141 ASP B C 1
ATOM 3633 O O . ASP B 1 141 ? 44.579 -8.789 109.347 1.00 60.09 141 ASP B O 1
ATOM 3638 N N . ALA B 1 142 ? 46.397 -7.677 109.848 1.00 70.78 142 ALA B N 1
ATOM 3639 C CA . ALA B 1 142 ? 47.561 -8.511 109.801 1.00 68.55 142 ALA B CA 1
ATOM 3640 C C . ALA B 1 142 ? 48.696 -7.392 109.910 1.00 70.92 142 ALA B C 1
ATOM 3641 O O . ALA B 1 142 ? 48.450 -6.151 110.013 1.00 71.79 142 ALA B O 1
ATOM 3643 N N . ASN B 1 143 ? 49.949 -7.790 109.870 1.00 69.33 143 ASN B N 1
ATOM 3644 C CA . ASN B 1 143 ? 51.013 -6.825 110.160 1.00 64.99 143 ASN B CA 1
ATOM 3645 C C . ASN B 1 143 ? 50.861 -6.070 111.498 1.00 67.11 143 ASN B C 1
ATOM 3646 O O . ASN B 1 143 ? 51.400 -4.997 111.655 1.00 70.16 143 ASN B O 1
ATOM 3651 N N . LYS B 1 144 ? 50.001 -6.529 112.399 1.00 65.93 144 LYS B N 1
ATOM 3652 C CA . LYS B 1 144 ? 50.126 -6.079 113.785 1.00 64.49 144 LYS B CA 1
ATOM 3653 C C . LYS B 1 144 ? 51.356 -6.732 114.425 1.00 65.80 144 LYS B C 1
ATOM 3654 O O . LYS B 1 144 ? 51.419 -6.932 115.635 1.00 68.06 144 LYS B O 1
ATOM 3660 N N . ALA B 1 145 ? 52.330 -7.040 113.561 1.00 66.09 145 ALA B N 1
ATOM 3661 C CA . ALA B 1 145 ? 53.645 -7.539 113.916 1.00 65.04 145 ALA B CA 1
ATOM 3662 C C . ALA B 1 145 ? 54.670 -6.392 113.939 1.00 69.52 145 ALA B C 1
ATOM 3663 O O . ALA B 1 145 ? 55.782 -6.545 113.417 1.00 67.52 145 ALA B O 1
ATOM 3665 N N . GLU B 1 146 ? 54.253 -5.239 114.491 1.00 70.10 146 GLU B N 1
ATOM 3666 C CA . GLU B 1 146 ? 55.144 -4.251 115.153 1.00 65.58 146 GLU B CA 1
ATOM 3667 C C . GLU B 1 146 ? 54.395 -3.410 116.189 1.00 60.79 146 GLU B C 1
ATOM 3668 O O . GLU B 1 146 ? 54.739 -3.449 117.371 1.00 57.38 146 GLU B O 1
ATOM 3674 N N . ILE B 1 172 ? 54.349 1.347 121.226 1.00 40.58 172 ILE B N 1
ATOM 3675 C CA . ILE B 1 172 ? 53.266 0.381 120.990 1.00 48.32 172 ILE B CA 1
ATOM 3676 C C . ILE B 1 172 ? 51.824 0.934 121.061 1.00 47.56 172 ILE B C 1
ATOM 3677 O O . ILE B 1 172 ? 51.516 1.801 121.916 1.00 44.14 172 ILE B O 1
ATOM 3682 N N . SER B 1 173 ? 50.978 0.400 120.159 1.00 46.18 173 SER B N 1
ATOM 3683 C CA . SER B 1 173 ? 49.572 0.789 119.873 1.00 48.66 173 SER B CA 1
ATOM 3684 C C . SER B 1 173 ? 49.258 1.607 118.611 1.00 50.66 173 SER B C 1
ATOM 3685 O O . SER B 1 173 ? 49.718 2.742 118.486 1.00 53.70 173 SER B O 1
ATOM 3688 N N . PHE B 1 174 ? 48.484 1.031 117.687 1.00 48.97 174 PHE B N 1
ATOM 3689 C CA . PHE B 1 174 ? 48.180 1.703 116.427 1.00 46.23 174 PHE B CA 1
ATOM 3690 C C . PHE B 1 174 ? 47.412 2.985 116.269 1.00 44.75 174 PHE B C 1
ATOM 3691 O O . PHE B 1 174 ? 47.696 3.762 115.362 1.00 48.37 174 PHE B O 1
ATOM 3699 N N . ALA B 1 175 ? 46.445 3.229 117.143 1.00 44.15 175 ALA B N 1
ATOM 3700 C CA . ALA B 1 175 ? 45.762 4.519 117.107 1.00 42.59 175 ALA B CA 1
ATOM 3701 C C . ALA B 1 175 ? 46.615 5.602 117.802 1.00 39.40 175 ALA B C 1
ATOM 3702 O O . ALA B 1 175 ? 46.301 6.790 117.680 1.00 36.31 175 ALA B O 1
ATOM 3704 N N . THR B 1 176 ? 47.684 5.195 118.509 1.00 37.22 176 THR B N 1
ATOM 3705 C CA . THR B 1 176 ? 48.641 6.173 119.050 1.00 38.48 176 THR B CA 1
ATOM 3706 C C . THR B 1 176 ? 49.540 6.649 117.903 1.00 41.79 176 THR B C 1
ATOM 3707 O O . THR B 1 176 ? 49.684 7.872 117.676 1.00 39.51 176 THR B O 1
ATOM 3711 N N . ILE B 1 177 ? 50.074 5.671 117.154 1.00 41.61 177 ILE B N 1
ATOM 3712 C CA . ILE B 1 177 ? 50.880 5.906 115.944 1.00 36.66 177 ILE B CA 1
ATOM 3713 C C . ILE B 1 177 ? 50.206 6.942 115.015 1.00 36.10 177 ILE B C 1
ATOM 3714 O O . ILE B 1 177 ? 50.844 7.925 114.597 1.00 38.05 177 ILE B O 1
ATOM 3719 N N . ILE B 1 178 ? 48.913 6.764 114.761 1.00 32.54 178 ILE B N 1
ATOM 3720 C CA . ILE B 1 178 ? 48.161 7.705 113.929 1.00 30.61 178 ILE B CA 1
ATOM 3721 C C . ILE B 1 178 ? 48.137 9.087 114.575 1.00 31.95 178 ILE B C 1
ATOM 3722 O O . ILE B 1 178 ? 48.371 10.078 113.888 1.00 33.35 178 ILE B O 1
ATOM 3727 N N . ALA B 1 179 ? 47.916 9.172 115.887 1.00 31.23 179 ALA B N 1
ATOM 3728 C CA . ALA B 1 179 ? 47.796 10.510 116.497 1.00 29.29 179 ALA B CA 1
ATOM 3729 C C . ALA B 1 179 ? 49.139 11.238 116.593 1.00 26.21 179 ALA B C 1
ATOM 3730 O O . ALA B 1 179 ? 49.193 12.433 116.416 1.00 25.16 179 ALA B O 1
ATOM 3732 N N . ALA B 1 180 ? 50.212 10.493 116.848 1.00 25.79 180 ALA B N 1
ATOM 3733 C CA . ALA B 1 180 ? 51.594 10.990 116.726 1.00 25.22 180 ALA B CA 1
ATOM 3734 C C . ALA B 1 180 ? 51.804 11.679 115.365 1.00 25.98 180 ALA B C 1
ATOM 3735 O O . ALA B 1 180 ? 51.971 12.912 115.283 1.00 26.47 180 ALA B O 1
ATOM 3737 N N . ILE B 1 181 ? 51.723 10.873 114.302 1.00 24.37 181 ILE B N 1
ATOM 3738 C CA . ILE B 1 181 ? 51.916 11.324 112.936 1.00 21.96 181 ILE B CA 1
ATOM 3739 C C . ILE B 1 181 ? 51.016 12.516 112.615 1.00 21.70 181 ILE B C 1
ATOM 3740 O O . ILE B 1 181 ? 51.457 13.484 112.016 1.00 21.57 181 ILE B O 1
ATOM 3745 N N . SER B 1 182 ? 49.785 12.480 113.089 1.00 23.13 182 SER B N 1
ATOM 3746 C CA . SER B 1 182 ? 48.853 13.585 112.857 1.00 25.42 182 SER B CA 1
ATOM 3747 C C . SER B 1 182 ? 49.250 14.836 113.651 1.00 25.87 182 SER B C 1
ATOM 3748 O O . SER B 1 182 ? 48.987 15.976 113.208 1.00 26.30 182 SER B O 1
ATOM 3751 N N . ALA B 1 183 ? 49.886 14.622 114.809 1.00 25.29 183 ALA B N 1
ATOM 3752 C CA . ALA B 1 183 ? 50.431 15.723 115.608 1.00 25.67 183 ALA B CA 1
ATOM 3753 C C . ALA B 1 183 ? 51.604 16.376 114.881 1.00 24.67 183 ALA B C 1
ATOM 3754 O O . ALA B 1 183 ? 51.813 17.594 115.019 1.00 23.74 183 ALA B O 1
ATOM 3756 N N . PHE B 1 184 ? 52.367 15.561 114.136 1.00 22.05 184 PHE B N 1
ATOM 3757 C CA . PHE B 1 184 ? 53.479 16.054 113.337 1.00 21.42 184 PHE B CA 1
ATOM 3758 C C . PHE B 1 184 ? 52.950 16.954 112.241 1.00 21.57 184 PHE B C 1
ATOM 3759 O O . PHE B 1 184 ? 53.444 18.071 112.036 1.00 19.72 184 PHE B O 1
ATOM 3767 N N . GLN B 1 185 ? 51.883 16.487 111.598 1.00 22.77 185 GLN B N 1
ATOM 3768 C CA . GLN B 1 185 ? 51.352 17.130 110.429 1.00 23.53 185 GLN B CA 1
ATOM 3769 C C . GLN B 1 185 ? 50.709 18.442 110.715 1.00 24.05 185 GLN B C 1
ATOM 3770 O O . GLN B 1 185 ? 50.681 19.296 109.843 1.00 25.77 185 GLN B O 1
ATOM 3776 N N . ARG B 1 186 ? 50.196 18.634 111.926 1.00 24.89 186 ARG B N 1
ATOM 3777 C CA . ARG B 1 186 ? 49.625 19.947 112.267 1.00 24.01 186 ARG B CA 1
ATOM 3778 C C . ARG B 1 186 ? 50.711 20.948 112.546 1.00 22.92 186 ARG B C 1
ATOM 3779 O O . ARG B 1 186 ? 50.464 22.125 112.464 1.00 25.89 186 ARG B O 1
ATOM 3787 N N . GLY B 1 187 ? 51.915 20.478 112.847 1.00 22.52 187 GLY B N 1
ATOM 3788 C CA . GLY B 1 187 ? 53.055 21.359 113.104 1.00 21.29 187 GLY B CA 1
ATOM 3789 C C . GLY B 1 187 ? 53.918 21.757 111.912 1.00 20.68 187 GLY B C 1
ATOM 3790 O O . GLY B 1 187 ? 54.838 22.566 112.098 1.00 21.47 187 GLY B O 1
ATOM 3791 N N . VAL B 1 188 ? 53.613 21.214 110.710 1.00 18.40 188 VAL B N 1
ATOM 3792 C CA . VAL B 1 188 ? 54.396 21.412 109.472 1.00 16.24 188 VAL B CA 1
ATOM 3793 C C . VAL B 1 188 ? 53.889 22.623 108.683 1.00 16.46 188 VAL B C 1
ATOM 3794 O O . VAL B 1 188 ? 53.070 22.521 107.755 1.00 17.34 188 VAL B O 1
ATOM 3798 N N . TYR B 1 189 ? 54.393 23.786 109.068 1.00 15.92 189 TYR B N 1
ATOM 3799 C CA . TYR B 1 189 ? 54.055 25.039 108.422 1.00 15.13 189 TYR B CA 1
ATOM 3800 C C . TYR B 1 189 ? 55.171 26.005 108.759 1.00 15.15 189 TYR B C 1
ATOM 3801 O O . TYR B 1 189 ? 55.935 25.779 109.681 1.00 14.76 189 TYR B O 1
ATOM 3810 N N . SER B 1 190 ? 55.292 27.059 107.992 1.00 15.72 190 SER B N 1
ATOM 3811 C CA . SER B 1 190 ? 56.102 28.223 108.357 1.00 17.35 190 SER B CA 1
ATOM 3812 C C . SER B 1 190 ? 55.411 29.270 107.541 1.00 18.99 190 SER B C 1
ATOM 3813 O O . SER B 1 190 ? 54.664 28.941 106.606 1.00 23.77 190 SER B O 1
ATOM 3816 N N . PHE B 1 191 ? 55.542 30.526 107.837 1.00 17.62 191 PHE B N 1
ATOM 3817 C CA . PHE B 1 191 ? 54.853 31.375 106.910 1.00 17.90 191 PHE B CA 1
ATOM 3818 C C . PHE B 1 191 ? 55.849 32.426 106.592 1.00 19.15 191 PHE B C 1
ATOM 3819 O O . PHE B 1 191 ? 55.844 33.505 107.210 1.00 19.95 191 PHE B O 1
ATOM 3827 N N . ASP B 1 192 ? 56.735 32.081 105.651 1.00 20.17 192 ASP B N 1
ATOM 3828 C CA . ASP B 1 192 ? 57.981 32.834 105.449 1.00 21.14 192 ASP B CA 1
ATOM 3829 C C . ASP B 1 192 ? 58.462 32.884 104.010 1.00 21.37 192 ASP B C 1
ATOM 3830 O O . ASP B 1 192 ? 59.656 33.157 103.745 1.00 21.57 192 ASP B O 1
ATOM 3835 N N . SER B 1 193 ? 57.531 32.617 103.091 1.00 21.06 193 SER B N 1
ATOM 3836 C CA . SER B 1 193 ? 57.704 32.932 101.681 1.00 21.08 193 SER B CA 1
ATOM 3837 C C . SER B 1 193 ? 57.860 34.465 101.487 1.00 22.07 193 SER B C 1
ATOM 3838 O O . SER B 1 193 ? 57.430 35.250 102.344 1.00 20.45 193 SER B O 1
ATOM 3841 N N . ARG B 1 194 ? 58.446 34.896 100.364 1.00 24.12 194 ARG B N 1
ATOM 3842 C CA . ARG B 1 194 ? 58.540 36.342 100.063 1.00 24.97 194 ARG B CA 1
ATOM 3843 C C . ARG B 1 194 ? 57.185 36.997 100.153 1.00 23.47 194 ARG B C 1
ATOM 3844 O O . ARG B 1 194 ? 57.099 38.152 100.547 1.00 23.70 194 ARG B O 1
ATOM 3852 N N . TYR B 1 195 ? 56.129 36.248 99.841 1.00 22.66 195 TYR B N 1
ATOM 3853 C CA . TYR B 1 195 ? 54.760 36.769 99.925 1.00 23.95 195 TYR B CA 1
ATOM 3854 C C . TYR B 1 195 ? 54.309 36.987 101.355 1.00 24.33 195 TYR B C 1
ATOM 3855 O O . TYR B 1 195 ? 53.675 37.996 101.664 1.00 26.29 195 TYR B O 1
ATOM 3864 N N . ASP B 1 196 ? 54.643 36.056 102.227 1.00 25.16 196 ASP B N 1
ATOM 3865 C CA . ASP B 1 196 ? 54.290 36.212 103.625 1.00 26.85 196 ASP B CA 1
ATOM 3866 C C . ASP B 1 196 ? 54.999 37.419 104.216 1.00 27.60 196 ASP B C 1
ATOM 3867 O O . ASP B 1 196 ? 54.351 38.227 104.859 1.00 27.44 196 ASP B O 1
ATOM 3872 N N . HIS B 1 197 ? 56.297 37.569 103.931 1.00 29.76 197 HIS B N 1
ATOM 3873 C CA . HIS B 1 197 ? 57.062 38.763 104.289 1.00 32.16 197 HIS B CA 1
ATOM 3874 C C . HIS B 1 197 ? 56.507 40.080 103.706 1.00 34.48 197 HIS B C 1
ATOM 3875 O O . HIS B 1 197 ? 56.633 41.131 104.335 1.00 34.41 197 HIS B O 1
ATOM 3882 N N . TYR B 1 198 ? 55.884 40.019 102.527 1.00 36.74 198 TYR B N 1
ATOM 3883 C CA . TYR B 1 198 ? 55.139 41.158 101.976 1.00 38.68 198 TYR B CA 1
ATOM 3884 C C . TYR B 1 198 ? 53.908 41.501 102.811 1.00 40.40 198 TYR B C 1
ATOM 3885 O O . TYR B 1 198 ? 53.704 42.659 103.191 1.00 41.50 198 TYR B O 1
ATOM 3894 N N . LEU B 1 199 ? 53.100 40.484 103.090 1.00 40.45 199 LEU B N 1
ATOM 3895 C CA . LEU B 1 199 ? 51.908 40.616 103.906 1.00 41.60 199 LEU B CA 1
ATOM 3896 C C . LEU B 1 199 ? 52.155 41.095 105.360 1.00 44.48 199 LEU B C 1
ATOM 3897 O O . LEU B 1 199 ? 51.202 41.235 106.126 1.00 49.90 199 LEU B O 1
ATOM 3902 N N . GLN B 1 200 ? 53.406 41.341 105.743 1.00 43.77 200 GLN B N 1
ATOM 3903 C CA . GLN B 1 200 ? 53.738 41.620 107.135 1.00 44.56 200 GLN B CA 1
ATOM 3904 C C . GLN B 1 200 ? 54.540 42.927 107.327 1.00 48.03 200 GLN B C 1
ATOM 3905 O O . GLN B 1 200 ? 54.075 43.839 108.004 1.00 50.09 200 GLN B O 1
ATOM 3911 N N . GLY B 1 201 ? 55.734 43.024 106.734 1.00 50.72 201 GLY B N 1
ATOM 3912 C CA . GLY B 1 201 ? 56.715 44.018 107.170 1.00 49.04 201 GLY B CA 1
ATOM 3913 C C . GLY B 1 201 ? 57.938 44.215 106.300 1.00 53.08 201 GLY B C 1
ATOM 3914 O O . GLY B 1 201 ? 58.212 45.345 105.910 1.00 60.01 201 GLY B O 1
ATOM 3915 N N . GLU B 1 202 ? 58.685 43.145 106.011 1.00 52.36 202 GLU B N 1
ATOM 3916 C CA . GLU B 1 202 ? 59.806 43.181 105.043 1.00 54.85 202 GLU B CA 1
ATOM 3917 C C . GLU B 1 202 ? 59.283 43.176 103.557 1.00 56.16 202 GLU B C 1
ATOM 3918 O O . GLU B 1 202 ? 59.821 42.527 102.646 1.00 51.84 202 GLU B O 1
ATOM 3924 N N . ALA B 1 203 ? 58.251 43.986 103.340 1.00 61.67 203 ALA B N 1
ATOM 3925 C CA . ALA B 1 203 ? 57.322 43.914 102.212 1.00 60.54 203 ALA B CA 1
ATOM 3926 C C . ALA B 1 203 ? 57.819 44.477 100.891 1.00 63.64 203 ALA B C 1
ATOM 3927 O O . ALA B 1 203 ? 57.192 45.406 100.355 1.00 74.17 203 ALA B O 1
ATOM 3929 N N . GLN B 1 204 ? 58.906 43.958 100.332 1.00 57.08 204 GLN B N 1
ATOM 3930 C CA . GLN B 1 204 ? 59.321 44.532 99.042 1.00 58.29 204 GLN B CA 1
ATOM 3931 C C . GLN B 1 204 ? 59.259 43.559 97.876 1.00 53.94 204 GLN B C 1
ATOM 3932 O O . GLN B 1 204 ? 60.267 42.941 97.512 1.00 54.92 204 GLN B O 1
ATOM 3938 N N . LEU B 1 205 ? 58.069 43.411 97.298 1.00 46.51 205 LEU B N 1
ATOM 3939 C CA . LEU B 1 205 ? 57.937 42.634 96.066 1.00 42.68 205 LEU B CA 1
ATOM 3940 C C . LEU B 1 205 ? 58.582 43.379 94.884 1.00 41.62 205 LEU B C 1
ATOM 3941 O O . LEU B 1 205 ? 58.389 44.592 94.726 1.00 39.69 205 LEU B O 1
ATOM 3946 N N . THR B 1 206 ? 59.371 42.641 94.096 1.00 40.29 206 THR B N 1
ATOM 3947 C CA . THR B 1 206 ? 59.841 43.043 92.765 1.00 40.67 206 THR B CA 1
ATOM 3948 C C . THR B 1 206 ? 58.687 43.619 91.928 1.00 44.09 206 THR B C 1
ATOM 3949 O O . THR B 1 206 ? 57.506 43.268 92.127 1.00 44.32 206 THR B O 1
ATOM 3953 N N . GLU B 1 207 ? 59.027 44.534 91.024 1.00 46.74 207 GLU B N 1
ATOM 3954 C CA . GLU B 1 207 ? 58.022 45.195 90.177 1.00 48.36 207 GLU B CA 1
ATOM 3955 C C . GLU B 1 207 ? 57.288 44.170 89.293 1.00 42.80 207 GLU B C 1
ATOM 3956 O O . GLU B 1 207 ? 56.059 44.240 89.168 1.00 40.57 207 GLU B O 1
ATOM 3962 N N . ALA B 1 208 ? 58.041 43.210 88.736 1.00 38.09 208 ALA B N 1
ATOM 3963 C CA . ALA B 1 208 ? 57.476 42.013 88.071 1.00 35.02 208 ALA B CA 1
ATOM 3964 C C . ALA B 1 208 ? 56.488 41.216 88.963 1.00 33.22 208 ALA B C 1
ATOM 3965 O O . ALA B 1 208 ? 55.374 40.902 88.545 1.00 34.14 208 ALA B O 1
ATOM 3967 N N . GLU B 1 209 ? 56.882 40.931 90.201 1.00 30.70 209 GLU B N 1
ATOM 3968 C CA . GLU B 1 209 ? 56.053 40.156 91.127 1.00 27.95 209 GLU B CA 1
ATOM 3969 C C . GLU B 1 209 ? 54.832 40.911 91.602 1.00 26.21 209 GLU B C 1
ATOM 3970 O O . GLU B 1 209 ? 53.842 40.305 92.042 1.00 24.78 209 GLU B O 1
ATOM 3976 N N . GLN B 1 210 ? 54.920 42.242 91.546 1.00 26.42 210 GLN B N 1
ATOM 3977 C CA . GLN B 1 210 ? 53.826 43.123 91.953 1.00 25.90 210 GLN B CA 1
ATOM 3978 C C . GLN B 1 210 ? 52.700 43.137 90.911 1.00 24.12 210 GLN B C 1
ATOM 3979 O O . GLN B 1 210 ? 51.498 43.059 91.240 1.00 21.18 210 GLN B O 1
ATOM 3985 N N . ARG B 1 211 ? 53.107 43.218 89.648 1.00 23.18 211 ARG B N 1
ATOM 3986 C CA . ARG B 1 211 ? 52.168 43.114 88.549 1.00 25.01 211 ARG B CA 1
ATOM 3987 C C . ARG B 1 211 ? 51.424 41.782 88.646 1.00 25.77 211 ARG B C 1
ATOM 3988 O O . ARG B 1 211 ? 50.165 41.744 88.730 1.00 24.93 211 ARG B O 1
ATOM 3996 N N . GLY B 1 212 ? 52.217 40.704 88.712 1.00 25.13 212 GLY B N 1
ATOM 3997 C CA . GLY B 1 212 ? 51.700 39.375 88.993 1.00 24.79 212 GLY B CA 1
ATOM 3998 C C . GLY B 1 212 ? 50.711 39.303 90.144 1.00 24.85 212 GLY B C 1
ATOM 3999 O O . GLY B 1 212 ? 49.633 38.677 89.988 1.00 23.16 212 GLY B O 1
ATOM 4000 N N . HIS B 1 213 ? 51.083 39.919 91.284 1.00 25.42 213 HIS B N 1
ATOM 4001 C CA . HIS B 1 213 ? 50.208 39.984 92.480 1.00 28.84 213 HIS B CA 1
ATOM 4002 C C . HIS B 1 213 ? 48.836 40.556 92.115 1.00 30.89 213 HIS B C 1
ATOM 4003 O O . HIS B 1 213 ? 47.798 39.930 92.357 1.00 30.11 213 HIS B O 1
ATOM 4010 N N . ASP B 1 214 ? 48.861 41.739 91.507 1.00 35.56 214 ASP B N 1
ATOM 4011 C CA . ASP B 1 214 ? 47.644 42.483 91.203 1.00 38.62 214 ASP B CA 1
ATOM 4012 C C . ASP B 1 214 ? 46.755 41.823 90.165 1.00 37.23 214 ASP B C 1
ATOM 4013 O O . ASP B 1 214 ? 45.544 41.971 90.259 1.00 38.17 214 ASP B O 1
ATOM 4018 N N . LEU B 1 215 ? 47.347 41.080 89.216 1.00 36.45 215 LEU B N 1
ATOM 4019 C CA . LEU B 1 215 ? 46.573 40.213 88.277 1.00 33.03 215 LEU B CA 1
ATOM 4020 C C . LEU B 1 215 ? 45.841 39.100 89.013 1.00 31.16 215 LEU B C 1
ATOM 4021 O O . LEU B 1 215 ? 44.618 38.976 88.884 1.00 30.00 215 LEU B O 1
ATOM 4026 N N . TYR B 1 216 ? 46.607 38.320 89.789 1.00 29.82 216 TYR B N 1
ATOM 4027 C CA . TYR B 1 216 ? 46.103 37.208 90.609 1.00 28.44 216 TYR B CA 1
ATOM 4028 C C . TYR B 1 216 ? 44.930 37.641 91.510 1.00 29.99 216 TYR B C 1
ATOM 4029 O O . TYR B 1 216 ? 43.926 36.919 91.635 1.00 29.57 216 TYR B O 1
ATOM 4038 N N . PHE B 1 217 ? 45.053 38.827 92.106 1.00 30.80 217 PHE B N 1
ATOM 4039 C CA . PHE B 1 217 ? 44.025 39.334 93.001 1.00 32.99 217 PHE B CA 1
ATOM 4040 C C . PHE B 1 217 ? 42.934 40.254 92.37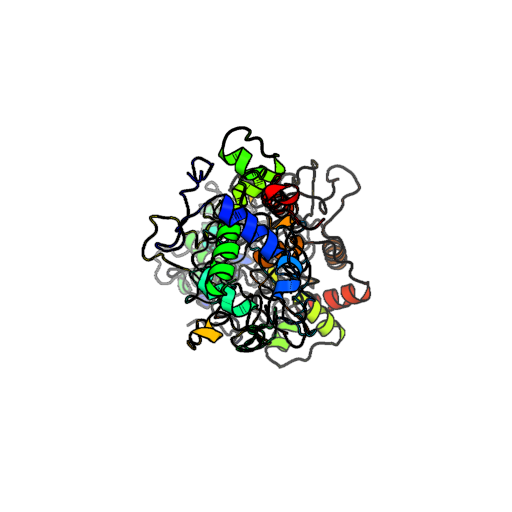4 1.00 37.80 217 PHE B C 1
ATOM 4041 O O . PHE B 1 217 ? 41.848 40.417 92.965 1.00 38.41 217 PHE B O 1
ATOM 4049 N N . GLY B 1 218 ? 43.217 40.818 91.192 1.00 38.21 218 GLY B N 1
ATOM 4050 C CA . GLY B 1 218 ? 42.235 41.561 90.387 1.00 41.71 218 GLY B CA 1
ATOM 4051 C C . GLY B 1 218 ? 41.237 40.640 89.708 1.00 47.34 218 GLY B C 1
ATOM 4052 O O . GLY B 1 218 ? 41.384 39.416 89.774 1.00 51.20 218 GLY B O 1
ATOM 4053 N N . GLU B 1 219 ? 40.210 41.213 89.068 1.00 49.58 219 GLU B N 1
ATOM 4054 C CA . GLU B 1 219 ? 39.162 40.409 88.397 1.00 48.64 219 GLU B CA 1
ATOM 4055 C C . GLU B 1 219 ? 39.490 40.234 86.884 1.00 49.40 219 GLU B C 1
ATOM 4056 O O . GLU B 1 219 ? 38.610 39.993 86.059 1.00 49.55 219 GLU B O 1
ATOM 4062 N N . LYS B 1 220 ? 40.777 40.331 86.546 1.00 50.80 220 LYS B N 1
ATOM 4063 C CA . LYS B 1 220 ? 41.250 40.128 85.178 1.00 51.55 220 LYS B CA 1
ATOM 4064 C C . LYS B 1 220 ? 41.918 38.760 84.979 1.00 55.68 220 LYS B C 1
ATOM 4065 O O . LYS B 1 220 ? 41.769 38.157 83.906 1.00 56.96 220 LYS B O 1
ATOM 4071 N N . ALA B 1 221 ? 42.654 38.285 85.991 1.00 50.26 221 ALA B N 1
ATOM 4072 C CA . ALA B 1 221 ? 43.174 36.904 85.984 1.00 45.97 221 ALA B CA 1
ATOM 4073 C C . ALA B 1 221 ? 42.340 35.898 86.813 1.00 43.54 221 ALA B C 1
ATOM 4074 O O . ALA B 1 221 ? 42.285 34.718 86.472 1.00 40.01 221 ALA B O 1
ATOM 4076 N N . GLU B 1 222 ? 41.724 36.375 87.902 1.00 43.17 222 GLU B N 1
ATOM 4077 C CA . GLU B 1 222 ? 40.616 35.692 88.626 1.00 42.40 222 GLU B CA 1
ATOM 4078 C C . GLU B 1 222 ? 40.971 34.636 89.688 1.00 38.98 222 GLU B C 1
ATOM 4079 O O . GLU B 1 222 ? 40.065 34.091 90.345 1.00 36.82 222 GLU B O 1
ATOM 4085 N N . CYS B 1 223 ? 42.265 34.370 89.886 1.00 36.63 223 CYS B N 1
ATOM 4086 C CA . CYS B 1 223 ? 42.734 33.281 90.784 1.00 35.60 223 CYS B CA 1
ATOM 4087 C C . CYS B 1 223 ? 42.259 33.415 92.217 1.00 38.25 223 CYS B C 1
ATOM 4088 O O . CYS B 1 223 ? 42.154 32.399 92.926 1.00 37.01 223 CYS B O 1
ATOM 4091 N N . HIS B 1 224 ? 42.000 34.659 92.646 1.00 39.78 224 HIS B N 1
ATOM 4092 C CA . HIS B 1 224 ? 41.598 34.942 94.015 1.00 39.48 224 HIS B CA 1
ATOM 4093 C C . HIS B 1 224 ? 40.241 34.325 94.314 1.00 37.15 224 HIS B C 1
ATOM 4094 O O . HIS B 1 224 ? 39.912 34.092 95.458 1.00 36.41 224 HIS B O 1
ATOM 4101 N N . HIS B 1 225 ? 39.450 34.039 93.290 1.00 40.02 225 HIS B N 1
ATOM 4102 C CA . HIS B 1 225 ? 38.153 33.397 93.537 1.00 45.00 225 HIS B CA 1
ATOM 4103 C C . HIS B 1 225 ? 38.310 32.009 94.133 1.00 45.01 225 HIS B C 1
ATOM 4104 O O . HIS B 1 225 ? 37.438 31.548 94.887 1.00 48.63 225 HIS B O 1
ATOM 4111 N N . CYS B 1 226 ? 39.456 31.386 93.849 1.00 41.73 226 CYS B N 1
ATOM 4112 C CA . CYS B 1 226 ? 39.709 30.015 94.260 1.00 39.56 226 CYS B CA 1
ATOM 4113 C C . CYS B 1 226 ? 40.943 29.737 95.079 1.00 37.76 226 CYS B C 1
ATOM 4114 O O . CYS B 1 226 ? 40.939 28.817 95.888 1.00 38.54 226 CYS B O 1
ATOM 4117 N N . HIS B 1 227 ? 41.999 30.495 94.844 1.00 35.22 227 HIS B N 1
ATOM 4118 C CA . HIS B 1 227 ? 43.215 30.378 95.635 1.00 35.83 227 HIS B CA 1
ATOM 4119 C C . HIS B 1 227 ? 43.431 31.724 96.379 1.00 38.79 227 HIS B C 1
ATOM 4120 O O . HIS B 1 227 ? 44.531 32.329 96.382 1.00 40.61 227 HIS B O 1
ATOM 4127 N N . GLY B 1 228 ? 42.355 32.192 97.004 1.00 38.76 228 GLY B N 1
ATOM 4128 C CA . GLY B 1 228 ? 42.268 33.573 97.457 1.00 37.06 228 GLY B CA 1
ATOM 4129 C C . GLY B 1 228 ? 42.269 33.716 98.948 1.00 36.23 228 GLY B C 1
ATOM 4130 O O . GLY B 1 228 ? 42.454 34.828 99.452 1.00 38.12 228 GLY B O 1
ATOM 4131 N N . SER B 1 229 ? 42.067 32.600 99.650 1.00 33.41 229 SER B N 1
ATOM 4132 C CA . SER B 1 229 ? 42.208 32.593 101.095 1.00 34.76 229 SER B CA 1
ATOM 4133 C C . SER B 1 229 ? 43.680 32.838 101.521 1.00 35.48 229 SER B C 1
ATOM 4134 O O . SER B 1 229 ? 44.572 33.035 100.672 1.00 35.68 229 SER B O 1
ATOM 4137 N N . VAL B 1 230 ? 43.919 32.862 102.832 1.00 34.01 230 VAL B N 1
ATOM 4138 C CA . VAL B 1 230 ? 45.274 33.032 103.363 1.00 33.01 230 VAL B CA 1
ATOM 4139 C C . VAL B 1 230 ? 46.016 31.680 103.406 1.00 32.06 230 VAL B C 1
ATOM 4140 O O . VAL B 1 230 ? 47.214 31.612 103.692 1.00 31.95 230 VAL B O 1
ATOM 4144 N N . GLY B 1 231 ? 45.285 30.616 103.084 1.00 30.46 231 GLY B N 1
ATOM 4145 C CA . GLY B 1 231 ? 45.881 29.336 102.738 1.00 30.59 231 GLY B CA 1
ATOM 4146 C C . GLY B 1 231 ? 46.188 29.259 101.244 1.00 30.05 231 GLY B C 1
ATOM 4147 O O . GLY B 1 231 ? 46.753 28.264 100.781 1.00 30.21 231 GLY B O 1
ATOM 4148 N N . LEU B 1 232 ? 45.835 30.312 100.499 1.00 28.14 232 LEU B N 1
ATOM 4149 C CA . LEU B 1 232 ? 45.934 30.374 99.021 1.00 28.06 232 LEU B CA 1
ATOM 4150 C C . LEU B 1 232 ? 45.151 29.257 98.360 1.00 29.51 232 LEU B C 1
ATOM 4151 O O . LEU B 1 232 ? 45.593 28.664 97.388 1.00 29.56 232 LEU B O 1
ATOM 4156 N N . ASP B 1 233 ? 43.997 28.970 98.961 1.00 32.27 233 ASP B N 1
ATOM 4157 C CA . ASP B 1 233 ? 43.015 27.989 98.506 1.00 35.51 233 ASP B CA 1
ATOM 4158 C C . ASP B 1 233 ? 41.624 28.610 98.729 1.00 39.01 233 ASP B C 1
ATOM 4159 O O . ASP B 1 233 ? 41.493 29.853 98.737 1.00 42.01 233 ASP B O 1
ATOM 4164 N N . ASP B 1 234 ? 40.594 27.779 98.882 1.00 39.95 234 ASP B N 1
ATOM 4165 C CA . ASP B 1 234 ? 39.271 28.273 99.271 1.00 43.28 234 ASP B CA 1
ATOM 4166 C C . ASP B 1 234 ? 38.596 27.432 100.339 1.00 40.13 234 ASP B C 1
ATOM 4167 O O . ASP B 1 234 ? 37.457 27.690 100.697 1.00 42.66 234 ASP B O 1
ATOM 4172 N N . GLN B 1 235 ? 39.299 26.437 100.849 1.00 37.33 235 GLN B N 1
ATOM 4173 C CA . GLN B 1 235 ? 38.730 25.563 101.864 1.00 40.95 235 GLN B CA 1
ATOM 4174 C C . GLN B 1 235 ? 39.462 25.678 103.187 1.00 42.23 235 GLN B C 1
ATOM 4175 O O . GLN B 1 235 ? 39.644 24.675 103.915 1.00 40.81 235 GLN B O 1
ATOM 4181 N N . PHE B 1 236 ? 39.848 26.919 103.492 1.00 45.11 236 PHE B N 1
ATOM 4182 C CA . PHE B 1 236 ? 40.681 27.250 104.652 1.00 44.58 236 PHE B CA 1
ATOM 4183 C C . PHE B 1 236 ? 39.849 27.234 105.923 1.00 42.90 236 PHE B C 1
ATOM 4184 O O . PHE B 1 236 ? 39.015 28.116 106.109 1.00 46.81 236 PHE B O 1
ATOM 4192 N N . VAL B 1 237 ? 40.054 26.219 106.768 1.00 38.94 237 VAL B N 1
ATOM 4193 C CA . VAL B 1 237 ? 39.328 26.103 108.042 1.00 36.97 237 VAL B CA 1
ATOM 4194 C C . VAL B 1 237 ? 40.230 26.283 109.269 1.00 41.20 237 VAL B C 1
ATOM 4195 O O . VAL B 1 237 ? 41.305 25.689 109.346 1.00 43.73 237 VAL B O 1
ATOM 4199 N N . HIS B 1 238 ? 39.785 27.108 110.221 1.00 45.75 238 HIS B N 1
ATOM 4200 C CA . HIS B 1 238 ? 40.517 27.346 111.491 1.00 47.08 238 HIS B CA 1
ATOM 4201 C C . HIS B 1 238 ? 39.771 26.792 112.715 1.00 50.89 238 HIS B C 1
ATOM 4202 O O . HIS B 1 238 ? 38.805 26.040 112.560 1.00 55.21 238 HIS B O 1
ATOM 4209 N N . ALA B 1 239 ? 40.226 27.131 113.920 1.00 54.48 239 ALA B N 1
ATOM 4210 C CA . ALA B 1 239 ? 39.650 26.569 115.157 1.00 58.08 239 ALA B CA 1
ATOM 4211 C C . ALA B 1 239 ? 38.149 26.860 115.295 1.00 60.76 239 ALA B C 1
ATOM 4212 O O . ALA B 1 239 ? 37.364 25.983 115.695 1.00 58.69 239 ALA B O 1
ATOM 4214 N N . ARG B 1 240 ? 37.778 28.086 114.912 1.00 59.15 240 ARG B N 1
ATOM 4215 C CA . ARG B 1 240 ? 36.452 28.652 115.144 1.00 54.20 240 ARG B CA 1
ATOM 4216 C C . ARG B 1 240 ? 35.593 28.620 113.876 1.00 50.68 240 ARG B C 1
ATOM 4217 O O . ARG B 1 240 ? 34.494 29.165 113.856 1.00 52.85 240 ARG B O 1
ATOM 4225 N N . THR B 1 241 ? 36.106 27.982 112.824 1.00 51.41 241 THR B N 1
ATOM 4226 C CA . THR B 1 241 ? 35.317 27.659 111.627 1.00 48.14 241 THR B CA 1
ATOM 4227 C C . THR B 1 241 ? 34.419 26.446 111.922 1.00 46.49 241 THR B C 1
ATOM 4228 O O . THR B 1 241 ? 34.892 25.333 112.200 1.00 43.42 241 THR B O 1
ATOM 4232 N N . ARG B 1 242 ? 33.116 26.700 111.886 1.00 46.53 242 ARG B N 1
ATOM 4233 C CA . ARG B 1 242 ? 32.097 25.686 112.144 1.00 45.60 242 ARG B CA 1
ATOM 4234 C C . ARG B 1 242 ? 31.279 25.577 110.889 1.00 39.65 242 ARG B C 1
ATOM 4235 O O . ARG B 1 242 ? 30.957 26.601 110.290 1.00 35.49 242 ARG B O 1
ATOM 4243 N N . GLU B 1 243 ? 30.989 24.338 110.487 1.00 41.09 243 GLU B N 1
ATOM 4244 C CA . GLU B 1 243 ? 30.146 24.012 109.320 1.00 44.41 243 GLU B CA 1
ATOM 4245 C C . GLU B 1 243 ? 30.513 24.839 108.054 1.00 44.00 243 GLU B C 1
ATOM 4246 O O . GLU B 1 243 ? 29.705 25.623 107.520 1.00 39.57 243 GLU B O 1
ATOM 4252 N N . PRO B 1 244 ? 31.770 24.670 107.580 1.00 46.66 244 PRO B N 1
ATOM 4253 C CA . PRO B 1 244 ? 32.301 25.527 106.507 1.00 45.59 244 PRO B CA 1
ATOM 4254 C C . PRO B 1 244 ? 31.670 25.262 105.151 1.00 46.81 244 PRO B C 1
ATOM 4255 O O . PRO B 1 244 ? 31.045 24.218 104.962 1.00 47.07 244 PRO B O 1
ATOM 4259 N N . GLU B 1 245 ? 31.836 26.207 104.230 1.00 48.88 245 GLU B N 1
ATOM 4260 C CA . GLU B 1 245 ? 31.393 26.036 102.852 1.00 52.65 245 GLU B CA 1
ATOM 4261 C C . GLU B 1 245 ? 32.580 25.545 102.036 1.00 46.38 245 GLU B C 1
ATOM 4262 O O . GLU B 1 245 ? 33.639 26.167 102.021 1.00 46.75 245 GLU B O 1
ATOM 4268 N N . LEU B 1 246 ? 32.395 24.418 101.368 1.00 39.04 246 LEU B N 1
ATOM 4269 C CA . LEU B 1 246 ? 33.504 23.711 100.766 1.00 35.32 246 LEU B CA 1
ATOM 4270 C C . LEU B 1 246 ? 33.375 23.488 99.238 1.00 32.50 246 LEU B C 1
ATOM 4271 O O . LEU B 1 246 ? 32.909 22.432 98.825 1.00 29.18 246 LEU B O 1
ATOM 4276 N N . PRO B 1 247 ? 33.820 24.467 98.402 1.00 32.49 247 PRO B N 1
ATOM 4277 C CA . PRO B 1 247 ? 33.702 24.369 96.923 1.00 33.28 247 PRO B CA 1
ATOM 4278 C C . PRO B 1 247 ? 34.499 23.216 96.298 1.00 35.69 247 PRO B C 1
ATOM 4279 O O . PRO B 1 247 ? 35.429 22.674 96.923 1.00 41.09 247 PRO B O 1
ATOM 4283 N N . PHE B 1 248 ? 34.102 22.831 95.089 1.00 31.95 248 PHE B N 1
ATOM 4284 C CA . PHE B 1 248 ? 34.848 21.902 94.240 1.00 30.83 248 PHE B CA 1
ATOM 4285 C C . PHE B 1 248 ? 34.636 22.409 92.832 1.00 31.51 248 PHE B C 1
ATOM 4286 O O . PHE B 1 248 ? 33.611 23.010 92.558 1.00 35.79 248 PHE B O 1
ATOM 4294 N N . HIS B 1 249 ? 35.594 22.239 91.937 1.00 32.09 249 HIS B N 1
ATOM 4295 C CA . HIS B 1 249 ? 35.462 22.891 90.630 1.00 32.50 249 HIS B CA 1
ATOM 4296 C C . HIS B 1 249 ? 35.863 21.994 89.503 1.00 32.40 249 HIS B C 1
ATOM 4297 O O . HIS B 1 249 ? 36.636 21.054 89.689 1.00 32.87 249 HIS B O 1
ATOM 4304 N N . ASN B 1 250 ? 35.340 22.303 88.328 1.00 31.59 250 ASN B N 1
ATOM 4305 C CA . ASN B 1 250 ? 35.746 21.629 87.132 1.00 31.68 250 ASN B CA 1
ATOM 4306 C C . ASN B 1 250 ? 36.406 22.660 86.271 1.00 32.30 250 ASN B C 1
ATOM 4307 O O . ASN B 1 250 ? 35.759 23.617 85.834 1.00 35.64 250 ASN B O 1
ATOM 4312 N N . THR B 1 251 ? 37.697 22.460 86.026 1.00 31.04 251 THR B N 1
ATOM 4313 C CA . THR B 1 251 ? 38.534 23.457 85.344 1.00 29.16 251 THR B CA 1
ATOM 4314 C C . THR B 1 251 ? 38.617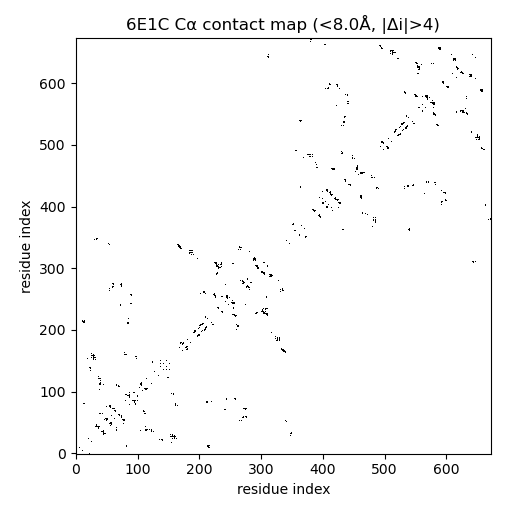 23.194 83.857 1.00 27.49 251 THR B C 1
ATOM 4315 O O . THR B 1 251 ? 39.243 23.970 83.106 1.00 25.94 251 THR B O 1
ATOM 4319 N N . GLY B 1 252 ? 37.994 22.085 83.452 1.00 25.91 252 GLY B N 1
ATOM 4320 C CA . GLY B 1 252 ? 38.026 21.626 82.071 1.00 25.60 252 GLY B CA 1
ATOM 4321 C C . GLY B 1 252 ? 39.416 21.345 81.546 1.00 24.67 252 GLY B C 1
ATOM 4322 O O . GLY B 1 252 ? 39.897 22.010 80.625 1.00 22.81 252 GLY B O 1
ATOM 4323 N N . LEU B 1 253 ? 40.063 20.370 82.169 1.00 25.80 253 LEU B N 1
ATOM 4324 C CA . LEU B 1 253 ? 41.297 19.810 81.650 1.00 28.68 253 LEU B CA 1
ATOM 4325 C C . LEU B 1 253 ? 40.904 18.669 80.695 1.00 32.01 253 LEU B C 1
ATOM 4326 O O . LEU B 1 253 ? 41.726 18.211 79.889 1.00 35.59 253 LEU B O 1
ATOM 4331 N N . TYR B 1 254 ? 39.649 18.220 80.790 1.00 32.80 254 TYR B N 1
ATOM 4332 C CA . TYR B 1 254 ? 39.165 17.097 80.000 1.00 36.42 254 TYR B CA 1
ATOM 4333 C C . TYR B 1 254 ? 37.703 17.199 79.578 1.00 41.50 254 TYR B C 1
ATOM 4334 O O . TYR B 1 254 ? 36.882 17.782 80.292 1.00 41.42 254 TYR B O 1
ATOM 4343 N N . ASP B 1 255 ? 37.413 16.594 78.418 1.00 49.30 255 ASP B N 1
ATOM 4344 C CA . ASP B 1 255 ? 36.059 16.236 77.951 1.00 52.18 255 ASP B CA 1
ATOM 4345 C C . ASP B 1 255 ? 36.130 15.306 76.738 1.00 53.10 255 ASP B C 1
ATOM 4346 O O . ASP B 1 255 ? 36.439 15.760 75.632 1.00 55.33 255 ASP B O 1
ATOM 4351 N N . ILE B 1 256 ? 35.821 14.042 76.907 1.00 56.05 256 ILE B N 1
ATOM 4352 C CA . ILE B 1 256 ? 35.825 13.128 75.771 1.00 60.28 256 ILE B CA 1
ATOM 4353 C C . ILE B 1 256 ? 34.532 13.217 74.953 1.00 68.06 256 ILE B C 1
ATOM 4354 O O . ILE B 1 256 ? 34.530 13.423 73.745 1.00 72.78 256 ILE B O 1
ATOM 4359 N N . ASP B 1 257 ? 33.424 13.105 75.666 1.00 70.86 257 ASP B N 1
ATOM 4360 C CA . ASP B 1 257 ? 32.084 13.135 75.124 1.00 65.56 257 ASP B CA 1
ATOM 4361 C C . ASP B 1 257 ? 30.913 14.093 75.382 1.00 64.61 257 ASP B C 1
ATOM 4362 O O . ASP B 1 257 ? 30.113 14.365 74.522 1.00 62.43 257 ASP B O 1
ATOM 4367 N N . GLY B 1 258 ? 30.817 14.567 76.610 1.00 64.68 258 GLY B N 1
ATOM 4368 C CA . GLY B 1 258 ? 29.821 15.493 77.049 1.00 62.36 258 GLY B CA 1
ATOM 4369 C C . GLY B 1 258 ? 29.754 15.290 78.539 1.00 62.48 258 GLY B C 1
ATOM 4370 O O . GLY B 1 258 ? 30.090 16.177 79.310 1.00 59.45 258 GLY B O 1
ATOM 4371 N N . ALA B 1 261 ? 33.180 15.042 80.508 1.00 29.95 261 ALA B N 1
ATOM 4372 C CA . ALA B 1 261 ? 33.511 13.912 81.374 1.00 31.49 261 ALA B CA 1
ATOM 4373 C C . ALA B 1 261 ? 35.019 13.564 81.408 1.00 31.80 261 ALA B C 1
ATOM 4374 O O . ALA B 1 261 ? 35.737 13.778 80.421 1.00 31.02 261 ALA B O 1
ATOM 4376 N N . TYR B 1 262 ? 35.466 13.018 82.549 1.00 31.94 262 TYR B N 1
ATOM 4377 C CA . TYR B 1 262 ? 36.897 12.832 82.879 1.00 33.00 262 TYR B CA 1
ATOM 4378 C C . TYR B 1 262 ? 37.382 11.383 82.733 1.00 34.35 262 TYR B C 1
ATOM 4379 O O . TYR B 1 262 ? 36.601 10.438 82.890 1.00 36.49 262 TYR B O 1
ATOM 4388 N N . PRO B 1 263 ? 38.678 11.200 82.424 1.00 35.65 263 PRO B N 1
ATOM 4389 C CA . PRO B 1 263 ? 39.031 9.873 82.005 1.00 36.13 263 PRO B CA 1
ATOM 4390 C C . PRO B 1 263 ? 39.536 8.990 83.133 1.00 37.91 263 PRO B C 1
ATOM 4391 O O . PRO B 1 263 ? 39.321 9.293 84.322 1.00 35.86 263 PRO B O 1
ATOM 4395 N N . ALA B 1 264 ? 40.161 7.881 82.705 1.00 40.67 264 ALA B N 1
ATOM 4396 C CA . ALA B 1 264 ? 41.043 7.012 83.499 1.00 38.38 264 ALA B CA 1
ATOM 4397 C C . ALA B 1 264 ? 40.373 6.596 84.819 1.00 34.74 264 ALA B C 1
ATOM 4398 O O . ALA B 1 264 ? 39.213 6.163 84.757 1.00 37.75 264 ALA B O 1
ATOM 4400 N N . PRO B 1 265 ? 41.045 6.717 85.985 1.00 30.50 265 PRO B N 1
ATOM 4401 C CA . PRO B 1 265 ? 40.252 6.368 87.162 1.00 30.96 265 PRO B CA 1
ATOM 4402 C C . PRO B 1 265 ? 39.744 7.615 87.910 1.00 29.97 265 PRO B C 1
ATOM 4403 O O . PRO B 1 265 ? 39.197 7.471 89.016 1.00 29.87 265 PRO B O 1
ATOM 4407 N N . ASN B 1 266 ? 39.894 8.808 87.321 1.00 29.55 266 ASN B N 1
ATOM 4408 C CA . ASN B 1 266 ? 39.681 10.074 88.073 1.00 29.61 266 ASN B CA 1
ATOM 4409 C C . ASN B 1 266 ? 38.511 10.927 87.600 1.00 31.04 266 ASN B C 1
ATOM 4410 O O . ASN B 1 266 ? 38.625 11.681 86.635 1.00 32.85 266 ASN B O 1
ATOM 4415 N N . HIS B 1 267 ? 37.399 10.814 88.316 1.00 33.14 267 HIS B N 1
ATOM 4416 C CA . HIS B 1 267 ? 36.134 11.393 87.894 1.00 35.08 267 HIS B CA 1
ATOM 4417 C C . HIS B 1 267 ? 35.751 12.564 88.776 1.00 37.23 267 HIS B C 1
ATOM 4418 O O . HIS B 1 267 ? 34.714 13.193 88.553 1.00 42.77 267 HIS B O 1
ATOM 4425 N N . GLY B 1 268 ? 36.570 12.826 89.795 1.00 36.07 268 GLY B N 1
ATOM 4426 C CA . GLY B 1 268 ? 36.371 13.939 90.706 1.00 35.34 268 GLY B CA 1
ATOM 4427 C C . GLY B 1 268 ? 35.473 13.591 91.862 1.00 36.75 268 GLY B C 1
ATOM 4428 O O . GLY B 1 268 ? 35.636 12.550 92.510 1.00 33.69 268 GLY B O 1
ATOM 4429 N N . LEU B 1 269 ? 34.531 14.492 92.117 1.00 40.71 269 LEU B N 1
ATOM 4430 C CA . LEU B 1 269 ? 33.483 14.285 93.109 1.00 44.08 269 LEU B CA 1
ATOM 4431 C C . LEU B 1 269 ? 32.600 13.067 92.789 1.00 46.75 269 LEU B C 1
ATOM 4432 O O . LEU B 1 269 ? 32.295 12.264 93.690 1.00 47.01 269 LEU B O 1
ATOM 4437 N N . PHE B 1 270 ? 32.247 12.921 91.507 1.00 49.56 270 PHE B N 1
ATOM 4438 C CA . PHE B 1 270 ? 31.412 11.813 91.007 1.00 57.92 270 PHE B CA 1
ATOM 4439 C C . PHE B 1 270 ? 31.737 10.417 91.600 1.00 57.19 270 PHE B C 1
ATOM 4440 O O . PHE B 1 270 ? 30.840 9.593 91.770 1.00 60.99 270 PHE B O 1
ATOM 4448 N N . ASP B 1 271 ? 33.007 10.170 91.916 1.00 55.91 271 ASP B N 1
ATOM 4449 C CA . ASP B 1 271 ? 33.454 8.887 92.453 1.00 55.58 271 ASP B CA 1
ATOM 4450 C C . ASP B 1 271 ? 33.028 8.665 93.886 1.00 53.93 271 ASP B C 1
ATOM 4451 O O . ASP B 1 271 ? 33.012 7.531 94.356 1.00 51.41 271 ASP B O 1
ATOM 4456 N N . ILE B 1 272 ? 32.717 9.745 94.595 1.00 57.10 272 ILE B N 1
ATOM 4457 C CA . ILE B 1 272 ? 32.247 9.609 95.966 1.00 61.21 272 ILE B CA 1
ATOM 4458 C C . ILE B 1 272 ? 30.745 9.897 96.105 1.00 66.64 272 ILE B C 1
ATOM 4459 O O . ILE B 1 272 ? 30.050 9.148 96.805 1.00 70.79 272 ILE B O 1
ATOM 4464 N N . THR B 1 273 ? 30.235 10.928 95.423 1.00 65.66 273 THR B N 1
ATOM 4465 C CA . THR B 1 273 ? 28.775 11.146 95.401 1.00 65.20 273 THR B CA 1
ATOM 4466 C C . THR B 1 273 ? 28.069 10.123 94.486 1.00 66.05 273 THR B C 1
ATOM 4467 O O . THR B 1 273 ? 27.483 9.149 94.974 1.00 67.31 273 THR B O 1
ATOM 4471 N N . GLY B 1 274 ? 28.167 10.319 93.175 1.00 63.83 274 GLY B N 1
ATOM 4472 C CA . GLY B 1 274 ? 27.437 9.496 92.219 1.00 64.09 274 GLY B CA 1
ATOM 4473 C C . GLY B 1 274 ? 26.583 10.378 91.342 1.00 64.38 274 GLY B C 1
ATOM 4474 O O . GLY B 1 274 ? 26.159 9.962 90.261 1.00 70.01 274 GLY B O 1
ATOM 4475 N N . ASP B 1 275 ? 26.328 11.591 91.833 1.00 63.59 275 ASP B N 1
ATOM 4476 C CA . ASP B 1 275 ? 25.735 12.700 91.076 1.00 65.55 275 ASP B CA 1
ATOM 4477 C C . ASP B 1 275 ? 26.582 13.008 89.809 1.00 64.11 275 ASP B C 1
ATOM 4478 O O . ASP B 1 275 ? 27.812 13.063 89.900 1.00 64.27 275 ASP B O 1
ATOM 4483 N N . PRO B 1 276 ? 25.934 13.177 88.625 1.00 63.66 276 PRO B N 1
ATOM 4484 C CA . PRO B 1 276 ? 26.686 13.338 87.366 1.00 59.81 276 PRO B CA 1
ATOM 4485 C C . PRO B 1 276 ? 27.168 14.753 87.036 1.00 55.77 276 PRO B C 1
ATOM 4486 O O . PRO B 1 276 ? 27.923 14.918 86.068 1.00 53.46 276 PRO B O 1
ATOM 4490 N N . ASP B 1 277 ? 26.709 15.759 87.784 1.00 54.31 277 ASP B N 1
ATOM 4491 C CA . ASP B 1 277 ? 27.238 17.137 87.623 1.00 56.07 277 ASP B CA 1
ATOM 4492 C C . ASP B 1 277 ? 28.310 17.484 88.674 1.00 51.45 277 ASP B C 1
ATOM 4493 O O . ASP B 1 277 ? 28.783 18.616 88.778 1.00 48.52 277 ASP B O 1
ATOM 4498 N N . ASP B 1 278 ? 28.681 16.455 89.426 1.00 49.56 278 ASP B N 1
ATOM 4499 C CA . ASP B 1 278 ? 29.865 16.422 90.265 1.00 48.26 278 ASP B CA 1
ATOM 4500 C C . ASP B 1 278 ? 31.100 15.865 89.485 1.00 47.63 278 ASP B C 1
ATOM 4501 O O . ASP B 1 278 ? 32.123 15.478 90.084 1.00 48.03 278 ASP B O 1
ATOM 4506 N N . MET B 1 279 ? 30.997 15.843 88.151 1.00 43.20 279 MET B N 1
ATOM 4507 C CA . MET B 1 279 ? 31.980 15.199 87.282 1.00 41.21 279 MET B CA 1
ATOM 4508 C C . MET B 1 279 ? 33.171 16.112 86.981 1.00 42.16 279 MET B C 1
ATOM 4509 O O . MET B 1 279 ? 33.040 17.171 86.333 1.00 41.08 279 MET B O 1
ATOM 4514 N N . GLY B 1 280 ? 34.333 15.668 87.457 1.00 40.55 280 GLY B N 1
ATOM 4515 C CA . GLY B 1 280 ? 35.596 16.370 87.276 1.00 36.90 280 GLY B CA 1
ATOM 4516 C C . GLY B 1 280 ? 35.706 17.579 88.171 1.00 33.71 280 GLY B C 1
ATOM 4517 O O . GLY B 1 280 ? 36.379 18.529 87.826 1.00 33.44 280 GLY B O 1
ATOM 4518 N N . LYS B 1 281 ? 35.022 17.540 89.307 1.00 31.56 281 LYS B N 1
ATOM 4519 C CA . LYS B 1 281 ? 35.124 18.585 90.292 1.00 32.02 281 LYS B CA 1
ATOM 4520 C C . LYS B 1 281 ? 36.123 18.141 91.314 1.00 30.49 281 LYS B C 1
ATOM 4521 O O . LYS B 1 281 ? 35.966 17.076 91.928 1.00 29.71 281 LYS B O 1
ATOM 4527 N N . PHE B 1 282 ? 37.160 18.964 91.473 1.00 29.14 282 PHE B N 1
ATOM 4528 C CA . PHE B 1 282 ? 38.239 18.747 92.465 1.00 26.28 282 PHE B CA 1
ATOM 4529 C C . PHE B 1 282 ? 38.387 19.910 93.418 1.00 25.25 282 PHE B C 1
ATOM 4530 O O . PHE B 1 282 ? 37.996 21.051 93.087 1.00 23.98 282 PHE B O 1
ATOM 4538 N N . ARG B 1 283 ? 38.978 19.620 94.578 1.00 23.65 283 ARG B N 1
ATOM 4539 C CA . ARG B 1 283 ? 39.378 20.668 95.505 1.00 24.29 283 ARG B CA 1
ATOM 4540 C C . ARG B 1 283 ? 40.380 21.596 94.841 1.00 24.48 283 ARG B C 1
ATOM 4541 O O . ARG B 1 283 ? 41.239 21.126 94.102 1.00 27.63 283 ARG B O 1
ATOM 4549 N N . ALA B 1 284 ? 40.256 22.898 95.071 1.00 24.34 284 ALA B N 1
ATOM 4550 C CA . ALA B 1 284 ? 41.297 23.852 94.661 1.00 24.81 284 ALA B CA 1
ATOM 4551 C C . ALA B 1 284 ? 42.470 23.713 95.620 1.00 24.69 284 ALA B C 1
ATOM 4552 O O . ALA B 1 284 ? 42.315 24.048 96.801 1.00 26.87 284 ALA B O 1
ATOM 4554 N N . PRO B 1 285 ? 43.635 23.199 95.147 1.00 23.46 285 PRO B N 1
ATOM 4555 C CA . PRO B 1 285 ? 44.740 23.014 96.108 1.00 22.53 285 PRO B CA 1
ATOM 4556 C C . PRO B 1 285 ? 45.350 24.351 96.510 1.00 21.55 285 PRO B C 1
ATOM 4557 O O . PRO B 1 285 ? 45.207 25.341 95.778 1.00 21.59 285 PRO B O 1
ATOM 4561 N N . SER B 1 286 ? 46.006 24.376 97.672 1.00 20.51 286 SER B N 1
ATOM 4562 C CA . SER B 1 286 ? 46.839 25.508 98.077 1.00 17.64 286 SER B CA 1
ATOM 4563 C C . SER B 1 286 ? 47.997 25.740 97.096 1.00 16.00 286 SER B C 1
ATOM 4564 O O . SER B 1 286 ? 48.563 24.819 96.579 1.00 15.54 286 SER B O 1
ATOM 4567 N N . LEU B 1 287 ? 48.315 26.990 96.837 1.00 15.34 287 LEU B N 1
ATOM 4568 C CA . LEU B 1 287 ? 49.370 27.359 95.914 1.00 14.71 287 LEU B CA 1
ATOM 4569 C C . LEU B 1 287 ? 50.641 27.719 96.657 1.00 15.07 287 LEU B C 1
ATOM 4570 O O . LEU B 1 287 ? 51.649 28.062 96.012 1.00 16.40 287 LEU B O 1
ATOM 4575 N N . ARG B 1 288 ? 50.598 27.677 98.000 1.00 14.01 288 ARG B N 1
ATOM 4576 C CA . ARG B 1 288 ? 51.823 27.724 98.826 1.00 12.56 288 ARG B CA 1
ATOM 4577 C C . ARG B 1 288 ? 52.789 26.684 98.320 1.00 10.81 288 ARG B C 1
ATOM 4578 O O . ARG B 1 288 ? 52.392 25.532 98.091 1.00 10.12 288 ARG B O 1
ATOM 4586 N N . ASN B 1 289 ? 54.029 27.127 98.096 1.00 9.41 289 ASN B N 1
ATOM 4587 C CA . ASN B 1 289 ? 55.135 26.280 97.641 1.00 8.73 289 ASN B CA 1
ATOM 4588 C C . ASN B 1 289 ? 54.881 25.615 96.286 1.00 8.55 289 ASN B C 1
ATOM 4589 O O . ASN B 1 289 ? 55.484 24.595 95.978 1.00 8.45 289 ASN B O 1
ATOM 4594 N N . ILE B 1 290 ? 54.014 26.218 95.478 1.00 8.26 290 ILE B N 1
ATOM 4595 C CA . ILE B 1 290 ? 53.683 25.690 94.178 1.00 8.15 290 ILE B CA 1
ATOM 4596 C C . ILE B 1 290 ? 54.886 25.573 93.226 1.00 8.36 290 ILE B C 1
ATOM 4597 O O . ILE B 1 290 ? 54.955 24.638 92.441 1.00 9.07 290 ILE B O 1
ATOM 4602 N N . ALA B 1 291 ? 55.861 26.474 93.312 1.00 8.23 291 ALA B N 1
ATOM 4603 C CA . ALA B 1 291 ? 57.065 26.384 92.472 1.00 7.97 291 ALA B CA 1
ATOM 4604 C C . ALA B 1 291 ? 57.840 25.094 92.685 1.00 7.99 291 ALA B C 1
ATOM 4605 O O . ALA B 1 291 ? 58.721 24.786 91.866 1.00 8.16 291 ALA B O 1
ATOM 4607 N N . LEU B 1 292 ? 57.522 24.350 93.757 1.00 7.78 292 LEU B N 1
ATOM 4608 C CA . LEU B 1 292 ? 58.328 23.175 94.178 1.00 7.62 292 LEU B CA 1
ATOM 4609 C C . LEU B 1 292 ? 57.633 21.852 94.004 1.00 7.39 292 LEU B C 1
ATOM 4610 O O . LEU B 1 292 ? 58.252 20.809 94.156 1.00 7.06 292 LEU B O 1
ATOM 4615 N N . THR B 1 293 ? 56.359 21.914 93.649 1.00 7.56 293 THR B N 1
ATOM 4616 C CA . THR B 1 293 ? 55.459 20.752 93.703 1.00 7.69 293 THR B CA 1
ATOM 4617 C C . THR B 1 293 ? 55.066 20.207 92.304 1.00 7.72 293 THR B C 1
ATOM 4618 O O . THR B 1 293 ? 54.083 19.475 92.167 1.00 8.32 293 THR B O 1
ATOM 4622 N N . ALA B 1 294 ? 55.826 20.547 91.267 1.00 7.60 294 ALA B N 1
ATOM 4623 C CA . ALA B 1 294 ? 55.596 19.984 89.929 1.00 7.55 294 ALA B CA 1
ATOM 4624 C C . ALA B 1 294 ? 55.705 18.440 89.921 1.00 7.59 294 ALA B C 1
ATOM 4625 O O . ALA B 1 294 ? 56.390 17.878 90.753 1.00 7.46 294 ALA B O 1
ATOM 4627 N N . PRO B 1 295 ? 54.984 17.740 89.026 1.00 7.99 295 PRO B N 1
ATOM 4628 C CA . PRO B 1 295 ? 53.953 18.189 88.080 1.00 8.56 295 PRO B CA 1
ATOM 4629 C C . PRO B 1 295 ? 52.627 18.533 88.778 1.00 9.38 295 PRO B C 1
ATOM 4630 O O . PRO B 1 295 ? 52.472 18.281 89.987 1.00 9.18 295 PRO B O 1
ATOM 4634 N N . TYR B 1 296 ? 51.743 19.148 88.049 1.00 10.83 296 TYR B N 1
ATOM 4635 C CA . TYR B 1 296 ? 50.521 19.718 88.559 1.00 12.66 296 TYR B CA 1
ATOM 4636 C C . TYR B 1 296 ? 49.278 19.119 87.963 1.00 14.83 296 TYR B C 1
ATOM 4637 O O . TYR B 1 296 ? 49.356 18.538 86.972 1.00 21.02 296 TYR B O 1
ATOM 4646 N N . MET B 1 297 ? 48.168 19.248 88.666 1.00 15.22 297 MET B N 1
ATOM 4647 C CA . MET B 1 297 ? 46.817 18.679 88.480 1.00 14.51 297 MET B CA 1
ATOM 4648 C C . MET B 1 297 ? 46.680 17.315 89.201 1.00 14.76 297 MET B C 1
ATOM 4649 O O . MET B 1 297 ? 47.629 16.683 89.484 1.00 14.35 297 MET B O 1
ATOM 4654 N N . HIS B 1 298 ? 45.485 16.890 89.504 1.00 14.29 298 HIS B N 1
ATOM 4655 C CA . HIS B 1 298 ? 45.226 15.652 90.249 1.00 14.26 298 HIS B CA 1
ATOM 4656 C C . HIS B 1 298 ? 45.985 14.422 89.679 1.00 13.94 298 HIS B C 1
ATOM 4657 O O . HIS B 1 298 ? 46.331 13.495 90.414 1.00 13.14 298 HIS B O 1
ATOM 4664 N N . ASP B 1 299 ? 46.278 14.451 88.383 1.00 13.93 299 ASP B N 1
ATOM 4665 C CA . ASP B 1 299 ? 46.918 13.313 87.722 1.00 14.38 299 ASP B CA 1
ATOM 4666 C C . ASP B 1 299 ? 48.350 13.594 87.314 1.00 14.03 299 ASP B C 1
ATOM 4667 O O . ASP B 1 299 ? 48.955 12.758 86.656 1.00 14.09 299 ASP B O 1
ATOM 4672 N N . GLY B 1 300 ? 48.885 14.762 87.696 1.00 13.65 300 GLY B N 1
ATOM 4673 C CA . GLY B 1 300 ? 50.254 15.179 87.319 1.00 12.65 300 GLY B CA 1
ATOM 4674 C C . GLY B 1 300 ? 50.435 15.432 85.833 1.00 12.25 300 GLY B C 1
ATOM 4675 O O . GLY B 1 300 ? 51.546 15.458 85.340 1.00 12.35 300 GLY B O 1
ATOM 4676 N N . SER B 1 301 ? 49.336 15.619 85.114 1.00 11.92 301 SER B N 1
ATOM 4677 C CA . SER B 1 301 ? 49.392 15.702 83.670 1.00 11.84 301 SER B CA 1
ATOM 4678 C C . SER B 1 301 ? 49.826 17.062 83.127 1.00 11.77 301 SER B C 1
ATOM 4679 O O . SER B 1 301 ? 49.960 17.194 81.909 1.00 12.68 301 SER B O 1
ATOM 4682 N N . VAL B 1 302 ? 50.010 18.068 83.987 1.00 11.22 302 VAL B N 1
ATOM 4683 C CA . VAL B 1 302 ? 50.634 19.323 83.554 1.00 11.02 302 VAL B CA 1
ATOM 4684 C C . VAL B 1 302 ? 52.035 19.482 84.164 1.00 11.26 302 VAL B C 1
ATOM 4685 O O . VAL B 1 302 ? 52.202 19.617 85.379 1.00 11.87 302 VAL B O 1
ATOM 4689 N N . ALA B 1 303 ? 53.022 19.502 83.277 1.00 11.41 303 ALA B N 1
ATOM 4690 C CA . ALA B 1 303 ? 54.449 19.400 83.565 1.00 11.86 303 ALA B CA 1
ATOM 4691 C C . ALA B 1 303 ? 55.039 20.622 84.279 1.00 12.32 303 ALA B C 1
ATOM 4692 O O . ALA B 1 303 ? 55.836 20.510 85.211 1.00 12.33 303 ALA B O 1
ATOM 4694 N N . THR B 1 304 ? 54.662 21.786 83.800 1.00 13.23 304 THR B N 1
ATOM 4695 C CA . THR B 1 304 ? 55.256 23.015 84.243 1.00 14.62 304 THR B CA 1
ATOM 4696 C C . THR B 1 304 ? 54.183 24.051 84.610 1.00 15.43 304 THR B C 1
ATOM 4697 O O . THR B 1 304 ? 52.994 23.914 84.310 1.00 14.28 304 THR B O 1
ATOM 4701 N N . LEU B 1 305 ? 54.646 25.094 85.269 1.00 17.29 305 LEU B N 1
ATOM 4702 C CA . LEU B 1 305 ? 53.801 26.155 85.733 1.00 18.97 305 LEU B CA 1
ATOM 4703 C C . LEU B 1 305 ? 53.474 27.057 84.521 1.00 20.44 305 LEU B C 1
ATOM 4704 O O . LEU B 1 305 ? 52.346 27.534 84.382 1.00 20.09 305 LEU B O 1
ATOM 4709 N N . GLU B 1 306 ? 54.450 27.233 83.623 1.00 23.00 306 GLU B N 1
ATOM 4710 C CA . GLU B 1 306 ? 54.260 27.949 82.346 1.00 26.14 306 GLU B CA 1
ATOM 4711 C C . GLU B 1 306 ? 53.032 27.389 81.603 1.00 27.14 306 GLU B C 1
ATOM 4712 O O . GLU B 1 306 ? 52.149 28.143 81.195 1.00 28.14 306 GLU B O 1
ATOM 4718 N N . GLU B 1 307 ? 52.968 26.062 81.492 1.00 27.95 307 GLU B N 1
ATOM 4719 C CA . GLU B 1 307 ? 51.879 25.362 80.842 1.00 28.00 307 GLU B CA 1
ATOM 4720 C C . GLU B 1 307 ? 50.570 25.495 81.597 1.00 25.06 307 GLU B C 1
ATOM 4721 O O . GLU B 1 307 ? 49.521 25.406 80.976 1.00 23.73 307 GLU B O 1
ATOM 4727 N N . VAL B 1 308 ? 50.620 25.748 82.912 1.00 24.16 308 VAL B N 1
ATOM 4728 C CA . VAL B 1 308 ? 49.391 25.942 83.727 1.00 23.38 308 VAL B CA 1
ATOM 4729 C C . VAL B 1 308 ? 48.705 27.272 83.449 1.00 24.68 308 VAL B C 1
ATOM 4730 O O . VAL B 1 308 ? 47.487 27.321 83.253 1.00 25.39 308 VAL B O 1
ATOM 4734 N N . ILE B 1 309 ? 49.491 28.345 83.441 1.00 26.25 309 ILE B N 1
ATOM 4735 C CA . ILE B 1 309 ? 48.995 29.649 83.063 1.00 26.21 309 ILE B CA 1
ATOM 4736 C C . ILE B 1 309 ? 48.470 29.609 81.622 1.00 27.41 309 ILE B C 1
ATOM 4737 O O . ILE B 1 309 ? 47.393 30.147 81.382 1.00 31.84 309 ILE B O 1
ATOM 4742 N N . ASP B 1 310 ? 49.189 28.975 80.680 1.00 26.78 310 ASP B N 1
ATOM 4743 C CA . ASP B 1 310 ? 48.683 28.806 79.276 1.00 26.91 310 ASP B CA 1
ATOM 4744 C C . ASP B 1 310 ? 47.266 28.227 79.216 1.00 25.42 310 ASP B C 1
ATOM 4745 O O . ASP B 1 310 ? 46.487 28.578 78.348 1.00 27.21 310 ASP B O 1
ATOM 4750 N N . ILE B 1 311 ? 46.944 27.362 80.164 1.00 23.42 311 ILE B N 1
ATOM 4751 C CA . ILE B 1 311 ? 45.664 26.677 80.205 1.00 22.91 311 ILE B CA 1
ATOM 4752 C C . ILE B 1 311 ? 44.564 27.567 80.766 1.00 22.60 311 ILE B C 1
ATOM 4753 O O . ILE B 1 311 ? 43.391 27.444 80.381 1.00 20.81 311 ILE B O 1
ATOM 4758 N N . TYR B 1 312 ? 44.932 28.453 81.676 1.00 22.67 312 TYR B N 1
ATOM 4759 C CA . TYR B 1 312 ? 43.936 29.350 82.206 1.00 24.62 312 TYR B CA 1
ATOM 4760 C C . TYR B 1 312 ? 43.583 30.432 81.183 1.00 26.53 312 TYR B C 1
ATOM 4761 O O . TYR B 1 312 ? 42.402 30.783 81.025 1.00 26.59 312 TYR B O 1
ATOM 4770 N N . SER B 1 313 ? 44.584 30.896 80.441 1.00 27.24 313 SER B N 1
ATOM 4771 C CA . SER B 1 313 ? 44.322 31.890 79.420 1.00 30.95 313 SER B CA 1
ATOM 4772 C C . SER B 1 313 ? 43.604 31.341 78.185 1.00 33.03 313 SER B C 1
ATOM 4773 O O . SER B 1 313 ? 42.759 32.049 77.635 1.00 37.50 313 SER B O 1
ATOM 4776 N N . GLU B 1 314 ? 43.891 30.100 77.763 1.00 32.15 314 GLU B N 1
ATOM 4777 C CA . GLU B 1 314 ? 43.086 29.477 76.677 1.00 31.49 314 GLU B CA 1
ATOM 4778 C C . GLU B 1 314 ? 41.682 29.017 77.181 1.00 31.37 314 GLU B C 1
ATOM 4779 O O . GLU B 1 314 ? 40.850 28.570 76.385 1.00 36.65 314 GLU B O 1
ATOM 4785 N N . GLY B 1 315 ? 41.411 29.162 78.480 1.00 28.41 315 GLY B N 1
ATOM 4786 C CA . GLY B 1 315 ? 40.112 28.779 79.076 1.00 27.02 315 GLY B CA 1
ATOM 4787 C C . GLY B 1 315 ? 39.903 27.338 79.545 1.00 26.46 315 GLY B C 1
ATOM 4788 O O . GLY B 1 315 ? 38.870 27.000 80.140 1.00 26.28 315 GLY B O 1
ATOM 4789 N N . GLY B 1 316 ? 40.904 26.501 79.287 1.00 25.90 316 GLY B N 1
ATOM 4790 C CA . GLY B 1 316 ? 40.892 25.061 79.537 1.00 23.54 316 GLY B CA 1
ATOM 4791 C C . GLY B 1 316 ? 41.919 24.435 78.606 1.00 22.45 316 GLY B C 1
ATOM 4792 O O . GLY B 1 316 ? 42.652 25.146 77.899 1.00 20.85 316 GLY B O 1
ATOM 4793 N N . ARG B 1 317 ? 41.972 23.106 78.604 1.00 23.93 317 ARG B N 1
ATOM 4794 C CA . ARG B 1 317 ? 42.982 22.368 77.839 1.00 25.97 317 ARG B CA 1
ATOM 4795 C C . ARG B 1 317 ? 42.409 21.749 76.559 1.00 28.76 317 ARG B C 1
ATOM 4796 O O . ARG B 1 317 ? 41.274 21.270 76.548 1.00 29.96 317 ARG B O 1
ATOM 4804 N N . LYS B 1 318 ? 43.189 21.775 75.480 1.00 31.36 318 LYS B N 1
ATOM 4805 C CA . LYS B 1 318 ? 42.808 21.102 74.248 1.00 34.19 318 LYS B CA 1
ATOM 4806 C C . LYS B 1 318 ? 43.810 20.007 74.024 1.00 36.67 318 LYS B C 1
ATOM 4807 O O . LYS B 1 318 ? 44.977 20.286 73.722 1.00 38.78 318 LYS B O 1
ATOM 4813 N N . ILE B 1 319 ? 43.360 18.763 74.176 1.00 38.86 319 ILE B N 1
ATOM 4814 C CA . ILE B 1 319 ? 44.178 17.617 73.781 1.00 40.61 319 ILE B CA 1
ATOM 4815 C C . ILE B 1 319 ? 43.724 17.163 72.395 1.00 42.21 319 ILE B C 1
ATOM 4816 O O . ILE B 1 319 ? 42.528 16.894 72.170 1.00 39.49 319 ILE B O 1
ATOM 4821 N N . ALA B 1 320 ? 44.685 17.103 71.470 1.00 45.70 320 ALA B N 1
ATOM 4822 C CA . ALA B 1 320 ? 44.387 16.945 70.033 1.00 49.96 320 ALA B CA 1
ATOM 4823 C C . ALA B 1 320 ? 44.254 15.479 69.595 1.00 52.64 320 ALA B C 1
ATOM 4824 O O . ALA B 1 320 ? 43.353 15.114 68.832 1.00 50.81 320 ALA B O 1
ATOM 4826 N N . SER B 1 321 ? 45.143 14.639 70.106 1.00 57.22 321 SER B N 1
ATOM 4827 C CA . SER B 1 321 ? 45.254 13.277 69.634 1.00 62.25 321 SER B CA 1
ATOM 4828 C C . SER B 1 321 ? 45.806 12.392 70.751 1.00 67.42 321 SER B C 1
ATOM 4829 O O . SER B 1 321 ? 47.023 12.164 70.853 1.00 76.48 321 SER B O 1
ATOM 4832 N N . GLY B 1 322 ? 44.909 11.922 71.611 1.00 63.82 322 GLY B N 1
ATOM 4833 C CA . GLY B 1 322 ? 45.262 10.912 72.605 1.00 58.99 322 GLY B CA 1
ATOM 4834 C C . GLY B 1 322 ? 44.116 9.934 72.781 1.00 56.19 322 GLY B C 1
ATOM 4835 O O . GLY B 1 322 ? 43.122 10.000 72.045 1.00 54.02 322 GLY B O 1
ATOM 4836 N N . PRO B 1 323 ? 44.246 9.004 73.748 1.00 54.90 323 PRO B N 1
ATOM 4837 C CA . PRO B 1 323 ? 43.014 8.373 74.246 1.00 52.81 323 PRO B CA 1
ATOM 4838 C C . PRO B 1 323 ? 42.144 9.364 75.066 1.00 51.07 323 PRO B C 1
ATOM 4839 O O . PRO B 1 323 ? 40.928 9.165 75.185 1.00 47.22 323 PRO B O 1
ATOM 4843 N N . HIS B 1 324 ? 42.768 10.426 75.596 1.00 49.45 324 HIS B N 1
ATOM 4844 C CA . HIS B 1 324 ? 42.064 11.487 76.324 1.00 44.70 324 HIS B CA 1
ATOM 4845 C C . HIS B 1 324 ? 41.785 12.685 75.420 1.00 41.13 324 HIS B C 1
ATOM 4846 O O . HIS B 1 324 ? 41.717 13.814 75.894 1.00 42.38 324 HIS B O 1
ATOM 4853 N N . ALA B 1 325 ? 41.641 12.443 74.118 1.00 40.22 325 ALA B N 1
ATOM 4854 C CA . ALA B 1 325 ? 41.426 13.511 73.133 1.00 38.06 325 ALA B CA 1
ATOM 4855 C C . ALA B 1 325 ? 40.119 14.249 73.386 1.00 37.00 325 ALA B C 1
ATOM 4856 O O . ALA B 1 325 ? 39.089 13.638 73.737 1.00 34.85 325 ALA B O 1
ATOM 4858 N N . GLY B 1 326 ? 40.180 15.569 73.239 1.00 35.66 326 GLY B N 1
ATOM 4859 C CA . GLY B 1 326 ? 39.058 16.426 73.593 1.00 37.06 326 GLY B CA 1
ATOM 4860 C C . GLY B 1 326 ? 39.379 17.882 73.892 1.00 38.39 326 GLY B C 1
ATOM 4861 O O . GLY B 1 326 ? 40.537 18.319 73.830 1.00 39.88 326 GLY B O 1
ATOM 4862 N N . ASP B 1 327 ? 38.331 18.625 74.235 1.00 40.28 327 ASP B N 1
ATOM 4863 C CA . ASP B 1 327 ? 38.411 20.067 74.379 1.00 41.16 327 ASP B CA 1
ATOM 4864 C C . ASP B 1 327 ? 37.642 20.519 75.611 1.00 38.75 327 ASP B C 1
ATOM 4865 O O . ASP B 1 327 ? 36.476 20.922 75.524 1.00 38.07 327 ASP B O 1
ATOM 4870 N N . GLY B 1 328 ? 38.326 20.440 76.753 1.00 36.60 328 GLY B N 1
ATOM 4871 C CA . GLY B 1 328 ? 37.769 20.729 78.066 1.00 33.63 328 GLY B CA 1
ATOM 4872 C C . GLY B 1 328 ? 37.374 22.177 78.269 1.00 33.98 328 GLY B C 1
ATOM 4873 O O . GLY B 1 328 ? 36.544 22.488 79.132 1.00 32.19 328 GLY B O 1
ATOM 4874 N N . ARG B 1 329 ? 37.955 23.069 77.473 1.00 33.78 329 ARG B N 1
ATOM 4875 C CA . ARG B 1 329 ? 37.557 24.471 77.513 1.00 35.60 329 ARG B CA 1
ATOM 4876 C C . ARG B 1 329 ? 36.130 24.702 76.972 1.00 38.03 329 ARG B C 1
ATOM 4877 O O . ARG B 1 329 ? 35.481 25.697 77.313 1.00 37.81 329 ARG B O 1
ATOM 4885 N N . ALA B 1 330 ? 35.670 23.771 76.137 1.00 40.66 330 ALA B N 1
ATOM 4886 C CA . ALA B 1 330 ? 34.311 23.738 75.612 1.00 42.71 330 ALA B CA 1
ATOM 4887 C C . ALA B 1 330 ? 33.482 22.667 76.358 1.00 46.07 330 ALA B C 1
ATOM 4888 O O . ALA B 1 330 ? 32.765 21.866 75.740 1.00 52.27 330 ALA B O 1
ATOM 4890 N N . SER B 1 331 ? 33.582 22.643 77.684 1.00 44.75 331 SER B N 1
ATOM 4891 C CA . SER B 1 331 ? 32.860 21.645 78.459 1.00 45.25 331 SER B CA 1
ATOM 4892 C C . SER B 1 331 ? 31.595 22.213 79.105 1.00 45.90 331 SER B C 1
ATOM 4893 O O . SER B 1 331 ? 31.578 23.358 79.558 1.00 46.99 331 SER B O 1
ATOM 4896 N N . ALA B 1 332 ? 30.545 21.398 79.137 1.00 45.31 332 ALA B N 1
ATOM 4897 C CA . ALA B 1 332 ? 29.305 21.718 79.858 1.00 47.37 332 ALA B CA 1
ATOM 4898 C C . ALA B 1 332 ? 29.476 21.692 81.372 1.00 45.93 332 ALA B C 1
ATOM 4899 O O . ALA B 1 332 ? 28.756 22.391 82.086 1.00 43.42 332 ALA B O 1
ATOM 4901 N N . LEU B 1 333 ? 30.411 20.867 81.849 1.00 45.98 333 LEU B N 1
ATOM 4902 C CA . LEU B 1 333 ? 30.712 20.754 83.285 1.00 44.91 333 LEU B CA 1
ATOM 4903 C C . LEU B 1 333 ? 31.728 21.807 83.846 1.00 45.32 333 LEU B C 1
ATOM 4904 O O . LEU B 1 333 ? 31.808 22.017 85.071 1.00 45.23 333 LEU B O 1
ATOM 4909 N N . LYS B 1 334 ? 32.457 22.486 82.950 1.00 40.92 334 LYS B N 1
ATOM 4910 C CA . LYS B 1 334 ? 33.433 23.499 83.323 1.00 40.47 334 LYS B CA 1
ATOM 4911 C C . LYS B 1 334 ? 32.748 24.647 84.039 1.00 42.20 334 LYS B C 1
ATOM 4912 O O . LYS B 1 334 ? 31.758 25.172 83.543 1.00 45.43 334 LYS B O 1
ATOM 4918 N N . SER B 1 335 ? 33.285 25.024 85.200 1.00 44.98 335 SER B N 1
ATOM 4919 C CA . SER B 1 335 ? 32.629 25.972 86.099 1.00 44.89 335 SER B CA 1
ATOM 4920 C C . SER B 1 335 ? 32.592 27.397 85.532 1.00 45.71 335 SER B C 1
ATOM 4921 O O . SER B 1 335 ? 33.482 27.795 84.760 1.00 46.49 335 SER B O 1
ATOM 4924 N N . GLY B 1 336 ? 31.561 28.150 85.944 1.00 43.33 336 GLY B N 1
ATOM 4925 C CA . GLY B 1 336 ? 31.302 29.517 85.476 1.00 40.21 336 GLY B CA 1
ATOM 4926 C C . GLY B 1 336 ? 32.461 30.474 85.661 1.00 40.47 336 GLY B C 1
ATOM 4927 O O . GLY B 1 336 ? 32.644 31.385 84.850 1.00 39.60 336 GLY B O 1
ATOM 4928 N N . LEU B 1 337 ? 33.256 30.234 86.712 1.00 39.96 337 LEU B N 1
ATOM 4929 C CA . LEU B 1 337 ? 34.346 31.129 87.157 1.00 37.79 337 LEU B CA 1
ATOM 4930 C C . LEU B 1 337 ? 35.648 31.050 86.307 1.00 36.93 337 LEU B C 1
ATOM 4931 O O . LEU B 1 337 ? 36.388 32.044 86.198 1.00 34.60 337 LEU B O 1
ATOM 4936 N N . ILE B 1 338 ? 35.931 29.884 85.716 1.00 36.70 338 ILE B N 1
ATOM 4937 C CA . ILE B 1 338 ? 36.940 29.826 84.652 1.00 39.10 338 ILE B CA 1
ATOM 4938 C C . ILE B 1 338 ? 36.237 30.229 83.382 1.00 41.52 338 ILE B C 1
ATOM 4939 O O . ILE B 1 338 ? 35.287 29.555 82.943 1.00 41.89 338 ILE B O 1
ATOM 4944 N N . VAL B 1 339 ? 36.686 31.352 82.832 1.00 44.07 339 VAL B N 1
ATOM 4945 C CA . VAL B 1 339 ? 36.200 31.825 81.553 1.00 49.47 339 VAL B CA 1
ATOM 4946 C C . VAL B 1 339 ? 37.629 31.997 81.025 1.00 54.25 339 VAL B C 1
ATOM 4947 O O . VAL B 1 339 ? 38.528 31.344 81.543 1.00 63.39 339 VAL B O 1
ATOM 4951 N N . LYS B 1 340 ? 37.856 32.890 80.057 1.00 54.53 340 LYS B N 1
ATOM 4952 C CA . LYS B 1 340 ? 39.094 32.879 79.263 1.00 58.11 340 LYS B CA 1
ATOM 4953 C C . LYS B 1 340 ? 39.664 34.298 79.145 1.00 61.28 340 LYS B C 1
ATOM 4954 O O . LYS B 1 340 ? 38.950 35.257 78.820 1.00 63.86 340 LYS B O 1
ATOM 4960 N N . ILE B 1 341 ? 40.958 34.418 79.407 1.00 59.98 341 ILE B N 1
ATOM 4961 C CA . ILE B 1 341 ? 41.615 35.711 79.402 1.00 63.07 341 ILE B CA 1
ATOM 4962 C C . ILE B 1 341 ? 42.721 35.764 78.353 1.00 64.71 341 ILE B C 1
ATOM 4963 O O . ILE B 1 341 ? 43.503 34.835 78.213 1.00 64.52 341 ILE B O 1
ATOM 4968 N N . ASP B 1 342 ? 42.791 36.864 77.621 1.00 68.03 342 ASP B N 1
ATOM 4969 C CA . ASP B 1 342 ? 43.859 37.054 76.659 1.00 70.23 342 ASP B CA 1
ATOM 4970 C C . ASP B 1 342 ? 45.092 37.585 77.416 1.00 67.43 342 ASP B C 1
ATOM 4971 O O . ASP B 1 342 ? 45.422 38.778 77.327 1.00 71.19 342 ASP B O 1
ATOM 4976 N N . LEU B 1 343 ? 45.822 36.666 78.046 1.00 54.53 343 LEU B N 1
ATOM 4977 C CA . LEU B 1 343 ? 47.028 37.018 78.771 1.00 45.98 343 LEU B CA 1
ATOM 4978 C C . LEU B 1 343 ? 48.200 37.225 77.852 1.00 42.44 343 LEU B C 1
ATOM 4979 O O . LEU B 1 343 ? 48.374 36.551 76.884 1.00 40.40 343 LEU B O 1
ATOM 4984 N N . THR B 1 344 ? 49.009 38.199 78.175 1.00 37.87 344 THR B N 1
ATOM 4985 C CA . THR B 1 344 ? 50.134 38.526 77.365 1.00 35.37 344 THR B CA 1
ATOM 4986 C C . THR B 1 344 ? 51.359 37.849 77.853 1.00 35.17 344 THR B C 1
ATOM 4987 O O . THR B 1 344 ? 51.392 37.380 78.943 1.00 31.65 344 THR B O 1
ATOM 4991 N N . ALA B 1 345 ? 52.370 37.824 77.011 1.00 36.54 345 ALA B N 1
ATOM 4992 C CA . ALA B 1 345 ? 53.626 37.240 77.348 1.00 37.87 345 ALA B CA 1
ATOM 4993 C C . ALA B 1 345 ? 54.205 37.847 78.562 1.00 40.55 345 ALA B C 1
ATOM 4994 O O . ALA B 1 345 ? 54.360 37.230 79.537 1.00 43.20 345 ALA B O 1
ATOM 4996 N N . GLN B 1 346 ? 54.580 39.084 78.488 1.00 44.30 346 GLN B N 1
ATOM 4997 C CA . GLN B 1 346 ? 55.190 39.710 79.667 1.00 46.13 346 GLN B CA 1
ATOM 4998 C C . GLN B 1 346 ? 54.305 39.606 80.915 1.00 45.80 346 GLN B C 1
ATOM 4999 O O . GLN B 1 346 ? 54.802 39.478 82.027 1.00 49.39 346 GLN B O 1
ATOM 5005 N N . GLU B 1 347 ? 52.999 39.621 80.726 1.00 44.80 347 GLU B N 1
ATOM 5006 C CA . GLU B 1 347 ? 52.086 39.566 81.843 1.00 43.85 347 GLU B CA 1
ATOM 5007 C C . GLU B 1 347 ? 51.784 38.122 82.368 1.00 38.31 347 GLU B C 1
ATOM 5008 O O . GLU B 1 347 ? 51.503 37.923 83.557 1.00 34.57 347 GLU B O 1
ATOM 5014 N N . LYS B 1 348 ? 51.905 37.117 81.495 1.00 33.10 348 LYS B N 1
ATOM 5015 C CA . LYS B 1 348 ? 51.979 35.718 81.923 1.00 28.40 348 LYS B CA 1
ATOM 5016 C C . LYS B 1 348 ? 53.251 35.478 82.731 1.00 25.82 348 LYS B C 1
ATOM 5017 O O . LYS B 1 348 ? 53.234 34.720 83.682 1.00 25.07 348 LYS B O 1
ATOM 5023 N N . ALA B 1 349 ? 54.346 36.121 82.336 1.00 23.99 349 ALA B N 1
ATOM 5024 C CA . ALA B 1 349 ? 55.626 36.073 83.070 1.00 25.34 349 ALA B CA 1
ATOM 5025 C C . ALA B 1 349 ? 55.623 36.784 84.440 1.00 26.11 349 ALA B C 1
ATOM 5026 O O . ALA B 1 349 ? 56.445 36.472 85.290 1.00 28.39 349 ALA B O 1
ATOM 5028 N N . ASP B 1 350 ? 54.741 37.752 84.627 1.00 25.87 350 ASP B N 1
ATOM 5029 C CA . ASP B 1 350 ? 54.597 38.416 85.895 1.00 26.80 350 ASP B CA 1
ATOM 5030 C C . ASP B 1 350 ? 53.855 37.538 86.859 1.00 25.11 350 ASP B C 1
ATOM 5031 O O . ASP B 1 350 ? 54.162 37.553 88.059 1.00 24.64 350 ASP B O 1
ATOM 5036 N N . LEU B 1 351 ? 52.873 36.798 86.338 1.00 21.19 351 LEU B N 1
ATOM 5037 C CA . LEU B 1 351 ? 52.048 35.937 87.155 1.00 19.32 351 LEU B CA 1
ATOM 5038 C C . LEU B 1 351 ? 52.853 34.755 87.679 1.00 18.71 351 LEU B C 1
ATOM 5039 O O . LEU B 1 351 ? 52.646 34.292 88.796 1.00 17.94 351 LEU B O 1
ATOM 5044 N N . LEU B 1 352 ? 53.788 34.297 86.856 1.00 19.08 352 LEU B N 1
ATOM 5045 C CA . LEU B 1 352 ? 54.670 33.204 87.195 1.00 18.83 352 LEU B CA 1
ATOM 5046 C C . LEU B 1 352 ? 55.590 33.719 88.274 1.00 19.54 352 LEU B C 1
ATOM 5047 O O . LEU B 1 352 ? 55.674 33.127 89.358 1.00 21.57 352 LEU B O 1
ATOM 5052 N N . ALA B 1 353 ? 56.236 34.846 87.988 1.00 19.54 353 ALA B N 1
ATOM 5053 C CA . ALA B 1 353 ? 57.039 35.575 88.968 1.00 18.89 353 ALA B CA 1
ATOM 5054 C C . ALA B 1 353 ? 56.306 35.678 90.310 1.00 18.65 353 ALA B C 1
ATOM 5055 O O . ALA B 1 353 ? 56.930 35.540 91.370 1.00 19.25 353 ALA B O 1
ATOM 5057 N N . PHE B 1 354 ? 54.990 35.886 90.277 1.00 17.23 354 PHE B N 1
ATOM 5058 C CA . PHE B 1 354 ? 54.293 36.098 91.530 1.00 16.60 354 PHE B CA 1
ATOM 5059 C C . PHE B 1 354 ? 54.121 34.773 92.286 1.00 16.52 354 PHE B C 1
ATOM 5060 O O . PHE B 1 354 ? 54.390 34.694 93.499 1.00 16.67 354 PHE B O 1
ATOM 5068 N N . LEU B 1 355 ? 53.684 33.744 91.565 1.00 15.51 355 LEU B N 1
ATOM 5069 C CA . LEU B 1 355 ? 53.624 32.389 92.110 1.00 14.89 355 LEU B CA 1
ATOM 5070 C C . LEU B 1 355 ? 54.951 31.912 92.727 1.00 15.12 355 LEU B C 1
ATOM 5071 O O . LEU B 1 355 ? 54.938 31.264 93.770 1.00 16.17 355 LEU B O 1
ATOM 5076 N N . LYS B 1 356 ? 56.080 32.260 92.107 1.00 14.66 356 LYS B N 1
ATOM 5077 C CA . LYS B 1 356 ? 57.398 32.004 92.682 1.00 14.28 356 LYS B CA 1
ATOM 5078 C C . LYS B 1 356 ? 57.671 32.641 94.050 1.00 14.31 356 LYS B C 1
ATOM 5079 O O . LYS B 1 356 ? 58.511 32.109 94.811 1.00 14.12 356 LYS B O 1
ATOM 5085 N N . THR B 1 357 ? 56.972 33.747 94.367 1.00 13.05 357 THR B N 1
ATOM 5086 C CA . THR B 1 357 ? 56.998 34.309 95.727 1.00 12.01 357 THR B CA 1
ATOM 5087 C C . THR B 1 357 ? 56.236 33.439 96.742 1.00 11.98 357 THR B C 1
ATOM 5088 O O . THR B 1 357 ? 56.279 33.703 97.941 1.00 12.19 357 THR B O 1
ATOM 5092 N N . LEU B 1 358 ? 55.550 32.392 96.307 1.00 11.73 358 LEU B N 1
ATOM 5093 C CA . LEU B 1 358 ? 54.775 31.648 97.279 1.00 11.88 358 LEU B CA 1
ATOM 5094 C C . LEU B 1 358 ? 55.560 30.542 97.982 1.00 12.28 358 LEU B C 1
ATOM 5095 O O . LEU B 1 358 ? 54.994 29.836 98.822 1.00 12.08 358 LEU B O 1
ATOM 5100 N N . THR B 1 359 ? 56.860 30.441 97.691 1.00 13.08 359 THR B N 1
ATOM 5101 C CA . THR B 1 359 ? 57.720 29.371 98.223 1.00 14.95 359 THR B CA 1
ATOM 5102 C C . THR B 1 359 ? 58.283 29.757 99.583 1.00 16.20 359 THR B C 1
ATOM 5103 O O . THR B 1 359 ? 58.909 30.804 99.705 1.00 16.59 359 THR B O 1
ATOM 5107 N N . ASP B 1 360 ? 58.066 28.904 100.591 1.00 18.46 360 ASP B N 1
ATOM 5108 C CA . ASP B 1 360 ? 58.693 29.040 101.933 1.00 20.62 360 ASP B CA 1
ATOM 5109 C C . ASP B 1 360 ? 60.212 28.829 101.957 1.00 22.35 360 ASP B C 1
ATOM 5110 O O . ASP B 1 360 ? 60.793 28.163 101.074 1.00 21.65 360 ASP B O 1
ATOM 5115 N N . GLU B 1 361 ? 60.830 29.388 102.997 1.00 24.72 361 GLU B N 1
ATOM 5116 C CA . GLU B 1 361 ? 62.266 29.261 103.235 1.00 28.76 361 GLU B CA 1
ATOM 5117 C C . GLU B 1 361 ? 62.506 28.141 104.273 1.00 27.72 361 GLU B C 1
ATOM 5118 O O . GLU B 1 361 ? 63.057 27.064 103.947 1.00 27.12 361 GLU B O 1
ATOM 5124 N N . SER B 1 362 ? 62.008 28.379 105.487 1.00 26.48 362 SER B N 1
ATOM 5125 C CA . SER B 1 362 ? 62.133 27.462 106.623 1.00 25.79 362 SER B CA 1
ATOM 5126 C C . SER B 1 362 ? 61.686 26.057 106.279 1.00 24.41 362 SER B C 1
ATOM 5127 O O . SER B 1 362 ? 62.381 25.118 106.612 1.00 26.96 362 SER B O 1
ATOM 5130 N N . LEU B 1 363 ? 60.546 25.912 105.610 1.00 20.65 363 LEU B N 1
ATOM 5131 C CA . LEU B 1 363 ? 59.995 24.599 105.333 1.00 18.89 363 LEU B CA 1
ATOM 5132 C C . LEU B 1 363 ? 61.002 23.604 104.720 1.00 17.76 363 LEU B C 1
ATOM 5133 O O . LEU B 1 363 ? 61.223 22.525 105.265 1.00 16.43 363 LEU B O 1
ATOM 5138 N N . ILE B 1 364 ? 61.636 24.030 103.627 1.00 17.54 364 ILE B N 1
ATOM 5139 C CA . ILE B 1 364 ? 62.508 23.222 102.757 1.00 17.10 364 ILE B CA 1
ATOM 5140 C C . ILE B 1 364 ? 63.782 22.806 103.480 1.00 16.67 364 ILE B C 1
ATOM 5141 O O . ILE B 1 364 ? 64.195 21.673 103.372 1.00 17.06 364 ILE B O 1
ATOM 5146 N N . ALA B 1 365 ? 64.367 23.733 104.231 1.00 16.66 365 ALA B N 1
ATOM 5147 C CA . ALA B 1 365 ? 65.680 23.593 104.855 1.00 16.63 365 ALA B CA 1
ATOM 5148 C C . ALA B 1 365 ? 65.669 23.225 106.342 1.00 16.61 365 ALA B C 1
ATOM 5149 O O . ALA B 1 365 ? 66.680 22.750 106.847 1.00 18.05 365 ALA B O 1
ATOM 5151 N N . SER B 1 366 ? 64.583 23.498 107.065 1.00 15.46 366 SER B N 1
ATOM 5152 C CA . SER B 1 366 ? 64.635 23.392 108.516 1.00 14.86 366 SER B CA 1
ATOM 5153 C C . SER B 1 366 ? 64.950 22.017 109.072 1.00 13.90 366 SER B C 1
ATOM 5154 O O . SER B 1 366 ? 64.421 21.026 108.589 1.00 13.46 366 SER B O 1
ATOM 5157 N N . PRO B 1 367 ? 65.814 21.970 110.105 1.00 13.58 367 PRO B N 1
ATOM 5158 C CA . PRO B 1 367 ? 66.073 20.764 110.904 1.00 13.56 367 PRO B CA 1
ATOM 5159 C C . PRO B 1 367 ? 64.812 20.248 111.592 1.00 13.99 367 PRO B C 1
ATOM 5160 O O . PRO B 1 367 ? 64.704 19.049 111.833 1.00 14.42 367 PRO B O 1
ATOM 5164 N N . ARG B 1 368 ? 63.881 21.167 111.895 1.00 13.99 368 ARG B N 1
ATOM 5165 C CA . ARG B 1 368 ? 62.571 20.880 112.462 1.00 13.30 368 ARG B CA 1
ATOM 5166 C C . ARG B 1 368 ? 61.805 19.822 111.713 1.00 13.59 368 ARG B C 1
ATOM 5167 O O . ARG B 1 368 ? 61.208 18.949 112.361 1.00 14.11 368 ARG B O 1
ATOM 5175 N N . PHE B 1 369 ? 61.812 19.906 110.370 1.00 13.37 369 PHE B N 1
ATOM 5176 C CA . PHE B 1 369 ? 60.901 19.124 109.510 1.00 12.78 369 PHE B CA 1
ATOM 5177 C C . PHE B 1 369 ? 61.615 18.032 108.736 1.00 13.13 369 PHE B C 1
ATOM 5178 O O . PHE B 1 369 ? 61.005 17.302 107.944 1.00 12.80 369 PHE B O 1
ATOM 5186 N N . SER B 1 370 ? 62.905 17.901 108.999 1.00 14.24 370 SER B N 1
ATOM 5187 C CA . SER B 1 370 ? 63.741 16.972 108.255 1.00 15.61 370 SER B CA 1
ATOM 5188 C C . SER B 1 370 ? 63.697 15.538 108.779 1.00 16.49 370 SER B C 1
ATOM 5189 O O . SER B 1 370 ? 63.193 15.290 109.868 1.00 16.49 370 SER B O 1
ATOM 5192 N N . ASP B 1 371 ? 64.246 14.616 107.981 1.00 18.45 371 ASP B N 1
ATOM 5193 C CA . ASP B 1 371 ? 64.496 13.203 108.356 1.00 20.69 371 ASP B CA 1
ATOM 5194 C C . ASP B 1 371 ? 65.337 13.080 109.621 1.00 22.20 371 ASP B C 1
ATOM 5195 O O . ASP B 1 371 ? 66.488 13.500 109.626 1.00 24.59 371 ASP B O 1
ATOM 5200 N N . PRO B 1 372 ? 64.781 12.517 110.701 1.00 23.95 372 PRO B N 1
ATOM 5201 C CA . PRO B 1 372 ? 65.632 12.462 111.876 1.00 26.62 372 PRO B CA 1
ATOM 5202 C C . PRO B 1 372 ? 66.462 11.171 111.952 1.00 30.42 372 PRO B C 1
ATOM 5203 O O . PRO B 1 372 ? 67.153 10.960 112.938 1.00 31.59 372 PRO B O 1
ATOM 5207 N N . TRP B 1 373 ? 66.431 10.347 110.905 1.00 34.85 373 TRP B N 1
ATOM 5208 C CA . TRP B 1 373 ? 67.204 9.117 110.889 1.00 40.60 373 TRP B CA 1
ATOM 5209 C C . TRP B 1 373 ? 68.542 9.203 110.135 1.00 46.90 373 TRP B C 1
ATOM 5210 O O . TRP B 1 373 ? 69.258 8.197 110.035 1.00 46.83 373 TRP B O 1
ATOM 5221 N N . ARG B 1 374 ? 68.867 10.393 109.609 1.00 55.50 374 ARG B N 1
ATOM 5222 C CA . ARG B 1 374 ? 70.209 10.748 109.074 1.00 58.60 374 ARG B CA 1
ATOM 5223 C C . ARG B 1 374 ? 70.246 12.208 108.598 1.00 58.47 374 ARG B C 1
ATOM 5224 O O . ARG B 1 374 ? 69.688 12.561 107.551 1.00 57.20 374 ARG B O 1
#

Radius of gyration: 32.42 Å; Cα contacts (8 Å, |Δi|>4): 1354; chains: 2; bounding box: 65×84×92 Å

InterPro domains:
  IPR004852 Di-haem cytochrome c peroxidase [PF03150] (47-203)
  IPR009056 Cytochrome c-like domain [PS51007] (207-359)
  IPR023929 Di-heme enzyme MbnH-like [TIGR04039] (39-373)
  IPR026259 Di-c-type haem protein, MauG/cytochrome c peroxidase [PIRSF000294] (38-368)
  IPR036909 Cytochrome c-like domain superfamily [G3DSA:1.10.760.10] (41-188)
  IPR036909 Cytochrome c-like domain superfamily [G3DSA:1.10.760.10] (191-369)
  IPR036909 Cytochrome c-like domain superfamily [SSF46626] (27-190)
  IPR036909 Cytochrome c-like domain superfamily [SSF46626] (180-359)
  IPR051395 Cytochrome c-dependent Peroxidase and MauG [PTHR30600] (36-358)

Nearest PDB structures (foldseek):
  6e1c-assembly1_A  TM=1.003E+00  e=3.013E-70  Methylosinus trichosporium OB3b
  6e1c-assembly2_B  TM=9.944E-01  e=2.504E-57  Methylosinus trichosporium OB3b
  4aam-assembly1_A  TM=8.583E-01  e=4.646E-20  Geobacter sulfurreducens PCA
  6qkn-assembly1_A  TM=8.331E-01  e=2.441E-19  Neisseria gonorrhoeae
  3hq8-assembly1_B  TM=8.120E-01  e=3.114E-16  Geobacter sulfurreducens

Foldseek 3Di:
DDDPPDDPQAFAAADDPVQDADVLLQVLLLQQQQFLLLFQVSRDHQQCAQPLLLQTGHQDLFDAAPVGDTDQWGGAHLAPVSFFCADDKFDNPRRAQLVVVCCQRDNPVPHHSHHHPVCQVVSLVVLVVDDVSVCSQCVSVVVDPDRRHPSNNSSSNSSNSSNRYDQAFLVSCVVVVVDDDDPLLVLLVCLCPDLQLPQCVALVGSQRGQRGHRNPDDPTDDFWFAQQAADQPLAQAADPPDQHNCVPPVPPLSGRTTGGHRLQSVVRHADDDTRRPRGDVLVVVVQLQQSYDADCDDNRGDTRSPHPSGDPSRHNRNDDPSNSSSSVSNSNSRYHPQSSDPPSNDNPVD/DDDDPDDPAAFAFADDPPQDADPVLLVVLLQQQQFLLLFQVSPDHVQQAQPLQLQTGHQDLFDAAPVGDTDQWGDDHLAPQRQFCAHDKFDNVHRAQLVVVVCQEPPDPHHHRHCPVPVCVDPDDSSNSSSNSSNSSNQYDQAFLVSCLVHPVNDDDPLLVLLVCLCVPLQLQQCVALVGPLRGQRGHHNPDDPDDFFWFAQQQADDDLADDDPPQHNCVPPVDNLNGRTTGGHGLQSVQRRADDDGSNPRGDVLVVSVQLQQLYHADPDDVRHDTRSPHPSGDPSRHHHNADDSSSSSNVSNSSSRYHDCSSDPPSNHNPVD

Organism: Methylosinus trichosporium (strain ATCC 35070 / NCIMB 11131 / UNIQEM 75 / OB3b) (NCBI:txid595536)

B-factor: mean 27.66, std 15.52, range [2.3, 96.93]

CATH classification: 1.10.760.10

Sequence (673 aa):
AWNWDLPKYIPPPRVPVDNPMSEEKFQLGRRLFYDKRLSGNGTLSCSSCHLQERAFTDGRTVSIGSTGAKTPRNAPSIAYSGWHGTLTWANPALVTLERQMLNPLFGADPIEMGASDANKAEIVARFRADADYRRWFAAAFPEMSEPISFATIIAAISAFQRGVYSFDSRYDHYLQGEAQLTEAEQRGHDLYFGEKAECHHCHGSVGLDDQFVHARTREPELPFHNTGLYDIDGKGAYPAPNHGLFDITGDPDDMGKFRAPSLRNIALTAPYMHDGSVATLEEVIDIYSEGGRKIASGPHAGDGRASALKSGLIVKIDLTAQEKADLLAFLKTLTDESLIASPRFSDPWRAWNWDLPKYIPPPRVPVDNPMSEEKFQLGRRLFYDKRLSGNGTLSCSSCHLQERAFTDGRTVSIGSTGAKTPRNAPSIAYSGWHGTLTWANPALVTLERQMLNPLFGADPIEMGASDANKAEISFATIIAAISAFQRGVYSFDSRYDHYLQGEAQLTEAEQRGHDLYFGEKAECHHCHGSVGLDDQFVHARTREPELPFHNTGLYDIDGAYPAPNHGLFDITGDPDDMGKFRAPSLRNIALTAPYMHDGSVATLEEVIDIYSEGGRKIASGPHAGDGRASALKSGLIVKIDLTAQEKADLLAFLKTLTDESLIASPRFSDPWR